Protein AF-A0A428UKT2-F1 (afdb_monomer)

Structure (mmCIF, N/CA/C/O backbone):
data_AF-A0A428UKT2-F1
#
_entry.id   AF-A0A428UKT2-F1
#
loop_
_atom_site.group_PDB
_atom_site.id
_atom_site.type_symbol
_atom_site.label_atom_id
_atom_site.label_alt_id
_atom_site.label_comp_id
_atom_site.label_asym_id
_atom_site.label_entity_id
_atom_site.label_seq_id
_atom_site.pdbx_PDB_ins_code
_atom_site.Cartn_x
_atom_site.Cartn_y
_atom_site.Cartn_z
_atom_site.occupancy
_atom_site.B_iso_or_equiv
_atom_site.auth_seq_id
_atom_site.auth_comp_id
_atom_site.auth_asym_id
_atom_site.auth_atom_id
_atom_site.pdbx_PDB_model_num
ATOM 1 N N . MET A 1 1 ? 29.083 -13.451 36.754 1.00 36.78 1 MET A N 1
ATOM 2 C CA . MET A 1 1 ? 29.457 -13.391 35.326 1.00 36.78 1 MET A CA 1
ATOM 3 C C . MET A 1 1 ? 28.256 -12.821 34.595 1.00 36.78 1 MET A C 1
ATOM 5 O O . MET A 1 1 ? 27.280 -13.531 34.422 1.00 36.78 1 MET A O 1
ATOM 9 N N . SER A 1 2 ? 28.271 -11.511 34.346 1.00 31.97 2 SER A N 1
ATOM 10 C CA . SER A 1 2 ? 27.147 -10.747 33.794 1.00 31.97 2 SER A CA 1
ATOM 11 C C . SER A 1 2 ? 27.562 -10.261 32.411 1.00 31.97 2 SER A C 1
ATOM 13 O O . SER A 1 2 ? 28.499 -9.473 32.307 1.00 31.97 2 SER A O 1
ATOM 15 N N . GLY A 1 3 ? 26.937 -10.798 31.364 1.00 29.61 3 GLY A N 1
ATOM 16 C CA . GLY A 1 3 ? 27.134 -10.356 29.988 1.00 29.61 3 GLY A CA 1
ATOM 17 C C . GLY A 1 3 ? 26.184 -9.204 29.690 1.00 29.61 3 GLY A C 1
ATOM 18 O O . GLY A 1 3 ? 24.979 -9.411 29.619 1.00 29.61 3 GLY A O 1
ATOM 19 N N . ASN A 1 4 ? 26.728 -7.995 29.559 1.00 30.77 4 ASN A N 1
ATOM 20 C CA . ASN A 1 4 ? 26.014 -6.849 29.008 1.00 30.77 4 ASN A CA 1
ATOM 21 C C . ASN A 1 4 ? 25.881 -7.046 27.492 1.00 30.77 4 ASN A C 1
ATOM 23 O O . ASN A 1 4 ? 26.863 -6.878 26.768 1.00 30.77 4 ASN A O 1
ATOM 27 N N . GLU A 1 5 ? 24.686 -7.373 27.005 1.00 33.00 5 GLU A N 1
ATOM 28 C CA . GLU A 1 5 ? 24.356 -7.199 25.591 1.00 33.00 5 GLU A CA 1
ATOM 29 C C . GLU A 1 5 ? 24.117 -5.710 25.329 1.00 33.00 5 GLU A C 1
ATOM 31 O O . GLU A 1 5 ? 23.179 -5.094 25.834 1.00 33.00 5 GLU A O 1
ATOM 36 N N . ALA A 1 6 ? 25.039 -5.107 24.582 1.00 34.47 6 ALA A N 1
ATOM 37 C CA . ALA A 1 6 ? 24.961 -3.720 24.170 1.00 34.47 6 ALA A CA 1
ATOM 38 C C . ALA A 1 6 ? 23.843 -3.543 23.132 1.00 34.47 6 ALA A C 1
ATOM 40 O O . ALA A 1 6 ? 23.914 -4.062 22.020 1.00 34.47 6 ALA A O 1
ATOM 41 N N . THR A 1 7 ? 22.828 -2.762 23.489 1.00 34.34 7 THR A N 1
ATOM 42 C CA . THR A 1 7 ? 21.860 -2.176 22.555 1.00 34.34 7 THR A CA 1
ATOM 43 C C . THR A 1 7 ? 22.602 -1.458 21.416 1.00 34.34 7 THR A C 1
ATOM 45 O O . THR A 1 7 ? 23.445 -0.603 21.711 1.00 34.34 7 THR A O 1
ATOM 48 N N . PRO A 1 8 ? 22.318 -1.738 20.131 1.00 34.19 8 PRO A N 1
ATOM 49 C CA . PRO A 1 8 ? 22.971 -1.037 19.033 1.00 34.19 8 PRO A CA 1
ATOM 50 C C . PRO A 1 8 ? 22.512 0.427 19.006 1.00 34.19 8 PRO A C 1
ATOM 52 O O . PRO A 1 8 ? 21.322 0.721 18.879 1.00 34.19 8 PRO A O 1
ATOM 55 N N . GLN A 1 9 ? 23.465 1.352 19.143 1.00 30.67 9 GLN A N 1
ATOM 56 C CA . GLN A 1 9 ? 23.229 2.775 18.907 1.00 30.67 9 GLN A CA 1
ATOM 57 C C . GLN A 1 9 ? 22.822 2.999 17.441 1.00 30.67 9 GLN A C 1
ATOM 59 O O . GLN A 1 9 ? 23.403 2.378 16.547 1.00 30.67 9 GLN A O 1
ATOM 64 N N . PRO A 1 10 ? 21.859 3.896 17.162 1.00 31.69 10 PRO A N 1
ATOM 65 C CA . PRO A 1 10 ? 21.598 4.326 15.797 1.00 31.69 10 PRO A CA 1
ATOM 66 C C . PRO A 1 10 ? 22.865 5.000 15.243 1.00 31.69 10 PRO A C 1
ATOM 68 O O . PRO A 1 10 ? 23.475 5.802 15.956 1.00 31.69 10 PRO A O 1
ATOM 71 N N . PRO A 1 11 ? 23.290 4.699 14.004 1.00 39.78 11 PRO A N 1
ATOM 72 C CA . PRO A 1 11 ? 24.416 5.399 13.410 1.00 39.78 11 PRO A CA 1
ATOM 73 C C . PRO A 1 11 ? 24.069 6.887 13.313 1.00 39.78 11 PRO A C 1
ATOM 75 O O . PRO A 1 11 ? 22.988 7.250 12.844 1.00 39.78 11 PRO A O 1
ATOM 78 N N . ASN A 1 12 ? 24.987 7.736 13.780 1.00 35.03 12 ASN A N 1
ATOM 79 C CA . ASN A 1 12 ? 24.933 9.177 13.564 1.00 35.03 12 ASN A CA 1
ATOM 80 C C . ASN A 1 12 ? 24.697 9.432 12.072 1.00 35.03 12 ASN A C 1
ATOM 82 O O . ASN A 1 12 ? 25.517 9.045 11.238 1.00 35.03 12 ASN A O 1
ATOM 86 N N . LEU A 1 13 ? 23.563 10.051 11.743 1.00 38.00 13 LEU A N 1
ATOM 87 C CA . LEU A 1 13 ? 23.279 10.506 10.388 1.00 38.00 13 LEU A CA 1
ATOM 88 C C . LEU A 1 13 ? 24.367 11.520 10.001 1.00 38.00 13 LEU A C 1
ATOM 90 O O . LEU A 1 13 ? 24.529 12.515 10.715 1.00 38.00 13 LEU A O 1
ATOM 94 N N . PRO A 1 14 ? 25.134 11.287 8.921 1.00 34.81 14 PRO A N 1
ATOM 95 C CA . PRO A 1 14 ? 26.083 12.280 8.450 1.00 34.81 14 PRO A CA 1
ATOM 96 C C . PRO A 1 14 ? 25.324 13.554 8.029 1.00 34.81 14 PRO A C 1
ATOM 98 O O . PRO A 1 14 ? 24.195 13.458 7.534 1.00 34.81 14 PRO A O 1
ATOM 101 N N . PRO A 1 15 ? 25.908 14.748 8.235 1.00 35.50 15 PRO A N 1
ATOM 102 C CA . PRO A 1 15 ? 25.308 15.988 7.768 1.00 35.50 15 PRO A CA 1
ATOM 103 C C . PRO A 1 15 ? 25.150 15.963 6.242 1.00 35.50 15 PRO A C 1
ATOM 105 O O . PRO A 1 15 ? 25.967 15.365 5.544 1.00 35.50 15 PRO A O 1
ATOM 108 N N . LEU A 1 16 ? 24.085 16.614 5.759 1.00 40.91 16 LEU A N 1
ATOM 109 C CA . LEU A 1 16 ? 23.742 16.798 4.345 1.00 40.91 16 LEU A CA 1
ATOM 110 C C . LEU A 1 16 ? 24.986 17.087 3.494 1.00 40.91 16 LEU A C 1
ATOM 112 O O . LEU A 1 16 ? 25.637 18.114 3.686 1.00 40.91 16 LEU A O 1
ATOM 116 N N . ASP A 1 17 ? 25.276 16.209 2.532 1.00 40.97 17 ASP A N 1
ATOM 117 C CA . ASP A 1 17 ? 26.202 16.537 1.455 1.00 40.97 17 ASP A CA 1
ATOM 118 C C . ASP A 1 17 ? 25.470 17.478 0.472 1.00 40.97 17 ASP A C 1
ATOM 120 O O . ASP A 1 17 ? 24.426 17.089 -0.079 1.00 40.97 17 ASP A O 1
ATOM 124 N N . PRO A 1 18 ? 25.974 18.703 0.216 1.00 39.66 18 PRO A N 1
ATOM 125 C CA . PRO A 1 18 ? 25.497 19.563 -0.874 1.00 39.66 18 PRO A CA 1
ATOM 126 C C . PRO A 1 18 ? 25.511 18.876 -2.258 1.00 39.66 18 PRO A C 1
ATOM 128 O O . PRO A 1 18 ? 24.931 19.391 -3.212 1.00 39.66 18 PRO A O 1
ATOM 131 N N . GLY A 1 19 ? 26.096 17.679 -2.375 1.00 42.09 19 GLY A N 1
ATOM 132 C CA . GLY A 1 19 ? 26.050 16.813 -3.549 1.00 42.09 19 GLY A CA 1
ATOM 133 C C . GLY A 1 19 ? 24.669 16.309 -3.997 1.00 42.09 19 GLY A C 1
ATOM 134 O O . GLY A 1 19 ? 24.561 15.861 -5.131 1.00 42.09 19 GLY A O 1
ATOM 135 N N . SER A 1 20 ? 23.594 16.405 -3.205 1.00 45.41 20 SER A N 1
ATOM 136 C CA . SER A 1 20 ? 22.267 15.877 -3.613 1.00 45.41 20 SER A CA 1
ATOM 137 C C . SER A 1 20 ? 21.696 16.569 -4.865 1.00 45.41 20 SER A C 1
ATOM 139 O O . SER A 1 20 ? 21.107 15.920 -5.730 1.00 45.41 20 SER A O 1
ATOM 141 N N . GLU A 1 21 ? 21.930 17.878 -5.003 1.00 46.12 21 GLU A N 1
ATOM 142 C CA . GLU A 1 21 ? 21.591 18.649 -6.209 1.00 46.12 21 GLU A CA 1
ATOM 143 C C . GLU A 1 21 ? 22.590 18.389 -7.355 1.00 46.12 21 GLU A C 1
ATOM 145 O O . GLU A 1 21 ? 22.223 18.405 -8.531 1.00 46.12 21 GLU A O 1
ATOM 150 N N . MET A 1 22 ? 23.846 18.075 -7.014 1.00 41.50 22 MET A N 1
ATOM 151 C CA . MET A 1 22 ? 24.948 17.849 -7.956 1.00 41.50 22 MET A CA 1
ATOM 152 C C . MET A 1 22 ? 24.936 16.439 -8.584 1.00 41.50 22 MET A C 1
ATOM 154 O O . MET A 1 22 ? 25.378 16.251 -9.717 1.00 41.50 22 MET A O 1
ATOM 158 N N . LEU A 1 23 ? 24.375 15.440 -7.891 1.00 46.75 23 LEU A N 1
ATOM 159 C CA . LEU A 1 23 ? 24.214 14.059 -8.375 1.00 46.75 23 LEU A CA 1
ATOM 160 C C . LEU A 1 23 ? 23.219 13.947 -9.541 1.00 46.75 23 LEU A C 1
ATOM 162 O O . LEU A 1 23 ? 23.259 12.983 -10.307 1.00 46.75 23 LEU A O 1
ATOM 166 N N . LEU A 1 24 ? 22.335 14.937 -9.686 1.00 50.94 24 LEU A N 1
ATOM 167 C CA . LEU A 1 24 ? 21.318 15.010 -10.733 1.00 50.94 24 LEU A CA 1
ATOM 168 C C . LEU A 1 24 ? 21.709 15.964 -11.879 1.00 50.94 24 LEU A C 1
ATOM 170 O O . LEU A 1 24 ? 21.026 15.991 -12.904 1.00 50.94 24 LEU A O 1
ATOM 174 N N . SER A 1 25 ? 22.796 16.732 -11.725 1.00 47.91 25 SER A N 1
ATOM 175 C CA . SER A 1 25 ? 23.259 17.742 -12.688 1.00 47.91 25 SER A CA 1
ATOM 176 C C . SER A 1 25 ? 24.320 17.237 -13.674 1.00 47.9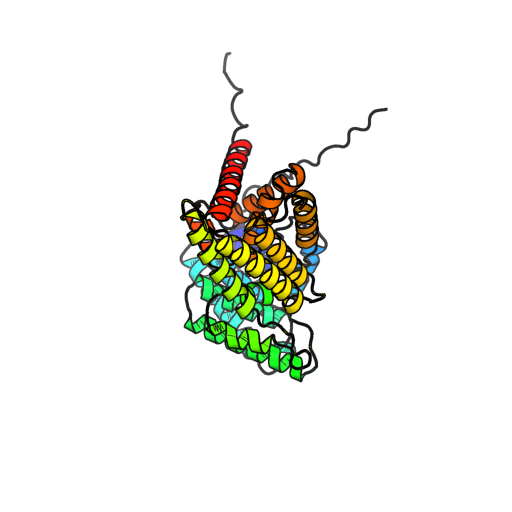1 25 SER A C 1
ATOM 178 O O . SER A 1 25 ? 24.800 18.012 -14.504 1.00 47.91 25 SER A O 1
ATOM 180 N N . THR A 1 26 ? 24.737 15.969 -13.600 1.00 46.25 26 THR A N 1
ATOM 181 C CA . THR A 1 26 ? 25.788 15.431 -14.473 1.00 46.25 26 THR A CA 1
ATOM 182 C C . THR A 1 26 ? 25.262 15.069 -15.865 1.00 46.25 26 THR A C 1
ATOM 184 O O . THR A 1 26 ? 24.183 14.508 -16.048 1.00 46.25 26 THR A O 1
ATOM 187 N N . HIS A 1 27 ? 26.076 15.369 -16.882 1.00 42.53 27 HIS A N 1
ATOM 188 C CA . HIS A 1 27 ? 25.787 15.148 -18.307 1.00 42.53 27 HIS A CA 1
ATOM 189 C C . HIS A 1 27 ? 25.635 13.658 -18.691 1.00 42.53 27 HIS A C 1
ATOM 191 O O . HIS A 1 27 ? 25.182 13.341 -19.791 1.00 42.53 27 HIS A O 1
ATOM 197 N N . ILE A 1 28 ? 26.006 12.752 -17.778 1.00 52.03 28 ILE A N 1
ATOM 198 C CA . ILE A 1 28 ? 25.828 11.302 -17.855 1.00 52.03 28 ILE A CA 1
ATOM 199 C C . ILE A 1 28 ? 24.987 10.904 -16.640 1.00 52.03 28 ILE A C 1
ATOM 201 O O . ILE A 1 28 ? 25.431 11.026 -15.497 1.00 52.03 28 ILE A O 1
ATOM 205 N N . ARG A 1 29 ? 23.750 10.474 -16.901 1.00 71.00 29 ARG A N 1
ATOM 206 C CA . ARG A 1 29 ? 22.792 10.042 -15.879 1.00 71.00 29 ARG A CA 1
ATOM 207 C C . ARG A 1 29 ? 23.174 8.634 -15.422 1.00 71.00 29 ARG A C 1
ATOM 209 O O . ARG A 1 29 ? 22.913 7.670 -16.134 1.00 71.00 29 ARG A O 1
ATOM 216 N N . ASP A 1 30 ? 23.813 8.539 -14.263 1.00 83.38 30 ASP A N 1
ATOM 217 C CA . ASP A 1 30 ? 24.188 7.265 -13.649 1.00 83.38 30 ASP A CA 1
ATOM 218 C C . ASP A 1 30 ? 22.967 6.636 -12.936 1.00 83.38 30 ASP A C 1
ATOM 220 O O . ASP A 1 30 ? 22.369 7.282 -12.059 1.00 83.38 30 ASP A O 1
ATOM 224 N N . PRO A 1 31 ? 22.555 5.401 -13.289 1.00 86.44 31 PRO A N 1
ATOM 225 C CA . PRO A 1 31 ? 21.485 4.704 -12.580 1.00 86.44 31 PRO A CA 1
ATOM 226 C C . PRO A 1 31 ? 21.788 4.517 -11.085 1.00 86.44 31 PRO A C 1
ATOM 228 O O . PRO A 1 31 ? 20.863 4.594 -10.278 1.00 86.44 31 PRO A O 1
ATOM 231 N N . HIS A 1 32 ? 23.053 4.366 -10.683 1.00 88.06 32 HIS A N 1
ATOM 232 C CA . HIS A 1 32 ? 23.428 4.225 -9.273 1.00 88.06 32 HIS A CA 1
ATOM 233 C C . HIS A 1 32 ? 23.170 5.501 -8.465 1.00 88.06 32 HIS A C 1
ATOM 235 O O . HIS A 1 32 ? 22.686 5.420 -7.334 1.00 88.06 32 HIS A O 1
ATOM 241 N N . ASN A 1 33 ? 23.399 6.682 -9.047 1.00 87.50 33 ASN A N 1
ATOM 242 C CA . ASN A 1 33 ? 23.054 7.956 -8.403 1.00 87.50 33 ASN A CA 1
ATOM 243 C C . ASN A 1 33 ? 21.539 8.100 -8.217 1.00 87.50 33 ASN A C 1
ATOM 245 O O . ASN A 1 33 ? 21.080 8.542 -7.166 1.00 87.50 33 ASN A O 1
ATOM 249 N N . SER A 1 34 ? 20.757 7.677 -9.215 1.00 88.38 34 SER A N 1
ATOM 250 C CA . SER A 1 34 ? 19.288 7.703 -9.155 1.00 88.38 34 SER A CA 1
ATOM 251 C C . SER A 1 34 ? 18.760 6.775 -8.057 1.00 88.38 34 SER A C 1
ATOM 253 O O . SER A 1 34 ? 17.934 7.166 -7.238 1.00 88.38 34 SER A O 1
ATOM 255 N N . ILE A 1 35 ? 19.294 5.556 -7.989 1.00 89.06 35 ILE A N 1
ATOM 256 C CA . ILE A 1 35 ? 18.972 4.572 -6.950 1.00 89.06 35 ILE A CA 1
ATOM 257 C C . ILE A 1 35 ? 19.358 5.095 -5.562 1.00 89.06 35 ILE A C 1
ATOM 259 O O . ILE A 1 35 ? 18.570 4.985 -4.625 1.00 89.06 35 ILE A O 1
ATOM 263 N N . SER A 1 36 ? 20.532 5.716 -5.436 1.00 88.62 36 SER A N 1
ATOM 264 C CA . SER A 1 36 ? 21.004 6.290 -4.171 1.00 88.62 36 SER A CA 1
ATOM 265 C C . SER A 1 36 ? 20.100 7.426 -3.696 1.00 88.62 36 SER A C 1
ATOM 267 O O . SER A 1 36 ? 19.738 7.464 -2.523 1.00 88.62 36 SER A O 1
ATOM 269 N N . TYR A 1 37 ? 19.667 8.304 -4.608 1.00 86.44 37 TYR A N 1
ATOM 270 C CA . TYR A 1 37 ? 18.679 9.344 -4.317 1.00 86.44 37 TYR A CA 1
ATOM 271 C C . TYR A 1 37 ? 17.350 8.749 -3.829 1.00 86.44 37 TYR A C 1
ATOM 273 O O . TYR A 1 37 ? 16.840 9.149 -2.783 1.00 86.44 37 TYR A O 1
ATOM 281 N N . LEU A 1 38 ? 16.812 7.749 -4.538 1.00 86.62 38 LEU A N 1
ATOM 282 C CA . LEU A 1 38 ? 15.556 7.094 -4.156 1.00 86.62 38 LEU A CA 1
ATOM 283 C C . LEU A 1 38 ? 15.654 6.436 -2.773 1.00 86.62 38 LEU A C 1
ATOM 285 O O . LEU A 1 38 ? 14.740 6.558 -1.961 1.00 86.62 38 LEU A O 1
ATOM 289 N N . LEU A 1 39 ? 16.770 5.768 -2.481 1.00 87.81 39 LEU A N 1
ATOM 290 C CA . LEU A 1 39 ? 17.019 5.161 -1.175 1.00 87.81 39 LEU A CA 1
ATOM 291 C C . LEU A 1 39 ? 17.270 6.192 -0.080 1.00 87.81 39 LEU A C 1
ATOM 293 O O . LEU A 1 39 ? 17.000 5.898 1.077 1.00 87.81 39 LEU A O 1
ATOM 297 N N . TYR A 1 40 ? 17.797 7.368 -0.398 1.00 85.00 40 TYR A N 1
ATOM 298 C CA . TYR A 1 40 ? 17.988 8.428 0.583 1.00 85.00 40 TYR A CA 1
ATOM 299 C C . TYR A 1 40 ? 16.648 9.053 0.992 1.00 85.00 40 TYR A C 1
ATOM 301 O O . TYR A 1 40 ? 16.338 9.127 2.180 1.00 85.00 40 TYR A O 1
ATOM 309 N N . GLU A 1 41 ? 15.822 9.436 0.017 1.00 82.50 41 GLU A N 1
ATOM 310 C CA . GLU A 1 41 ? 14.558 10.134 0.281 1.00 82.50 41 GLU A CA 1
ATOM 311 C C . GLU A 1 41 ? 13.435 9.187 0.733 1.00 82.50 41 GLU A C 1
ATOM 313 O O . GLU A 1 41 ? 12.622 9.531 1.596 1.00 82.50 41 GLU A O 1
ATOM 318 N N . PHE A 1 42 ? 13.393 7.971 0.180 1.00 84.25 42 PHE A N 1
ATOM 319 C CA . PHE A 1 42 ? 12.212 7.108 0.252 1.00 84.25 42 PHE A CA 1
ATOM 320 C C . PHE A 1 42 ? 12.459 5.747 0.895 1.00 84.25 42 PHE A C 1
ATOM 322 O O . PHE A 1 42 ? 11.599 4.872 0.795 1.00 84.25 42 PHE A O 1
ATOM 329 N N . ARG A 1 43 ? 13.573 5.529 1.611 1.00 87.50 43 ARG A N 1
ATOM 330 C CA . ARG A 1 43 ? 13.825 4.235 2.283 1.00 87.50 43 ARG A CA 1
ATOM 3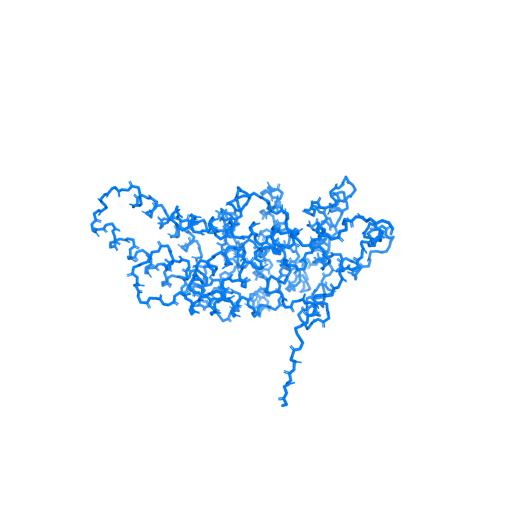31 C C . ARG A 1 43 ? 12.645 3.733 3.121 1.00 87.50 43 ARG A C 1
ATOM 333 O O . ARG A 1 43 ? 12.318 2.554 2.991 1.00 87.50 43 ARG A O 1
ATOM 340 N N . PRO A 1 44 ? 11.982 4.566 3.952 1.00 86.81 44 PRO A N 1
ATOM 341 C CA . PRO A 1 44 ? 10.838 4.110 4.742 1.00 86.81 44 PRO A CA 1
ATOM 342 C C . PRO A 1 44 ? 9.644 3.683 3.888 1.00 86.81 44 PRO A C 1
ATOM 344 O O . PRO A 1 44 ? 8.843 2.865 4.316 1.00 86.81 44 PRO A O 1
ATOM 347 N N . ILE A 1 45 ? 9.529 4.228 2.682 1.00 82.69 45 ILE A N 1
ATOM 348 C CA . ILE A 1 45 ? 8.453 3.952 1.734 1.00 82.69 45 ILE A CA 1
ATOM 349 C C . ILE A 1 45 ? 8.749 2.667 0.950 1.00 82.69 45 ILE A C 1
ATOM 351 O O . ILE A 1 45 ? 7.868 1.829 0.771 1.00 82.69 45 ILE A O 1
ATOM 355 N N . VAL A 1 46 ? 10.005 2.486 0.534 1.00 81.75 46 VAL A N 1
ATOM 356 C CA . VAL A 1 46 ? 10.491 1.290 -0.167 1.00 81.75 46 VAL A CA 1
ATOM 357 C C . VAL A 1 46 ? 10.525 0.072 0.764 1.00 81.75 46 VAL A C 1
ATOM 359 O O . VAL A 1 46 ? 10.123 -1.028 0.385 1.00 81.75 46 VAL A O 1
ATOM 362 N N . PHE A 1 47 ? 10.962 0.266 2.011 1.00 84.56 47 PHE A N 1
ATOM 363 C CA . PHE A 1 47 ? 11.086 -0.783 3.024 1.00 84.56 47 PHE A CA 1
ATOM 364 C C . PHE A 1 47 ? 10.297 -0.437 4.291 1.00 84.56 47 PHE A C 1
ATOM 366 O O . PHE A 1 47 ? 10.882 -0.252 5.362 1.00 84.56 47 PHE A O 1
ATOM 373 N N . PRO A 1 48 ? 8.960 -0.414 4.222 1.00 78.44 48 PRO A N 1
ATOM 374 C CA . PRO A 1 48 ? 8.115 0.044 5.324 1.00 78.44 48 PRO A CA 1
ATOM 375 C C . PRO A 1 48 ? 8.146 -0.883 6.540 1.00 78.44 48 PRO A C 1
ATOM 377 O O . PRO A 1 48 ? 7.904 -0.444 7.656 1.00 78.44 48 PRO A O 1
ATOM 380 N N . ALA A 1 49 ? 8.533 -2.149 6.373 1.00 80.81 49 ALA A N 1
ATOM 381 C CA . ALA A 1 49 ? 8.798 -3.046 7.498 1.00 80.81 49 ALA A CA 1
ATOM 382 C C . ALA A 1 49 ? 10.137 -2.752 8.216 1.00 80.81 49 ALA A C 1
ATOM 384 O O . ALA A 1 49 ? 10.367 -3.237 9.325 1.00 80.81 49 ALA A O 1
ATOM 385 N N . GLY A 1 50 ? 11.009 -1.928 7.626 1.00 80.25 50 GLY A N 1
ATOM 386 C CA . GLY A 1 50 ? 12.285 -1.478 8.194 1.00 80.25 50 GLY A CA 1
ATOM 387 C C . GLY A 1 50 ? 13.467 -2.437 8.015 1.00 80.25 50 GLY A C 1
ATOM 388 O O . GLY A 1 50 ? 14.501 -2.231 8.640 1.00 80.25 50 GLY A O 1
ATOM 389 N N . TYR A 1 51 ? 13.336 -3.470 7.176 1.00 80.75 51 TYR A N 1
ATOM 390 C CA . TYR A 1 51 ? 14.392 -4.471 6.940 1.00 80.75 51 TYR A CA 1
ATOM 391 C C . TYR A 1 51 ? 15.317 -4.164 5.757 1.00 80.75 51 TYR A C 1
ATOM 393 O O . TYR A 1 51 ? 16.232 -4.936 5.498 1.00 80.75 51 TYR A O 1
ATOM 401 N N . GLY A 1 52 ? 15.080 -3.078 5.024 1.00 78.81 52 GLY A N 1
ATOM 402 C CA . GLY A 1 52 ? 15.991 -2.620 3.977 1.00 78.81 52 GLY A CA 1
ATOM 403 C C . GLY A 1 52 ? 16.916 -1.546 4.518 1.00 78.81 52 GLY A C 1
ATOM 404 O O . GLY A 1 52 ? 16.722 -0.372 4.215 1.00 78.81 52 GLY A O 1
ATOM 405 N N . TYR A 1 53 ? 17.864 -1.918 5.375 1.00 84.44 53 TYR A N 1
ATOM 406 C CA . TYR A 1 53 ? 18.951 -1.040 5.827 1.00 84.44 53 TYR A CA 1
ATOM 407 C C . TYR A 1 53 ? 20.157 -1.146 4.873 1.00 84.44 53 TYR A C 1
ATOM 409 O O . TYR A 1 53 ? 20.256 -2.172 4.196 1.00 84.44 53 TYR A O 1
ATOM 417 N N . PRO A 1 54 ? 21.051 -0.130 4.828 1.00 88.81 54 PRO A N 1
ATOM 418 C CA . PRO A 1 54 ? 22.253 -0.116 3.989 1.00 88.81 54 PRO A CA 1
ATOM 419 C C . PRO A 1 54 ? 22.996 -1.457 3.966 1.00 88.81 54 PRO A C 1
ATOM 421 O O . PRO A 1 54 ? 23.489 -1.906 4.999 1.00 88.81 54 PRO A O 1
ATOM 424 N N . GLY A 1 55 ? 23.056 -2.091 2.793 1.00 85.81 55 GLY A N 1
ATOM 425 C CA . GLY A 1 55 ? 23.781 -3.350 2.566 1.00 85.81 55 GLY A CA 1
ATOM 426 C C . GLY A 1 55 ? 23.030 -4.629 2.956 1.00 85.81 55 GLY A C 1
ATOM 427 O O . GLY A 1 55 ? 23.622 -5.704 2.959 1.00 85.81 55 GLY A O 1
ATOM 428 N N . SER A 1 56 ? 21.745 -4.537 3.300 1.00 89.12 56 SER A N 1
ATOM 429 C CA . SER A 1 56 ? 20.895 -5.715 3.522 1.00 89.12 56 SER A CA 1
ATOM 430 C C . SER A 1 56 ? 20.579 -6.461 2.219 1.00 89.12 56 SER A C 1
ATOM 432 O O . SER A 1 56 ? 20.429 -5.840 1.168 1.00 89.12 56 SER A O 1
ATOM 434 N N . ASP A 1 57 ? 20.327 -7.772 2.307 1.00 87.12 57 ASP A N 1
ATOM 435 C CA . ASP A 1 57 ? 19.906 -8.592 1.156 1.00 87.12 57 ASP A CA 1
ATOM 436 C C . ASP A 1 57 ? 18.680 -8.013 0.433 1.00 87.12 57 ASP A C 1
ATOM 438 O O . ASP A 1 57 ? 18.555 -8.101 -0.787 1.00 87.12 57 ASP A O 1
ATOM 442 N N . ARG A 1 58 ? 17.757 -7.392 1.179 1.00 82.94 58 ARG A N 1
ATOM 443 C CA . ARG A 1 58 ? 16.553 -6.771 0.604 1.00 82.94 58 ARG A CA 1
ATOM 444 C C . ARG A 1 58 ? 16.864 -5.535 -0.215 1.00 82.94 58 ARG A C 1
ATOM 446 O O . ARG A 1 58 ? 16.213 -5.308 -1.229 1.00 82.94 58 ARG A O 1
ATOM 453 N N . GLU A 1 59 ? 17.824 -4.737 0.236 1.00 87.62 59 GLU A N 1
ATOM 454 C CA . GLU A 1 59 ? 18.301 -3.608 -0.547 1.00 87.62 59 GLU A CA 1
ATOM 455 C C . GLU A 1 59 ? 18.979 -4.093 -1.817 1.00 87.62 59 GLU A C 1
ATOM 457 O O . GLU A 1 59 ? 18.628 -3.603 -2.883 1.00 87.62 59 GLU A O 1
ATOM 462 N N . THR A 1 60 ? 19.850 -5.100 -1.733 1.00 88.81 60 THR A N 1
ATOM 463 C CA . THR A 1 60 ? 20.500 -5.684 -2.913 1.00 88.81 60 THR A CA 1
ATOM 464 C C . THR A 1 60 ? 19.476 -6.171 -3.934 1.00 88.81 60 THR A C 1
ATOM 466 O O . THR A 1 60 ? 19.522 -5.751 -5.085 1.00 88.81 60 THR A O 1
ATOM 469 N N . VAL A 1 61 ? 18.481 -6.959 -3.510 1.00 84.81 61 VAL A N 1
ATOM 470 C CA . VAL A 1 61 ? 17.421 -7.444 -4.411 1.00 84.81 61 VAL A CA 1
ATOM 471 C C . VAL A 1 61 ? 16.636 -6.286 -5.038 1.00 84.81 61 VAL A C 1
ATOM 473 O O . VAL A 1 61 ? 16.304 -6.337 -6.220 1.00 84.81 61 VAL A O 1
ATOM 476 N N . TRP A 1 62 ? 16.334 -5.237 -4.272 1.00 85.31 62 TRP A N 1
ATOM 477 C CA . TRP A 1 62 ? 15.627 -4.062 -4.786 1.00 85.31 62 TRP A CA 1
ATOM 478 C C . TRP A 1 62 ? 16.462 -3.272 -5.805 1.00 85.31 62 TRP A C 1
ATOM 480 O O . TRP A 1 62 ? 15.956 -2.881 -6.857 1.00 85.31 62 TRP A O 1
ATOM 490 N N . VAL A 1 63 ? 17.750 -3.073 -5.513 1.00 88.44 63 VAL A N 1
ATOM 491 C CA . VAL A 1 63 ? 18.711 -2.403 -6.397 1.00 88.44 63 VAL A CA 1
ATOM 492 C C . VAL A 1 63 ? 18.870 -3.183 -7.700 1.00 88.44 63 VAL A C 1
ATOM 494 O O . VAL A 1 63 ? 18.754 -2.590 -8.771 1.00 88.44 63 VAL A O 1
ATOM 497 N N . ASP A 1 64 ? 19.050 -4.502 -7.624 1.00 87.50 64 ASP A N 1
ATOM 498 C CA . ASP A 1 64 ? 19.191 -5.372 -8.794 1.00 87.50 64 ASP A CA 1
ATOM 499 C C . ASP A 1 64 ? 17.953 -5.309 -9.698 1.00 87.50 64 ASP A C 1
ATOM 501 O O . ASP A 1 64 ? 18.074 -5.255 -10.923 1.00 87.50 64 ASP A O 1
ATOM 505 N N . GLN A 1 65 ? 16.752 -5.247 -9.113 1.00 82.19 65 GLN A N 1
ATOM 506 C CA . GLN A 1 65 ? 15.507 -5.108 -9.874 1.00 82.19 65 GLN A CA 1
ATOM 507 C C . GLN A 1 65 ? 15.397 -3.769 -10.608 1.00 82.19 65 GLN A C 1
ATOM 509 O O . GLN A 1 65 ? 14.936 -3.736 -11.749 1.00 82.19 65 GLN A O 1
ATOM 514 N N . LEU A 1 66 ? 15.824 -2.670 -9.982 1.00 85.31 66 LEU A N 1
ATOM 515 C CA . LEU A 1 66 ? 15.855 -1.363 -10.638 1.00 85.31 66 LEU A CA 1
ATOM 516 C C . LEU A 1 66 ? 16.902 -1.314 -11.747 1.00 85.31 66 LEU A C 1
ATOM 518 O O . LEU A 1 66 ? 16.598 -0.864 -12.848 1.00 85.31 66 LEU A O 1
ATOM 522 N N . LEU A 1 67 ? 18.110 -1.820 -11.490 1.00 89.31 67 LEU A N 1
ATOM 523 C CA . LEU A 1 67 ? 19.178 -1.882 -12.490 1.00 89.31 67 LEU A CA 1
ATOM 524 C C . LEU A 1 67 ? 18.796 -2.751 -13.694 1.00 89.31 67 LEU A C 1
ATOM 526 O O . LEU A 1 67 ? 19.182 -2.439 -14.820 1.00 89.31 67 LEU A O 1
ATOM 530 N N . ALA A 1 68 ? 18.005 -3.804 -13.475 1.00 88.12 68 ALA A N 1
ATOM 531 C CA . ALA A 1 68 ? 17.502 -4.660 -14.542 1.00 88.12 68 ALA A CA 1
ATOM 532 C C . ALA A 1 68 ? 16.505 -3.954 -15.482 1.00 88.12 68 ALA A C 1
ATOM 534 O O . ALA A 1 68 ? 16.346 -4.394 -16.622 1.00 88.12 68 ALA A O 1
ATOM 535 N N . GLU A 1 69 ? 15.844 -2.871 -15.050 1.00 89.88 69 GLU A N 1
ATOM 536 C CA . GLU A 1 69 ? 14.898 -2.128 -15.887 1.00 89.88 69 GLU A CA 1
ATOM 537 C C . GLU A 1 69 ? 15.093 -0.600 -15.818 1.00 89.88 69 GLU A C 1
ATOM 539 O O . GLU A 1 69 ? 14.501 0.083 -14.976 1.00 89.88 69 GLU A O 1
ATOM 544 N N . PRO A 1 70 ? 15.821 -0.013 -16.786 1.00 90.31 70 PRO A N 1
ATOM 545 C CA . PRO A 1 70 ? 16.028 1.432 -16.859 1.00 90.31 70 PRO A CA 1
ATOM 546 C C . PRO A 1 70 ? 14.732 2.251 -16.913 1.00 90.31 70 PRO A C 1
ATOM 548 O O . PRO A 1 70 ? 14.668 3.330 -16.329 1.00 90.31 70 PRO A O 1
ATOM 551 N N . ALA A 1 71 ? 13.673 1.746 -17.562 1.00 91.12 71 ALA A N 1
ATOM 552 C CA . ALA A 1 71 ? 12.399 2.467 -17.621 1.00 91.12 71 ALA A CA 1
ATOM 553 C C . ALA A 1 71 ? 11.772 2.641 -16.227 1.00 91.12 71 ALA A C 1
ATOM 555 O O . ALA A 1 71 ? 11.126 3.656 -15.963 1.00 91.12 71 ALA A O 1
ATOM 556 N N . LEU A 1 72 ? 11.987 1.672 -15.332 1.00 88.69 72 LEU A N 1
ATOM 557 C CA . LEU A 1 72 ? 11.495 1.705 -13.960 1.00 88.69 72 LEU A CA 1
ATOM 558 C C . LEU A 1 72 ? 12.266 2.726 -13.119 1.00 88.69 72 LEU A C 1
ATOM 560 O O . LEU A 1 72 ? 11.644 3.442 -12.333 1.00 88.69 72 LEU A O 1
ATOM 564 N N . ILE A 1 73 ? 13.585 2.847 -13.318 1.00 90.31 73 ILE A N 1
ATOM 565 C CA . ILE A 1 73 ? 14.393 3.900 -12.682 1.00 90.31 73 ILE A CA 1
ATOM 566 C C . ILE A 1 73 ? 13.864 5.275 -13.089 1.00 90.31 73 ILE A C 1
ATOM 568 O O . ILE A 1 73 ? 13.571 6.099 -12.225 1.00 90.31 73 ILE A O 1
ATOM 572 N N . GLU A 1 74 ? 13.692 5.517 -14.391 1.00 92.19 74 GLU A N 1
ATOM 573 C CA . GLU A 1 74 ? 13.239 6.820 -14.890 1.00 92.19 74 GLU A CA 1
ATOM 574 C C . GLU A 1 74 ? 11.819 7.159 -14.406 1.00 92.19 74 GLU A C 1
ATOM 576 O O . GLU A 1 74 ? 11.567 8.284 -13.969 1.00 92.19 74 GLU A O 1
ATOM 581 N N . ALA A 1 75 ? 10.902 6.185 -14.393 1.00 90.75 75 ALA A N 1
ATOM 582 C CA . ALA A 1 75 ? 9.557 6.372 -13.849 1.00 90.75 75 ALA A CA 1
ATOM 583 C C . ALA A 1 75 ? 9.584 6.678 -12.340 1.00 90.75 75 ALA A C 1
ATOM 585 O O . ALA A 1 75 ? 8.893 7.587 -11.879 1.00 90.75 75 ALA A O 1
ATOM 586 N N . SER A 1 76 ? 10.413 5.964 -11.574 1.00 88.38 76 SER A N 1
ATOM 587 C CA . SER A 1 76 ? 10.546 6.164 -10.124 1.00 88.38 76 SER A CA 1
ATOM 588 C C . SER A 1 76 ? 11.155 7.527 -9.796 1.00 88.38 76 SER A C 1
ATOM 590 O O . SER A 1 76 ? 10.655 8.231 -8.920 1.00 88.38 76 SER A O 1
ATOM 592 N N . MET A 1 77 ? 12.185 7.945 -10.540 1.00 88.81 77 MET A N 1
ATOM 593 C CA . MET A 1 77 ? 12.798 9.269 -10.413 1.00 88.81 77 MET A CA 1
ATOM 594 C C . MET A 1 77 ? 11.828 10.392 -10.768 1.00 88.81 77 MET A C 1
ATOM 596 O O . MET A 1 77 ? 11.820 11.413 -10.086 1.00 88.81 77 MET A O 1
ATOM 600 N N . ALA A 1 78 ? 10.987 10.213 -11.792 1.00 89.88 78 ALA A N 1
ATOM 601 C CA . ALA A 1 78 ? 9.976 11.204 -12.150 1.00 89.88 78 ALA A CA 1
ATOM 602 C C . ALA A 1 78 ? 9.046 11.507 -10.967 1.00 89.88 78 ALA A C 1
ATOM 604 O O . ALA A 1 78 ? 8.833 12.667 -10.621 1.00 89.88 78 ALA A O 1
ATOM 605 N N . ILE A 1 79 ? 8.550 10.467 -10.294 1.00 85.75 79 ILE A N 1
ATOM 606 C CA . ILE A 1 79 ? 7.710 10.626 -9.100 1.00 85.75 79 ILE A CA 1
ATOM 607 C C . ILE A 1 79 ? 8.516 11.218 -7.954 1.00 85.75 79 ILE A C 1
ATOM 609 O O . ILE A 1 79 ? 8.072 12.183 -7.333 1.00 85.75 79 ILE A O 1
ATOM 613 N N . GLY A 1 80 ? 9.698 10.658 -7.695 1.00 83.62 80 GLY A N 1
ATOM 614 C CA . GLY A 1 80 ? 10.556 11.091 -6.605 1.00 83.62 80 GLY A CA 1
ATOM 615 C C . GLY A 1 80 ? 10.830 12.590 -6.671 1.00 83.62 80 GLY A C 1
ATOM 616 O O . GLY A 1 80 ? 10.546 13.318 -5.728 1.00 83.62 80 GLY A O 1
ATOM 617 N N . LEU A 1 81 ? 11.258 13.089 -7.826 1.00 86.44 81 LEU A N 1
ATOM 618 C CA . LEU A 1 81 ? 11.555 14.507 -8.018 1.00 86.44 81 LEU A CA 1
ATOM 619 C C . LEU A 1 81 ? 10.308 15.398 -7.980 1.00 86.44 81 LEU A C 1
ATOM 621 O O . LEU A 1 81 ? 10.365 16.505 -7.450 1.00 86.44 81 LEU A O 1
ATOM 625 N N . LYS A 1 82 ? 9.173 14.933 -8.521 1.00 84.50 82 LYS A N 1
ATOM 626 C CA . LYS A 1 82 ? 7.933 15.726 -8.564 1.00 84.50 82 LYS A CA 1
ATOM 627 C C . LYS A 1 82 ? 7.300 15.887 -7.183 1.00 84.50 82 LYS A C 1
ATOM 629 O O . LYS A 1 82 ? 6.765 16.952 -6.860 1.00 84.50 82 LYS A O 1
ATOM 634 N N . TYR A 1 83 ? 7.333 14.822 -6.386 1.00 76.56 83 TYR A N 1
ATOM 635 C CA . TYR A 1 83 ? 6.560 14.720 -5.154 1.00 76.56 83 TYR A CA 1
ATOM 636 C C . TYR A 1 83 ? 7.405 14.758 -3.877 1.00 76.56 83 TYR A C 1
ATOM 638 O O . TYR A 1 83 ? 6.802 14.830 -2.812 1.00 76.56 83 TYR A O 1
ATOM 646 N N . THR A 1 84 ? 8.744 14.825 -3.946 1.00 76.12 84 THR A N 1
ATOM 647 C CA . THR A 1 84 ? 9.583 15.125 -2.767 1.00 76.12 84 THR A CA 1
ATOM 648 C C . THR A 1 84 ? 9.388 16.578 -2.344 1.00 76.12 84 THR A C 1
ATOM 650 O O . THR A 1 84 ? 9.828 17.484 -3.059 1.00 76.12 84 THR A O 1
ATOM 653 N N . PRO A 1 85 ? 8.789 16.862 -1.176 1.00 63.94 85 PRO A N 1
ATOM 654 C CA . PRO A 1 85 ? 8.527 18.246 -0.806 1.00 63.94 85 PRO A CA 1
ATOM 655 C C . PRO A 1 85 ? 9.793 18.984 -0.338 1.00 63.94 85 PRO A C 1
ATOM 657 O O . PRO A 1 85 ? 9.832 20.207 -0.429 1.00 63.94 85 PRO A O 1
ATOM 660 N N . ARG A 1 86 ? 10.849 18.264 0.090 1.00 66.25 86 ARG A N 1
ATOM 661 C CA . ARG A 1 86 ? 12.135 18.854 0.532 1.00 66.25 86 ARG A CA 1
ATOM 662 C C . ARG A 1 86 ? 12.870 19.622 -0.569 1.00 66.25 86 ARG A C 1
ATOM 664 O O . ARG A 1 86 ? 13.580 20.567 -0.258 1.00 66.25 86 ARG A O 1
ATOM 671 N N . HIS A 1 87 ? 12.661 19.245 -1.832 1.00 67.44 87 HIS A N 1
ATOM 672 C CA . HIS A 1 87 ? 13.438 19.742 -2.974 1.00 67.44 87 HIS A CA 1
ATOM 673 C C . HIS A 1 87 ? 12.553 20.314 -4.086 1.00 67.44 87 HIS A C 1
ATOM 675 O O . HIS A 1 87 ? 12.928 20.295 -5.260 1.00 67.44 87 HIS A O 1
ATOM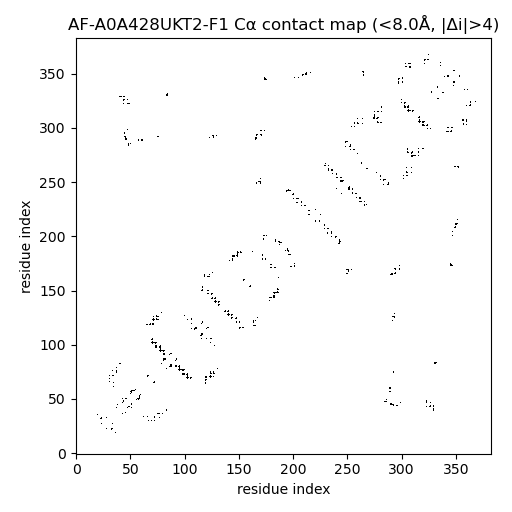 681 N N . ARG A 1 88 ? 11.344 20.799 -3.764 1.00 70.69 88 ARG A N 1
ATOM 682 C CA . ARG A 1 88 ? 10.463 21.389 -4.784 1.00 70.69 88 ARG A CA 1
ATOM 683 C C . ARG A 1 88 ? 11.055 22.689 -5.315 1.00 70.69 88 ARG A C 1
ATOM 685 O O . ARG A 1 88 ? 11.037 23.719 -4.651 1.00 70.69 88 ARG A O 1
ATOM 692 N N . SER A 1 89 ? 11.498 22.646 -6.563 1.00 80.94 89 SER A N 1
ATOM 693 C CA . SER A 1 89 ? 11.929 23.800 -7.333 1.00 80.94 89 SER A CA 1
ATOM 694 C C . SER A 1 89 ? 11.387 23.691 -8.764 1.00 80.94 89 SER A C 1
ATOM 696 O O . SER A 1 89 ? 11.026 22.600 -9.223 1.00 80.94 89 SER A O 1
ATOM 698 N N . PRO A 1 90 ? 11.325 24.802 -9.519 1.00 82.44 90 PRO A N 1
ATOM 699 C CA . PRO A 1 90 ? 10.985 24.746 -10.940 1.00 82.44 90 PRO A CA 1
ATOM 700 C C . PRO A 1 90 ? 11.901 23.795 -11.725 1.00 82.44 90 PRO A C 1
ATOM 702 O O . PRO A 1 90 ? 11.466 23.156 -12.683 1.00 82.44 90 PRO A O 1
ATOM 705 N N . TRP A 1 91 ? 13.161 23.669 -11.295 1.00 83.44 91 TRP A N 1
ATOM 706 C CA . TRP A 1 91 ? 14.131 22.768 -11.899 1.00 83.44 91 TRP A CA 1
ATOM 707 C C . TRP A 1 91 ? 13.807 21.295 -11.622 1.00 83.44 91 TRP A C 1
ATOM 709 O O . TRP A 1 91 ? 13.725 20.526 -12.578 1.00 83.44 91 TRP A O 1
ATOM 719 N N . THR A 1 92 ? 13.532 20.902 -10.370 1.00 83.38 92 THR A N 1
ATOM 720 C CA . THR A 1 92 ? 13.176 19.504 -10.052 1.00 83.38 92 THR A CA 1
ATOM 721 C C . THR A 1 92 ? 11.869 19.085 -10.711 1.00 83.38 92 THR A C 1
ATOM 723 O O . THR A 1 92 ? 11.768 17.962 -11.200 1.00 83.38 92 THR A O 1
ATOM 726 N N . SER A 1 93 ? 10.897 19.997 -10.833 1.00 84.00 93 SER A N 1
ATOM 727 C CA . SER A 1 93 ? 9.673 19.730 -11.599 1.00 84.00 93 SER A CA 1
ATOM 728 C C . SER A 1 93 ? 9.959 19.501 -13.085 1.00 84.00 93 SER A C 1
ATOM 730 O O . SER A 1 93 ? 9.409 18.571 -13.668 1.00 84.00 93 SER A O 1
ATOM 732 N N . ARG A 1 94 ? 10.807 20.327 -13.710 1.00 86.75 94 ARG A N 1
ATOM 733 C CA . ARG A 1 94 ? 11.183 20.145 -15.120 1.00 86.75 94 ARG A CA 1
ATOM 734 C C . ARG A 1 94 ? 11.935 18.834 -15.327 1.00 86.75 94 ARG A C 1
ATOM 736 O O . ARG A 1 94 ? 11.676 18.126 -16.295 1.00 86.75 94 ARG A O 1
ATOM 743 N N . GLU A 1 95 ? 12.862 18.519 -14.431 1.00 87.88 95 GLU A N 1
ATOM 744 C CA . GLU A 1 95 ? 13.624 17.278 -14.490 1.00 87.88 95 GLU A CA 1
ATOM 745 C C . GLU A 1 95 ? 12.705 16.063 -14.317 1.00 87.88 95 GLU A C 1
ATOM 747 O O . GLU A 1 95 ? 12.806 15.120 -15.095 1.00 87.88 95 GLU A O 1
ATOM 752 N N . ALA A 1 96 ? 11.732 16.112 -13.403 1.00 89.50 96 ALA A N 1
ATOM 753 C CA . ALA A 1 96 ? 10.710 15.075 -13.270 1.00 89.50 96 ALA A CA 1
ATOM 754 C C . ALA A 1 96 ? 9.944 14.822 -14.581 1.00 89.50 96 ALA A C 1
ATOM 756 O O . ALA A 1 96 ? 9.754 13.670 -14.978 1.00 89.50 96 ALA A O 1
ATOM 757 N N . ASP A 1 97 ? 9.551 15.885 -15.288 1.00 89.62 97 ASP A N 1
ATOM 758 C CA . ASP A 1 97 ? 8.838 15.768 -16.564 1.00 89.62 97 ASP A CA 1
ATOM 759 C C . ASP A 1 97 ? 9.744 15.154 -17.658 1.00 89.62 97 ASP A C 1
ATOM 761 O O . ASP A 1 97 ? 9.294 14.320 -18.450 1.00 89.62 97 ASP A O 1
ATOM 765 N N . ILE A 1 98 ? 11.045 15.482 -17.668 1.00 90.75 98 ILE A N 1
ATOM 766 C CA . ILE A 1 98 ? 12.038 14.848 -18.558 1.00 90.75 98 ILE A CA 1
ATOM 767 C C . ILE A 1 98 ? 12.157 13.347 -18.257 1.00 90.75 98 ILE A C 1
ATOM 769 O O . ILE A 1 98 ? 12.100 12.531 -19.180 1.00 90.75 98 ILE A O 1
ATOM 773 N N . ARG A 1 99 ? 12.280 12.973 -16.977 1.00 91.31 99 ARG A N 1
ATOM 774 C CA . ARG A 1 99 ? 12.370 11.574 -16.518 1.00 91.31 99 ARG A CA 1
ATOM 775 C C . ARG A 1 99 ? 11.137 10.767 -16.932 1.00 91.31 99 ARG A C 1
ATOM 777 O O . ARG A 1 99 ? 11.265 9.679 -17.495 1.00 91.31 99 ARG A O 1
ATOM 784 N N . LYS A 1 100 ? 9.941 11.345 -16.779 1.00 93.00 100 LYS A N 1
ATOM 785 C CA . LYS A 1 100 ? 8.677 10.758 -17.253 1.00 93.00 100 LYS A CA 1
ATOM 786 C C . LYS A 1 100 ? 8.700 10.503 -18.765 1.00 93.00 100 LYS A C 1
ATOM 788 O O . LYS A 1 100 ? 8.401 9.393 -19.206 1.00 93.00 100 LYS A O 1
ATOM 793 N N . CYS A 1 101 ? 9.106 11.489 -19.568 1.00 92.88 101 CYS A N 1
ATOM 794 C CA . CYS A 1 101 ? 9.224 11.337 -21.024 1.00 92.88 101 CYS A CA 1
ATOM 795 C C . CYS A 1 101 ? 10.225 10.242 -21.429 1.00 92.88 101 CYS A C 1
ATOM 797 O O . CYS A 1 101 ? 9.976 9.492 -22.377 1.00 92.88 101 CYS A O 1
ATOM 799 N N . MET A 1 102 ? 11.344 10.122 -20.710 1.00 93.44 102 MET A N 1
ATOM 800 C CA . MET A 1 102 ? 12.330 9.065 -20.942 1.00 93.44 102 MET A CA 1
ATOM 801 C C . MET A 1 102 ? 11.746 7.681 -20.669 1.00 93.44 102 MET A C 1
ATOM 803 O O . MET A 1 102 ? 11.854 6.810 -21.535 1.00 93.44 102 MET A O 1
ATOM 807 N N . ALA A 1 103 ? 11.073 7.495 -19.530 1.00 93.50 103 ALA A N 1
ATOM 808 C CA . ALA A 1 103 ? 10.400 6.240 -19.201 1.00 93.50 103 ALA A CA 1
ATOM 809 C C . ALA A 1 103 ? 9.405 5.835 -20.302 1.00 93.50 103 ALA A C 1
ATOM 811 O O . ALA A 1 103 ? 9.485 4.726 -20.831 1.00 93.50 103 ALA A O 1
ATOM 812 N N . ILE A 1 104 ? 8.538 6.762 -20.732 1.00 93.38 104 ILE A N 1
ATOM 813 C CA . ILE A 1 104 ? 7.561 6.531 -21.812 1.00 93.38 104 ILE A CA 1
ATOM 814 C C . ILE A 1 104 ? 8.258 6.145 -23.124 1.00 93.38 104 ILE A C 1
ATOM 816 O O . ILE A 1 104 ? 7.850 5.194 -23.788 1.00 93.38 104 ILE A O 1
ATOM 820 N N . SER A 1 105 ? 9.337 6.839 -23.496 1.00 93.50 105 SER A N 1
ATOM 821 C CA . SER A 1 105 ? 10.115 6.519 -24.701 1.00 93.50 105 SER A CA 1
ATOM 822 C C . SER A 1 105 ? 10.718 5.111 -24.639 1.00 93.50 105 SER A C 1
ATOM 824 O O . SER A 1 105 ? 10.653 4.358 -25.613 1.00 93.50 105 SER A O 1
ATOM 826 N N . MET A 1 106 ? 11.270 4.725 -23.486 1.00 93.00 106 MET A N 1
ATOM 827 C CA . MET A 1 106 ? 11.843 3.395 -23.267 1.00 93.00 106 MET A CA 1
ATOM 828 C C . MET A 1 106 ? 10.790 2.282 -23.306 1.00 93.00 106 MET A C 1
ATOM 830 O O . MET A 1 106 ? 11.074 1.219 -23.864 1.00 93.00 106 MET A O 1
ATOM 834 N N . ILE A 1 107 ? 9.599 2.534 -22.752 1.00 91.25 107 ILE A N 1
ATOM 835 C CA . ILE A 1 107 ? 8.440 1.633 -22.815 1.00 91.25 107 ILE A CA 1
ATOM 836 C C . ILE A 1 107 ? 8.006 1.463 -24.273 1.00 91.25 107 ILE A C 1
ATOM 838 O O . ILE A 1 107 ? 7.985 0.344 -24.786 1.00 91.25 107 ILE A O 1
ATOM 842 N N . ASN A 1 108 ? 7.751 2.568 -24.981 1.00 90.44 108 ASN A N 1
ATOM 843 C CA . ASN A 1 108 ? 7.241 2.553 -26.355 1.00 90.44 108 ASN A CA 1
ATOM 844 C C . ASN A 1 108 ? 8.159 1.803 -27.326 1.00 90.44 108 ASN A C 1
ATOM 846 O O . ASN A 1 108 ? 7.675 1.085 -28.199 1.00 90.44 108 ASN A O 1
ATOM 850 N N . LYS A 1 109 ? 9.482 1.902 -27.146 1.00 90.81 109 LYS A N 1
ATOM 851 C CA . LYS A 1 109 ? 10.462 1.151 -27.949 1.00 90.81 109 LYS A CA 1
ATOM 852 C C . LYS A 1 109 ? 10.350 -0.370 -27.794 1.00 90.81 109 LYS A C 1
ATOM 854 O O . LYS A 1 109 ? 10.829 -1.094 -28.662 1.00 90.81 109 LYS A O 1
ATOM 859 N N . ARG A 1 110 ? 9.762 -0.859 -26.698 1.00 88.38 110 ARG A N 1
ATOM 860 C CA . ARG A 1 110 ? 9.727 -2.282 -26.330 1.00 88.38 110 ARG A CA 1
ATOM 861 C C . ARG A 1 110 ? 8.326 -2.900 -26.332 1.00 88.38 110 ARG A C 1
ATOM 863 O O . ARG A 1 110 ? 8.249 -4.124 -26.257 1.00 88.38 110 ARG A O 1
ATOM 870 N N . LEU A 1 111 ? 7.255 -2.116 -26.505 1.00 79.12 111 LEU A N 1
ATOM 871 C CA . LEU A 1 111 ? 5.851 -2.567 -26.425 1.00 79.12 111 LEU A CA 1
ATOM 872 C C . LEU A 1 111 ? 5.503 -3.794 -27.292 1.00 79.12 111 LEU A C 1
ATOM 874 O O . LEU A 1 111 ? 4.663 -4.591 -26.894 1.00 79.12 111 LEU A O 1
ATOM 878 N N . ASN A 1 112 ? 6.165 -3.977 -28.439 1.00 77.19 112 ASN A N 1
ATOM 879 C CA . ASN A 1 112 ? 5.907 -5.090 -29.369 1.00 77.19 112 ASN A CA 1
ATOM 880 C C . ASN A 1 112 ? 6.963 -6.207 -29.305 1.00 77.19 112 ASN A C 1
ATOM 882 O O . ASN A 1 112 ? 7.111 -6.984 -30.245 1.00 77.19 112 ASN A O 1
ATOM 886 N N . THR A 1 113 ? 7.742 -6.270 -28.228 1.00 82.31 113 THR A N 1
ATOM 887 C CA . THR A 1 113 ? 8.834 -7.238 -28.066 1.00 82.31 113 THR A CA 1
ATOM 888 C C . THR A 1 113 ? 8.604 -8.102 -26.831 1.00 82.31 113 THR A C 1
ATOM 890 O O . THR A 1 113 ? 7.965 -7.661 -25.879 1.00 82.31 113 THR A O 1
ATOM 893 N N . ALA A 1 114 ? 9.194 -9.300 -26.791 1.00 76.44 114 ALA A N 1
ATOM 894 C CA . ALA A 1 114 ? 9.179 -10.137 -25.586 1.00 76.44 114 ALA A CA 1
ATOM 895 C C . ALA A 1 114 ? 9.793 -9.415 -24.366 1.00 76.44 114 ALA A C 1
ATOM 897 O O . ALA A 1 114 ? 9.311 -9.562 -23.247 1.00 76.44 114 ALA A O 1
ATOM 898 N N . ALA A 1 115 ? 10.801 -8.563 -24.589 1.00 75.94 115 ALA A N 1
ATOM 899 C CA . ALA A 1 115 ? 11.405 -7.724 -23.553 1.00 75.94 115 ALA A CA 1
ATOM 900 C C . ALA A 1 115 ? 10.439 -6.664 -22.985 1.00 75.94 115 ALA A C 1
ATOM 902 O O . ALA A 1 115 ? 10.622 -6.210 -21.860 1.00 75.94 115 ALA A O 1
ATOM 903 N N . GLY A 1 116 ? 9.396 -6.286 -23.732 1.00 78.75 116 GLY A N 1
ATOM 904 C CA . GLY A 1 116 ? 8.328 -5.397 -23.266 1.00 78.75 116 GLY A CA 1
ATOM 905 C C . GLY A 1 116 ? 7.356 -6.047 -22.285 1.00 78.75 116 GLY A C 1
ATOM 906 O O . GLY A 1 116 ? 6.475 -5.369 -21.772 1.00 78.75 116 GLY A O 1
ATOM 907 N N . LEU A 1 117 ? 7.500 -7.346 -22.017 1.00 83.25 117 LEU A N 1
ATOM 908 C CA . LEU A 1 117 ? 6.608 -8.116 -21.154 1.00 83.25 117 LEU A CA 1
ATOM 909 C C . LEU A 1 117 ? 7.252 -8.496 -19.805 1.00 83.25 117 LEU A C 1
ATOM 911 O O . LEU A 1 117 ? 6.677 -9.283 -19.056 1.00 83.25 117 LEU A O 1
ATOM 915 N N . SER A 1 118 ? 8.428 -7.946 -19.478 1.00 84.38 118 SER A N 1
ATOM 916 C CA . SER A 1 118 ? 9.127 -8.198 -18.209 1.00 84.38 118 SER A CA 1
ATOM 917 C C . SER A 1 118 ? 8.393 -7.598 -16.998 1.00 84.38 118 SER A C 1
ATOM 919 O O . SER A 1 118 ? 7.630 -6.639 -17.129 1.00 84.38 118 SER A O 1
ATOM 921 N N . ASP A 1 119 ? 8.639 -8.130 -15.795 1.00 79.56 119 ASP A N 1
ATOM 922 C CA . ASP A 1 119 ? 8.091 -7.565 -14.547 1.00 79.56 119 ASP A CA 1
ATOM 923 C C . ASP A 1 119 ? 8.526 -6.116 -14.327 1.00 79.56 119 ASP A C 1
ATOM 925 O O . ASP A 1 119 ? 7.697 -5.279 -13.978 1.00 79.56 119 ASP A O 1
ATOM 929 N N . GLY A 1 120 ? 9.793 -5.800 -14.610 1.00 82.06 120 GLY A N 1
ATOM 930 C CA . GLY A 1 120 ? 10.299 -4.433 -14.523 1.00 82.06 120 GLY A CA 1
ATOM 931 C C . GLY A 1 120 ? 9.536 -3.476 -15.440 1.00 82.06 120 GLY A C 1
ATOM 932 O O . GLY A 1 120 ? 9.177 -2.378 -15.016 1.00 82.06 120 GLY A O 1
ATOM 933 N N . MET A 1 121 ? 9.239 -3.887 -16.680 1.00 87.75 121 MET A N 1
ATOM 934 C CA . MET A 1 121 ? 8.522 -3.046 -17.642 1.00 87.75 121 MET A CA 1
ATOM 935 C C . MET A 1 121 ? 7.087 -2.766 -17.185 1.00 87.75 121 MET A C 1
ATOM 937 O O . MET A 1 121 ? 6.623 -1.626 -17.240 1.00 87.75 121 MET A O 1
ATOM 941 N N . LEU A 1 122 ? 6.388 -3.790 -16.686 1.00 84.75 122 LEU A N 1
ATOM 942 C CA . LEU A 1 122 ? 5.057 -3.612 -16.103 1.00 84.75 122 LEU A CA 1
ATOM 943 C C . LEU A 1 122 ? 5.118 -2.731 -14.848 1.00 84.75 122 LEU A C 1
ATOM 945 O O . LEU A 1 122 ? 4.266 -1.860 -14.680 1.00 84.75 122 LEU A O 1
ATOM 949 N N . GLY A 1 123 ? 6.150 -2.894 -14.016 1.00 82.00 123 GLY A N 1
ATOM 950 C CA . GLY A 1 123 ? 6.429 -2.025 -12.875 1.00 82.00 123 GLY A CA 1
ATOM 951 C C . GLY A 1 123 ? 6.621 -0.561 -13.280 1.00 82.00 123 GLY A C 1
ATOM 952 O O . GLY A 1 123 ? 6.104 0.332 -12.608 1.00 82.00 123 GLY A O 1
ATOM 953 N N . ALA A 1 124 ? 7.302 -0.291 -14.398 1.00 87.44 124 ALA A N 1
ATOM 954 C CA . ALA A 1 124 ? 7.516 1.065 -14.904 1.00 87.44 124 ALA A CA 1
ATOM 955 C C . ALA A 1 124 ? 6.202 1.718 -15.358 1.00 87.44 124 ALA A C 1
ATOM 957 O O . ALA A 1 124 ? 5.893 2.837 -14.948 1.00 87.44 124 ALA A O 1
ATOM 958 N N . VAL A 1 125 ? 5.394 1.003 -16.150 1.00 88.00 125 VAL A N 1
ATOM 959 C CA . VAL A 1 125 ? 4.069 1.476 -16.598 1.00 88.00 125 VAL A CA 1
ATOM 960 C C . VAL A 1 125 ? 3.143 1.714 -15.406 1.00 88.00 125 VAL A C 1
ATOM 962 O O . VAL A 1 125 ? 2.435 2.716 -15.359 1.00 88.00 125 VAL A O 1
ATOM 965 N N . PHE A 1 126 ? 3.178 0.823 -14.419 1.00 83.12 126 PHE A N 1
ATOM 966 C CA . PHE A 1 126 ? 2.402 0.959 -13.194 1.00 83.12 126 PHE A CA 1
ATOM 967 C C . PHE A 1 126 ? 2.837 2.163 -12.351 1.00 83.12 126 PHE A C 1
ATOM 969 O O . PHE A 1 126 ? 1.996 2.915 -11.862 1.00 83.12 126 PHE A O 1
ATOM 976 N N . THR A 1 127 ? 4.145 2.389 -12.233 1.00 84.19 127 THR A N 1
ATOM 977 C CA . THR A 1 127 ? 4.702 3.570 -11.565 1.00 84.19 127 THR A CA 1
ATOM 978 C C . THR A 1 127 ? 4.204 4.844 -12.253 1.00 84.19 127 THR A C 1
ATOM 980 O O . THR A 1 127 ? 3.685 5.730 -11.582 1.00 84.19 127 THR A O 1
ATOM 983 N N . LEU A 1 128 ? 4.227 4.910 -13.590 1.00 87.94 128 LEU A N 1
ATOM 984 C CA . LEU A 1 128 ? 3.654 6.041 -14.332 1.00 87.94 128 LEU A CA 1
ATOM 985 C C . LEU A 1 128 ? 2.149 6.207 -14.091 1.00 87.94 128 LEU A C 1
ATOM 987 O O . LEU A 1 128 ? 1.709 7.315 -13.810 1.00 87.94 128 LEU A O 1
ATOM 991 N N . ALA A 1 129 ? 1.365 5.124 -14.103 1.00 84.94 129 ALA A N 1
ATOM 992 C CA . ALA A 1 129 ? -0.060 5.187 -13.769 1.00 84.94 129 ALA A CA 1
ATOM 993 C C . ALA A 1 129 ? -0.288 5.794 -12.371 1.00 84.94 129 ALA A C 1
ATOM 995 O O . ALA A 1 129 ? -1.123 6.678 -12.191 1.00 84.94 129 ALA A O 1
ATOM 996 N N . PHE A 1 130 ? 0.496 5.373 -11.376 1.00 80.50 130 PHE A N 1
ATOM 997 C CA . PHE A 1 130 ? 0.442 5.955 -10.037 1.00 80.50 130 PHE A CA 1
ATOM 998 C C . PHE A 1 130 ? 0.826 7.445 -10.033 1.00 80.50 130 PHE A C 1
ATOM 1000 O O . PHE A 1 130 ? 0.168 8.226 -9.345 1.00 80.50 130 PHE A O 1
ATOM 1007 N N . ALA A 1 131 ? 1.809 7.862 -10.838 1.00 83.38 131 ALA A N 1
ATOM 1008 C CA . ALA A 1 131 ? 2.161 9.272 -11.015 1.00 83.38 131 ALA A CA 1
ATOM 1009 C C . ALA A 1 131 ? 0.982 10.099 -11.560 1.00 83.38 131 ALA A C 1
ATOM 1011 O O . ALA A 1 131 ? 0.667 11.150 -11.004 1.00 83.38 131 ALA A O 1
ATOM 1012 N N . GLU A 1 132 ? 0.289 9.609 -12.593 1.00 86.38 132 GLU A N 1
ATOM 1013 C CA . GLU A 1 132 ? -0.877 10.300 -13.164 1.00 86.38 132 GLU A CA 1
ATOM 1014 C C . GLU A 1 132 ? -2.018 10.417 -12.157 1.00 86.38 132 GLU A C 1
ATOM 1016 O O . GLU A 1 132 ? -2.660 11.462 -12.054 1.00 86.38 132 GLU A O 1
ATOM 1021 N N . ARG A 1 133 ? -2.220 9.378 -11.339 1.00 80.88 133 ARG A N 1
ATOM 1022 C CA . ARG A 1 133 ? -3.199 9.411 -10.249 1.00 80.88 133 ARG A CA 1
ATOM 1023 C C . ARG A 1 133 ? -2.849 10.474 -9.207 1.00 80.88 133 ARG A C 1
ATOM 1025 O O . ARG A 1 133 ? -3.724 11.227 -8.789 1.00 80.88 133 ARG A O 1
ATOM 1032 N N . LEU A 1 134 ? -1.579 10.581 -8.806 1.00 78.69 134 LEU A N 1
ATOM 1033 C CA . LEU A 1 134 ? -1.129 11.646 -7.900 1.00 78.69 134 LEU A CA 1
ATOM 1034 C C . LEU A 1 134 ? -1.297 13.044 -8.516 1.00 78.69 134 LEU A C 1
ATOM 1036 O O . LEU A 1 134 ? -1.543 14.006 -7.790 1.00 78.69 134 LEU A O 1
ATOM 1040 N N . ALA A 1 135 ? -1.179 13.165 -9.839 1.00 82.56 135 ALA A N 1
ATOM 1041 C CA . ALA A 1 135 ? -1.426 14.399 -10.581 1.00 82.56 135 ALA A CA 1
ATOM 1042 C C . ALA A 1 135 ? -2.919 14.684 -10.835 1.00 82.56 135 ALA A C 1
ATOM 1044 O O . ALA A 1 135 ? -3.244 15.768 -11.314 1.00 82.56 135 ALA A O 1
ATOM 1045 N N . SER A 1 136 ? -3.818 13.744 -10.510 1.00 81.94 136 SER A N 1
ATOM 1046 C CA . SER A 1 136 ? -5.240 13.786 -10.889 1.00 81.94 136 SER A CA 1
ATOM 1047 C C . SER A 1 136 ? -5.462 13.907 -12.410 1.00 81.94 136 SER A C 1
ATOM 1049 O O . SER A 1 136 ? -6.438 14.510 -12.855 1.00 81.94 136 SER A O 1
ATOM 1051 N N . ASP A 1 137 ? -4.560 13.339 -13.222 1.00 85.94 137 ASP A N 1
ATOM 1052 C CA . ASP A 1 137 ? -4.709 13.249 -14.680 1.00 85.94 137 ASP A CA 1
ATOM 1053 C C . ASP A 1 137 ? -5.390 11.927 -15.064 1.00 85.94 137 ASP A C 1
ATOM 1055 O O . ASP A 1 137 ? -4.753 10.942 -15.439 1.00 85.94 137 ASP A O 1
ATOM 1059 N N . GLU A 1 138 ? -6.719 11.908 -14.965 1.00 83.19 138 GLU A N 1
ATOM 1060 C CA . GLU A 1 138 ? -7.534 10.717 -15.244 1.00 83.19 138 GLU A CA 1
ATOM 1061 C C . GLU A 1 138 ? -7.377 10.200 -16.685 1.00 83.19 138 GLU A C 1
ATOM 1063 O O . GLU A 1 138 ? -7.500 9.000 -16.931 1.00 83.19 138 GLU A O 1
ATOM 1068 N N . ARG A 1 139 ? -7.072 11.079 -17.652 1.00 87.69 139 ARG A N 1
ATOM 1069 C CA . ARG A 1 139 ? -6.890 10.669 -19.055 1.00 87.69 139 ARG A CA 1
ATOM 1070 C C . ARG A 1 139 ? -5.575 9.926 -19.240 1.00 87.69 139 ARG A C 1
ATOM 1072 O O . ARG A 1 139 ? -5.560 8.868 -19.863 1.00 87.69 139 ARG A O 1
ATOM 1079 N N . ALA A 1 140 ? -4.479 10.470 -18.714 1.00 86.69 140 ALA A N 1
ATOM 1080 C CA . ALA A 1 140 ? -3.181 9.808 -18.785 1.00 86.69 140 ALA A CA 1
ATOM 1081 C C . ALA A 1 140 ? -3.170 8.513 -17.954 1.00 86.69 140 ALA A C 1
ATOM 1083 O O . ALA A 1 140 ? -2.637 7.494 -18.403 1.00 86.69 140 ALA A O 1
ATOM 1084 N N . LEU A 1 141 ? -3.832 8.523 -16.792 1.00 84.38 141 LEU A N 1
ATOM 1085 C CA . LEU A 1 141 ? -4.054 7.335 -15.973 1.00 84.38 141 LEU A CA 1
ATOM 1086 C C . LEU A 1 141 ? -4.749 6.224 -16.774 1.00 84.38 141 LEU A C 1
ATOM 1088 O O . LEU A 1 141 ? -4.228 5.112 -16.837 1.00 84.38 141 LEU A O 1
ATOM 1092 N N . ASP A 1 142 ? -5.879 6.520 -17.424 1.00 82.56 142 ASP A N 1
ATOM 1093 C CA . ASP A 1 142 ? -6.626 5.542 -18.226 1.00 82.56 142 ASP A CA 1
ATOM 1094 C C . ASP A 1 142 ? -5.763 4.929 -19.344 1.00 82.56 142 ASP A C 1
ATOM 1096 O O . ASP A 1 142 ? -5.758 3.711 -19.528 1.00 82.56 142 ASP A O 1
ATOM 1100 N N . VAL A 1 143 ? -4.943 5.736 -20.027 1.00 87.56 143 VAL A N 1
ATOM 1101 C CA . VAL A 1 143 ? -4.003 5.239 -21.048 1.00 87.56 143 VAL A CA 1
ATOM 1102 C C . VAL A 1 143 ? -3.011 4.229 -20.461 1.00 87.56 143 VAL A C 1
ATOM 1104 O O . VAL A 1 143 ? -2.827 3.148 -21.029 1.00 87.56 143 VAL A O 1
ATOM 1107 N N . HIS A 1 144 ? -2.386 4.535 -19.320 1.00 87.38 144 HIS A N 1
ATOM 1108 C CA . HIS A 1 144 ? -1.431 3.619 -18.689 1.00 87.38 144 HIS A CA 1
ATOM 1109 C C . HIS A 1 144 ? -2.097 2.342 -18.165 1.00 87.38 144 HIS A C 1
ATOM 1111 O O . HIS A 1 144 ? -1.546 1.254 -18.344 1.00 87.38 144 HIS A O 1
ATOM 1117 N N . ILE A 1 145 ? -3.292 2.445 -17.578 1.00 82.50 145 ILE A N 1
ATOM 1118 C CA . ILE A 1 145 ? -4.064 1.296 -17.084 1.00 82.50 145 ILE A CA 1
ATOM 1119 C C . ILE A 1 145 ? -4.481 0.373 -18.237 1.00 82.50 145 ILE A C 1
ATOM 1121 O O . ILE A 1 145 ? -4.343 -0.848 -18.131 1.00 82.50 145 ILE A O 1
ATOM 1125 N N . GLN A 1 146 ? -4.917 0.932 -19.370 1.00 82.88 146 GLN A N 1
ATOM 1126 C CA . GLN A 1 146 ? -5.233 0.154 -20.571 1.00 82.88 146 GLN A CA 1
ATOM 1127 C C . GLN A 1 146 ? -3.997 -0.524 -21.168 1.00 82.88 146 GLN A C 1
ATOM 1129 O O . GLN A 1 146 ? -4.058 -1.702 -21.527 1.00 82.88 146 GLN A O 1
ATOM 1134 N N . GLY A 1 147 ? -2.868 0.187 -21.229 1.00 84.62 147 GLY A N 1
ATOM 1135 C CA . GLY A 1 147 ? -1.591 -0.384 -21.657 1.00 84.62 147 GLY A CA 1
ATOM 1136 C C . GLY A 1 147 ? -1.163 -1.554 -20.769 1.00 84.62 147 GLY A C 1
ATOM 1137 O O . GLY A 1 147 ? -0.855 -2.633 -21.275 1.00 84.62 147 GLY A O 1
ATOM 1138 N N . LEU A 1 148 ? -1.234 -1.382 -19.446 1.00 84.25 148 LEU A N 1
ATOM 1139 C CA . LEU A 1 148 ? -0.902 -2.422 -18.472 1.00 84.25 148 LEU A CA 1
ATOM 1140 C C . LEU A 1 148 ? -1.802 -3.657 -18.625 1.00 84.25 148 LEU A C 1
ATOM 1142 O O . LEU A 1 148 ? -1.306 -4.783 -18.673 1.00 84.25 148 LEU A O 1
ATOM 1146 N N . ALA A 1 149 ? -3.114 -3.450 -18.770 1.00 80.81 149 ALA A N 1
ATOM 1147 C CA . ALA A 1 149 ? -4.074 -4.522 -19.014 1.00 80.81 149 ALA A CA 1
ATOM 1148 C C . ALA A 1 149 ? -3.720 -5.324 -20.280 1.00 80.81 149 ALA A C 1
ATOM 1150 O O . ALA A 1 149 ? -3.718 -6.557 -20.266 1.00 80.81 149 ALA A O 1
ATOM 1151 N N . GLN A 1 150 ? -3.361 -4.636 -21.366 1.00 83.94 150 GLN A N 1
ATOM 1152 C CA . GLN A 1 150 ? -2.953 -5.286 -22.609 1.00 83.94 150 GLN A CA 1
ATOM 1153 C C . GLN A 1 150 ? -1.645 -6.074 -22.453 1.00 83.94 150 GLN A C 1
ATOM 1155 O O . GLN A 1 150 ? -1.557 -7.210 -22.920 1.00 83.94 150 GLN A O 1
ATOM 1160 N N . MET A 1 151 ? -0.646 -5.520 -21.764 1.00 85.44 151 MET A N 1
ATOM 1161 C CA . MET A 1 151 ? 0.628 -6.205 -21.510 1.00 85.44 151 MET A CA 1
ATOM 1162 C C . MET A 1 151 ? 0.435 -7.491 -20.697 1.00 85.44 151 MET A C 1
ATOM 1164 O O . MET A 1 151 ? 1.031 -8.518 -21.020 1.00 85.44 151 MET A O 1
ATOM 1168 N N . ILE A 1 152 ? -0.437 -7.475 -19.683 1.00 80.62 152 ILE A N 1
ATOM 1169 C CA . ILE A 1 152 ? -0.768 -8.668 -18.887 1.00 80.62 152 ILE A CA 1
ATOM 1170 C C . ILE A 1 152 ? -1.442 -9.739 -19.758 1.00 80.62 152 ILE A C 1
ATOM 1172 O O . ILE A 1 152 ? -1.088 -10.917 -19.672 1.00 80.62 152 ILE A O 1
ATOM 1176 N N . ARG A 1 153 ? -2.376 -9.350 -20.636 1.00 81.12 153 ARG A N 1
ATOM 1177 C CA . ARG A 1 153 ? -3.022 -10.285 -21.577 1.00 81.12 153 ARG A CA 1
ATOM 1178 C C . ARG A 1 153 ? -2.006 -10.928 -22.521 1.00 81.12 153 ARG A C 1
ATOM 1180 O O . ARG A 1 153 ? -2.024 -12.144 -22.696 1.00 81.12 153 ARG A O 1
ATOM 1187 N N . LEU A 1 154 ? -1.084 -10.137 -23.072 1.00 84.69 154 LEU A N 1
ATOM 1188 C CA . LEU A 1 154 ? -0.020 -10.635 -23.949 1.00 84.69 154 LEU A CA 1
ATOM 1189 C C . LEU A 1 154 ? 0.936 -11.591 -23.224 1.00 84.69 154 LEU A C 1
ATOM 1191 O O . LEU A 1 154 ? 1.278 -12.634 -23.776 1.00 84.69 154 LEU A O 1
ATOM 1195 N N . ARG A 1 155 ? 1.315 -11.294 -21.972 1.00 84.81 155 ARG A N 1
ATOM 1196 C CA . ARG A 1 155 ? 2.114 -12.207 -21.132 1.00 84.81 155 ARG A CA 1
ATOM 1197 C C . ARG A 1 155 ? 1.463 -13.572 -20.996 1.00 84.81 155 ARG A C 1
ATOM 1199 O O . ARG A 1 155 ? 2.120 -14.591 -21.189 1.00 84.81 155 ARG A O 1
ATOM 1206 N N . ARG A 1 156 ? 0.165 -13.588 -20.711 1.00 79.62 156 ARG A N 1
ATOM 1207 C CA . ARG A 1 156 ? -0.596 -14.829 -20.541 1.00 79.62 156 ARG A CA 1
ATOM 1208 C C . ARG A 1 156 ? -0.717 -15.613 -21.832 1.00 79.62 156 ARG A C 1
ATOM 1210 O O . ARG A 1 156 ? -0.505 -16.820 -21.811 1.00 79.62 156 ARG A O 1
ATOM 1217 N N . ALA A 1 157 ? -0.988 -14.933 -22.945 1.00 82.56 157 ALA A N 1
ATOM 1218 C CA . ALA A 1 157 ? -0.993 -15.557 -24.265 1.00 82.56 157 ALA A CA 1
ATOM 1219 C C . ALA A 1 157 ? 0.372 -16.183 -24.611 1.00 82.56 157 ALA A C 1
ATOM 1221 O O . ALA A 1 157 ? 0.425 -17.218 -25.266 1.00 82.56 157 ALA A O 1
ATOM 1222 N N . ALA A 1 158 ? 1.469 -15.602 -24.116 1.00 82.38 158 ALA A N 1
ATOM 1223 C CA . ALA A 1 158 ? 2.822 -16.144 -24.235 1.00 82.38 158 ALA A CA 1
ATOM 1224 C C . ALA A 1 158 ? 3.172 -17.228 -23.186 1.00 82.38 158 ALA A C 1
ATOM 1226 O O . ALA A 1 158 ? 4.323 -17.650 -23.108 1.00 82.38 158 ALA A O 1
ATOM 1227 N N . GLY A 1 159 ? 2.214 -17.675 -22.364 1.00 79.62 159 GLY A N 1
ATOM 1228 C CA . GLY A 1 159 ? 2.416 -18.703 -21.334 1.00 79.62 159 GLY A CA 1
ATOM 1229 C C . GLY A 1 159 ? 2.992 -18.193 -20.006 1.00 79.62 159 GLY A C 1
ATOM 1230 O O . GLY A 1 159 ? 3.200 -18.982 -19.086 1.00 79.62 159 GLY A O 1
ATOM 1231 N N . ILE A 1 160 ? 3.217 -16.883 -19.860 1.00 79.19 160 ILE A N 1
ATOM 1232 C CA . ILE A 1 160 ? 3.683 -16.260 -18.616 1.00 79.19 160 ILE A CA 1
ATOM 1233 C C . ILE A 1 160 ? 2.457 -15.934 -17.756 1.00 79.19 160 ILE A C 1
ATOM 1235 O O . ILE A 1 160 ? 1.864 -14.860 -17.859 1.00 79.19 160 ILE A O 1
ATOM 1239 N N . THR A 1 161 ? 2.053 -16.888 -16.920 1.00 69.62 161 THR A N 1
ATOM 1240 C CA . THR A 1 161 ? 0.832 -16.801 -16.097 1.00 69.62 161 THR A CA 1
ATOM 1241 C C . THR A 1 161 ? 1.053 -16.212 -14.708 1.00 69.62 161 THR A C 1
ATOM 1243 O O . THR A 1 161 ? 0.076 -15.887 -14.031 1.00 69.62 161 THR A O 1
ATOM 1246 N N . GLN A 1 162 ? 2.311 -16.045 -14.287 1.00 66.81 162 GLN A N 1
ATOM 1247 C CA . GLN A 1 162 ? 2.632 -15.370 -13.033 1.00 66.81 162 GLN A CA 1
ATOM 1248 C C . GLN A 1 162 ? 2.073 -13.948 -13.060 1.00 66.81 162 GLN A C 1
ATOM 1250 O O . GLN A 1 162 ? 2.302 -13.187 -14.006 1.00 66.81 162 GLN A O 1
ATOM 1255 N N . VAL A 1 163 ? 1.327 -13.607 -12.010 1.00 61.69 163 VAL A N 1
ATOM 1256 C CA . VAL A 1 163 ? 0.947 -12.224 -11.744 1.00 61.69 163 VAL A CA 1
ATOM 1257 C C . VAL A 1 163 ? 2.242 -11.421 -11.614 1.00 61.69 163 VAL A C 1
ATOM 1259 O O . VAL A 1 163 ? 3.153 -11.887 -10.927 1.00 61.69 163 VAL A O 1
ATOM 1262 N N . PRO A 1 164 ? 2.352 -10.246 -12.257 1.00 62.47 164 PRO A N 1
ATOM 1263 C CA . PRO A 1 164 ? 3.524 -9.398 -12.098 1.00 62.47 164 PRO A CA 1
ATOM 1264 C C . PRO A 1 164 ? 3.783 -9.178 -10.607 1.00 62.47 164 PRO A C 1
ATOM 1266 O O . PRO A 1 164 ? 2.882 -8.745 -9.894 1.00 62.47 164 PRO A O 1
ATOM 1269 N N . SER A 1 165 ? 5.002 -9.469 -10.145 1.00 55.00 165 SER A N 1
ATOM 1270 C CA . SER A 1 165 ? 5.428 -9.408 -8.731 1.00 55.00 165 SER A CA 1
ATOM 1271 C C . SER A 1 165 ? 5.282 -8.019 -8.078 1.00 55.00 165 SER A C 1
ATOM 1273 O O . SER A 1 165 ? 5.658 -7.825 -6.921 1.00 55.00 165 SER A O 1
ATOM 1275 N N . CYS A 1 166 ? 4.787 -7.032 -8.815 1.00 51.62 166 CYS A N 1
ATOM 1276 C CA . CYS A 1 166 ? 4.584 -5.675 -8.359 1.00 51.62 166 CYS A CA 1
ATOM 1277 C C . CYS A 1 166 ? 3.194 -5.536 -7.733 1.00 51.62 166 CYS A C 1
ATOM 1279 O O . CYS A 1 166 ? 2.222 -6.097 -8.238 1.00 51.62 166 CYS A O 1
ATOM 1281 N N . ASP A 1 167 ? 3.103 -4.685 -6.712 1.00 56.62 167 ASP A N 1
ATOM 1282 C CA . ASP A 1 167 ? 1.939 -4.275 -5.903 1.00 56.62 167 ASP A CA 1
ATOM 1283 C C . ASP A 1 167 ? 0.673 -3.792 -6.671 1.00 56.62 167 ASP A C 1
ATOM 1285 O O . ASP A 1 167 ? -0.263 -3.240 -6.092 1.00 56.62 167 ASP A O 1
ATOM 1289 N N . SER A 1 168 ? 0.635 -4.009 -7.984 1.00 54.03 168 SER A N 1
ATOM 1290 C CA . SER A 1 168 ? -0.433 -3.769 -8.955 1.00 54.03 168 SER A CA 1
ATOM 1291 C C . SER A 1 168 ? -1.801 -4.287 -8.540 1.00 54.03 168 SER A C 1
ATOM 1293 O O . SER A 1 168 ? -2.786 -3.573 -8.716 1.00 54.03 168 SER A O 1
ATOM 1295 N N . ILE A 1 169 ? -1.873 -5.470 -7.926 1.00 54.53 169 ILE A N 1
ATOM 1296 C CA . ILE A 1 169 ? -3.131 -5.989 -7.386 1.00 54.53 169 ILE A CA 1
ATOM 1297 C C . ILE A 1 169 ? -3.573 -5.153 -6.188 1.00 54.53 169 ILE A C 1
ATOM 1299 O O . ILE A 1 169 ? -4.713 -4.720 -6.161 1.00 54.53 169 ILE A O 1
ATOM 1303 N N . GLY A 1 170 ? -2.684 -4.842 -5.241 1.00 56.81 170 GLY A N 1
ATOM 1304 C CA . GLY A 1 170 ? -3.032 -4.016 -4.082 1.00 56.81 170 GLY A CA 1
ATOM 1305 C C . GLY A 1 170 ? -3.640 -2.671 -4.486 1.00 56.81 170 GLY A C 1
ATOM 1306 O O . GLY A 1 170 ? -4.700 -2.315 -3.986 1.00 56.81 170 GLY A O 1
ATOM 1307 N N . GLN A 1 171 ? -3.035 -1.977 -5.456 1.00 59.72 171 GLN A N 1
ATOM 1308 C CA . GLN A 1 171 ? -3.564 -0.701 -5.950 1.00 59.72 171 GLN A CA 1
ATOM 1309 C C . GLN A 1 171 ? -4.845 -0.854 -6.783 1.00 59.72 171 GLN A C 1
ATOM 1311 O O . GLN A 1 171 ? -5.750 -0.032 -6.648 1.00 59.72 171 GLN A O 1
ATOM 1316 N N . ALA A 1 172 ? -4.941 -1.880 -7.637 1.00 58.62 172 ALA A N 1
ATOM 1317 C CA . ALA A 1 172 ? -6.157 -2.147 -8.409 1.00 58.62 172 ALA A CA 1
ATOM 1318 C C . ALA A 1 172 ? -7.344 -2.499 -7.495 1.00 58.62 172 ALA A C 1
ATOM 1320 O O . ALA A 1 172 ? -8.478 -2.148 -7.799 1.00 58.62 172 ALA A O 1
ATOM 1321 N N . ILE A 1 173 ? -7.068 -3.133 -6.352 1.00 56.34 173 ILE A N 1
ATOM 1322 C CA . ILE A 1 17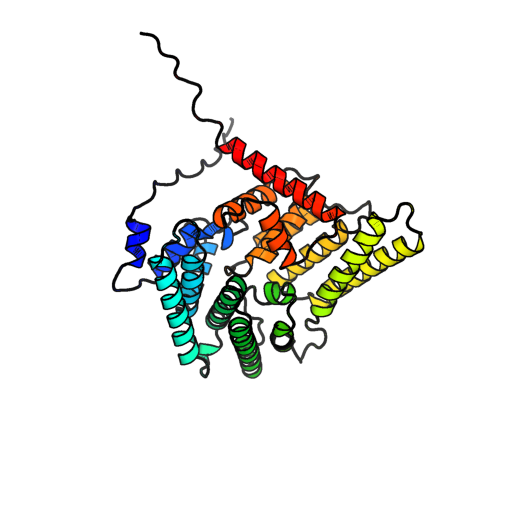3 ? -8.040 -3.452 -5.304 1.00 56.34 173 ILE A CA 1
ATOM 1323 C C . ILE A 1 173 ? -8.455 -2.212 -4.509 1.00 56.34 173 ILE A C 1
ATOM 1325 O O . ILE A 1 173 ? -9.607 -2.106 -4.105 1.00 56.34 173 ILE A O 1
ATOM 1329 N N . THR A 1 174 ? -7.543 -1.275 -4.263 1.00 56.09 174 THR A N 1
ATOM 1330 C CA . THR A 1 174 ? -7.860 -0.063 -3.498 1.00 56.09 174 THR A CA 1
ATOM 1331 C C . THR A 1 174 ? -8.415 1.078 -4.348 1.00 56.09 174 THR A C 1
ATOM 1333 O O . THR A 1 174 ? -8.945 2.036 -3.799 1.00 56.09 174 THR A O 1
ATOM 1336 N N . SER A 1 175 ? -8.303 1.023 -5.679 1.00 56.41 175 SER A N 1
ATOM 1337 C CA . SER A 1 175 ? -8.788 2.100 -6.543 1.00 56.41 175 SER A CA 1
ATOM 1338 C C . SER A 1 175 ? -10.278 1.961 -6.857 1.00 56.41 175 SER A C 1
ATOM 1340 O O . SER A 1 175 ? -10.731 0.970 -7.419 1.00 56.41 175 SER A O 1
ATOM 1342 N N . THR A 1 176 ? -11.039 3.002 -6.527 1.00 48.56 176 THR A N 1
ATOM 1343 C CA . THR A 1 176 ? -12.504 3.073 -6.633 1.00 48.56 176 THR A CA 1
ATOM 1344 C C . THR A 1 176 ? -13.027 3.530 -8.005 1.00 48.56 176 THR A C 1
ATOM 1346 O O . THR A 1 176 ? -14.239 3.624 -8.192 1.00 48.56 176 THR A O 1
ATOM 1349 N N . ASN A 1 177 ? -12.152 3.791 -8.988 1.00 52.34 177 ASN A N 1
ATOM 1350 C CA . ASN A 1 177 ? -12.548 4.337 -10.295 1.00 52.34 177 ASN A CA 1
ATOM 1351 C C . ASN A 1 177 ? -12.760 3.238 -11.354 1.00 52.34 177 ASN A C 1
ATOM 1353 O O . ASN A 1 177 ? -11.907 2.369 -11.543 1.00 52.34 177 ASN A O 1
ATOM 1357 N N . GLY A 1 178 ? -13.852 3.345 -12.125 1.00 50.66 178 GLY A N 1
ATOM 1358 C CA . GLY A 1 178 ? -14.252 2.386 -13.172 1.00 50.66 178 GLY A CA 1
ATOM 1359 C C . GLY A 1 178 ? -13.233 2.151 -14.302 1.00 50.66 178 GLY A C 1
ATOM 1360 O O . GLY A 1 178 ? -13.305 1.131 -14.981 1.00 50.66 178 GLY A O 1
ATOM 1361 N N . SER A 1 179 ? -12.227 3.019 -14.468 1.00 53.03 179 SER A N 1
ATOM 1362 C CA . SER A 1 179 ? -11.097 2.810 -15.394 1.00 53.03 179 SER A CA 1
ATOM 1363 C C . SER A 1 179 ? -10.293 1.534 -15.092 1.00 53.03 179 SER A C 1
ATOM 1365 O O . SER A 1 179 ? -9.681 0.954 -15.991 1.00 53.03 179 SER A O 1
ATOM 1367 N N . HIS A 1 180 ? -10.350 1.030 -13.856 1.00 64.06 180 HIS A N 1
ATOM 1368 C CA . HIS A 1 180 ? -9.642 -0.178 -13.436 1.00 64.06 180 HIS A CA 1
ATOM 1369 C C . HIS A 1 180 ? -10.357 -1.481 -13.809 1.00 64.06 180 HIS A C 1
ATOM 1371 O O . HIS A 1 180 ? -9.741 -2.537 -13.702 1.00 64.06 180 HIS A O 1
ATOM 1377 N N . GLU A 1 181 ? -11.594 -1.450 -14.319 1.00 64.69 181 GLU A N 1
ATOM 1378 C CA . GLU A 1 181 ? -12.323 -2.665 -14.720 1.00 64.69 181 GLU A CA 1
ATOM 1379 C C . GLU A 1 181 ? -11.555 -3.470 -15.781 1.00 64.69 181 GLU A C 1
ATOM 1381 O O . GLU A 1 181 ? -11.431 -4.691 -15.682 1.00 64.69 181 GLU A O 1
ATOM 1386 N N . LYS A 1 182 ? -10.937 -2.786 -16.754 1.00 66.94 182 LYS A N 1
ATOM 1387 C CA . LYS A 1 182 ? -10.115 -3.424 -17.797 1.00 66.94 182 LYS A CA 1
ATOM 1388 C C . LYS A 1 182 ? -8.862 -4.091 -17.228 1.00 66.94 182 LYS A C 1
ATOM 1390 O O . LYS A 1 182 ? -8.497 -5.178 -17.681 1.00 66.94 182 LYS A O 1
ATOM 1395 N N . LEU A 1 183 ? -8.208 -3.453 -16.254 1.00 69.81 183 LEU A N 1
ATOM 1396 C CA . LEU A 1 183 ? -7.042 -4.013 -15.568 1.00 69.81 183 LEU A CA 1
ATOM 1397 C C . LEU A 1 183 ? -7.445 -5.192 -14.689 1.00 69.81 183 LEU A C 1
ATOM 1399 O O . LEU A 1 183 ? -6.798 -6.230 -14.751 1.00 69.81 183 LEU A O 1
ATOM 1403 N N . MET A 1 184 ? -8.546 -5.070 -13.949 1.00 66.50 184 MET A N 1
ATOM 1404 C CA . MET A 1 184 ? -9.111 -6.157 -13.158 1.00 66.50 184 MET A CA 1
ATOM 1405 C C . MET A 1 184 ? -9.441 -7.355 -14.043 1.00 66.50 184 MET A C 1
ATOM 1407 O O . MET A 1 184 ? -8.985 -8.455 -13.755 1.00 66.50 184 MET A O 1
ATOM 1411 N N . GLN A 1 185 ? -10.120 -7.146 -15.174 1.00 68.00 185 GLN A N 1
ATOM 1412 C CA . GLN A 1 185 ? -10.391 -8.193 -16.159 1.00 68.00 185 GLN A CA 1
ATOM 1413 C C . GLN A 1 185 ? -9.099 -8.807 -16.714 1.00 68.00 185 GLN A C 1
ATOM 1415 O O . GLN A 1 185 ? -9.007 -10.022 -16.843 1.00 68.00 185 GLN A O 1
ATOM 1420 N N . ALA A 1 186 ? -8.081 -7.998 -17.020 1.00 65.88 186 ALA A N 1
ATOM 1421 C CA . ALA A 1 186 ? -6.788 -8.507 -17.476 1.00 65.88 186 ALA A CA 1
ATOM 1422 C C . ALA A 1 186 ? -6.033 -9.285 -16.391 1.00 65.88 186 ALA A C 1
ATOM 1424 O O . ALA A 1 186 ? -5.304 -10.215 -16.716 1.00 65.88 186 ALA A O 1
ATOM 1425 N N . LEU A 1 187 ? -6.226 -8.945 -15.117 1.00 68.19 187 LEU A N 1
ATOM 1426 C CA . LEU A 1 187 ? -5.747 -9.714 -13.974 1.00 68.19 187 LEU A CA 1
ATOM 1427 C C . LEU A 1 187 ? -6.597 -10.971 -13.734 1.00 68.19 187 LEU A C 1
ATOM 1429 O O . LEU A 1 187 ? -6.112 -11.888 -13.070 1.00 68.19 187 LEU A O 1
ATOM 1433 N N . ARG A 1 188 ? -7.799 -11.105 -14.321 1.00 65.12 188 ARG A N 1
ATOM 1434 C CA . ARG A 1 188 ? -8.618 -12.312 -14.151 1.00 65.12 188 ARG A CA 1
ATOM 1435 C C . ARG A 1 188 ? -8.079 -13.494 -14.946 1.00 65.12 188 ARG A C 1
ATOM 1437 O O . ARG A 1 188 ? -8.017 -13.406 -16.164 1.00 65.12 188 ARG A O 1
ATOM 1444 N N . ASN A 1 189 ? -7.646 -14.576 -14.305 1.00 60.03 189 ASN A N 1
ATOM 1445 C CA . ASN A 1 189 ? -7.183 -15.773 -15.013 1.00 60.03 189 ASN A CA 1
ATOM 1446 C C . ASN A 1 189 ? -8.387 -16.564 -15.555 1.00 60.03 189 ASN A C 1
ATOM 1448 O O . ASN A 1 189 ? -9.144 -17.125 -14.772 1.00 60.03 189 ASN A O 1
ATOM 1452 N N . GLU A 1 190 ? -8.555 -16.637 -16.879 1.00 54.69 190 GLU A N 1
ATOM 1453 C CA . GLU A 1 190 ? -9.685 -17.331 -17.529 1.00 54.69 190 GLU A CA 1
ATOM 1454 C C . GLU A 1 190 ? -9.727 -18.841 -17.229 1.00 54.69 190 GLU A C 1
ATOM 1456 O O . GLU A 1 190 ? -10.800 -19.438 -17.225 1.00 54.69 190 GLU A O 1
ATOM 1461 N N . ASN A 1 191 ? -8.586 -19.447 -16.880 1.00 50.31 191 ASN A N 1
ATOM 1462 C CA . ASN A 1 191 ? -8.501 -20.854 -16.474 1.00 50.31 191 ASN A CA 1
ATOM 1463 C C . ASN A 1 191 ? -8.886 -21.092 -15.001 1.00 50.31 191 ASN A C 1
ATOM 1465 O O . ASN A 1 191 ? -8.928 -22.237 -14.558 1.00 50.31 191 ASN A O 1
ATOM 1469 N N . ASN A 1 192 ? -9.142 -20.029 -14.231 1.00 50.25 192 ASN A N 1
ATOM 1470 C CA . ASN A 1 192 ? -9.611 -20.104 -12.851 1.00 50.25 192 ASN A CA 1
ATOM 1471 C C . ASN A 1 192 ? -10.759 -19.092 -12.633 1.00 50.25 192 ASN A C 1
ATOM 1473 O O . ASN A 1 192 ? -10.507 -17.958 -12.230 1.00 50.25 192 ASN A O 1
ATOM 1477 N N . PRO A 1 193 ? -12.023 -19.456 -12.911 1.00 45.53 193 PRO A N 1
ATOM 1478 C CA . PRO A 1 193 ? -13.153 -18.520 -12.946 1.00 45.53 193 PRO A CA 1
ATOM 1479 C C . PRO A 1 193 ? -13.522 -17.877 -11.594 1.00 45.53 193 PRO A C 1
ATOM 1481 O O . PRO A 1 193 ? -14.295 -16.924 -11.581 1.00 45.53 193 PRO A O 1
ATOM 1484 N N . THR A 1 194 ? -12.954 -18.323 -10.466 1.00 48.00 194 THR A N 1
ATOM 1485 C CA . THR A 1 194 ? -13.049 -17.631 -9.158 1.00 48.00 194 THR A CA 1
ATOM 1486 C C . THR A 1 194 ? -12.154 -16.390 -9.063 1.00 48.00 194 THR A C 1
ATOM 1488 O O . THR A 1 194 ? -12.167 -15.663 -8.071 1.00 48.00 194 THR A O 1
ATOM 1491 N N . SER A 1 195 ? -11.365 -16.132 -10.102 1.00 49.81 195 SER A N 1
ATOM 1492 C CA . SER A 1 195 ? -10.352 -15.096 -10.156 1.00 49.81 195 SER A CA 1
ATOM 1493 C C . SER A 1 195 ? -10.915 -13.669 -10.014 1.00 49.81 195 SER A C 1
ATOM 1495 O O . SER A 1 195 ? -11.420 -13.094 -10.976 1.00 49.81 195 SER A O 1
ATOM 1497 N N . MET A 1 196 ? -10.664 -13.054 -8.852 1.00 58.94 196 MET A N 1
ATOM 1498 C CA . MET A 1 196 ? -10.576 -11.602 -8.613 1.00 58.94 196 MET A CA 1
ATOM 1499 C C . MET A 1 196 ? -11.755 -10.752 -9.117 1.00 58.94 196 MET A C 1
ATOM 1501 O O . MET A 1 196 ? -11.583 -9.827 -9.917 1.00 58.94 196 MET A O 1
ATOM 1505 N N . ASP A 1 197 ? -12.960 -10.992 -8.596 1.00 64.56 197 ASP A N 1
ATOM 1506 C CA . ASP A 1 197 ? -14.014 -9.968 -8.610 1.00 64.56 197 ASP A CA 1
ATOM 1507 C C . ASP A 1 197 ? -13.911 -9.049 -7.386 1.00 64.56 197 ASP A C 1
ATOM 1509 O O . ASP A 1 197 ? -14.771 -9.013 -6.508 1.00 64.56 197 ASP A O 1
ATOM 1513 N N . VAL A 1 198 ? -12.809 -8.303 -7.308 1.00 70.12 198 VAL A N 1
ATOM 1514 C CA . VAL A 1 198 ? -12.518 -7.459 -6.141 1.00 70.12 198 VAL A CA 1
ATOM 1515 C C . VAL A 1 198 ? -13.505 -6.291 -6.013 1.00 70.12 198 VAL A C 1
ATOM 1517 O O . VAL A 1 198 ? -13.726 -5.792 -4.911 1.00 70.12 198 VAL A O 1
ATOM 1520 N N . SER A 1 199 ? -14.221 -5.935 -7.085 1.00 71.69 199 SER A N 1
ATOM 1521 C CA . SER A 1 199 ? -15.365 -5.019 -7.014 1.00 71.69 199 SER A CA 1
ATOM 1522 C C . SER A 1 199 ? -16.409 -5.460 -5.988 1.00 71.69 199 SER A C 1
ATOM 1524 O O . SER A 1 199 ? -17.005 -4.605 -5.336 1.00 71.69 199 SER A O 1
ATOM 1526 N N . ARG A 1 200 ? -16.617 -6.770 -5.789 1.00 79.94 200 ARG A N 1
ATOM 1527 C CA . ARG A 1 200 ? -17.554 -7.281 -4.774 1.00 79.94 200 ARG A CA 1
ATOM 1528 C C . ARG A 1 200 ? -17.079 -6.973 -3.356 1.00 79.94 200 ARG A C 1
ATOM 1530 O O . ARG A 1 200 ? -17.887 -6.533 -2.543 1.00 79.94 200 ARG A O 1
ATOM 1537 N N . ILE A 1 201 ? -15.778 -7.111 -3.089 1.00 84.44 201 ILE A N 1
ATOM 1538 C CA . ILE A 1 201 ? -15.170 -6.739 -1.801 1.00 84.44 201 ILE A CA 1
ATOM 1539 C C . ILE A 1 201 ? -15.286 -5.226 -1.581 1.00 84.44 201 ILE A C 1
ATOM 1541 O O . ILE A 1 201 ? -15.775 -4.804 -0.538 1.00 84.44 201 ILE A O 1
ATOM 1545 N N . ILE A 1 202 ? -14.892 -4.405 -2.564 1.00 80.75 202 ILE A N 1
ATOM 1546 C CA . ILE A 1 202 ? -14.914 -2.934 -2.454 1.00 80.75 202 ILE A CA 1
ATOM 1547 C C . ILE A 1 202 ? -16.339 -2.429 -2.198 1.00 80.75 202 ILE A C 1
ATOM 1549 O O . ILE A 1 202 ? -16.584 -1.684 -1.247 1.00 80.75 202 ILE A O 1
ATOM 1553 N N . ASN A 1 203 ? -17.297 -2.866 -3.021 1.00 84.88 203 ASN A N 1
ATOM 1554 C CA . ASN A 1 203 ? -18.698 -2.474 -2.886 1.00 84.88 203 ASN A CA 1
ATOM 1555 C C . ASN A 1 203 ? -19.287 -2.970 -1.565 1.00 84.88 203 ASN A C 1
ATOM 1557 O O . ASN A 1 203 ? -20.000 -2.226 -0.896 1.00 84.88 203 ASN A O 1
ATOM 1561 N N . GLY A 1 204 ? -18.961 -4.201 -1.170 1.00 90.19 204 GLY A N 1
ATOM 1562 C CA . GLY A 1 204 ? -19.406 -4.780 0.087 1.00 90.19 204 GLY A CA 1
ATOM 1563 C C . GLY A 1 204 ? -18.885 -4.027 1.310 1.00 90.19 204 GLY A C 1
ATOM 1564 O O . GLY A 1 204 ? -19.675 -3.709 2.194 1.00 90.19 204 GLY A O 1
ATOM 1565 N N . ILE A 1 205 ? -17.600 -3.654 1.332 1.00 91.50 205 ILE A N 1
ATOM 1566 C CA . ILE A 1 205 ? -17.010 -2.820 2.393 1.00 91.50 205 ILE A CA 1
ATOM 1567 C C . ILE A 1 205 ? -17.665 -1.435 2.421 1.00 91.50 205 ILE A C 1
ATOM 1569 O O . ILE A 1 205 ? -18.002 -0.940 3.494 1.00 91.50 205 ILE A O 1
ATOM 1573 N N . SER A 1 206 ? -17.907 -0.818 1.259 1.00 90.19 206 SER A N 1
ATOM 1574 C CA . SER A 1 206 ? -18.600 0.476 1.179 1.00 90.19 206 SER A CA 1
ATOM 1575 C C . SER A 1 206 ? -20.029 0.405 1.732 1.00 90.19 206 SER A C 1
ATOM 1577 O O . SER A 1 206 ? -20.461 1.297 2.461 1.00 90.19 206 SER A O 1
ATOM 1579 N N . GLN A 1 207 ? -20.762 -0.667 1.417 1.00 92.62 207 GLN A N 1
ATOM 1580 C CA . GLN A 1 207 ? -22.103 -0.911 1.950 1.00 92.62 207 GLN A CA 1
ATOM 1581 C C . GLN A 1 207 ? -22.072 -1.172 3.459 1.00 92.62 207 GLN A C 1
ATOM 1583 O O . GLN A 1 207 ? -22.885 -0.602 4.181 1.00 92.62 207 GLN A O 1
ATOM 1588 N N . LEU A 1 208 ? -21.124 -1.986 3.934 1.00 94.81 208 LEU A N 1
ATOM 1589 C CA . LEU A 1 208 ? -20.955 -2.287 5.355 1.00 94.81 208 LEU A CA 1
ATOM 1590 C C . LEU A 1 208 ? -20.654 -1.014 6.148 1.00 94.81 208 LEU A C 1
ATOM 1592 O O . LEU A 1 208 ? -21.282 -0.772 7.172 1.00 94.81 208 LEU A O 1
ATOM 1596 N N . ARG A 1 209 ? -19.751 -0.165 5.646 1.00 94.50 209 ARG A N 1
ATOM 1597 C CA . ARG A 1 209 ? -19.443 1.134 6.252 1.00 94.50 209 ARG A CA 1
ATOM 1598 C C . ARG A 1 209 ? -20.705 1.976 6.442 1.00 94.50 209 ARG A C 1
ATOM 1600 O O . ARG A 1 209 ? -20.938 2.469 7.538 1.00 94.50 209 ARG A O 1
ATOM 1607 N N . LYS A 1 210 ? -21.530 2.116 5.397 1.00 93.25 210 LYS A N 1
ATOM 1608 C CA . LYS A 1 210 ? -22.790 2.876 5.482 1.00 93.25 210 LYS A CA 1
ATOM 1609 C C . LYS A 1 210 ? -23.729 2.289 6.536 1.00 93.25 210 LYS A C 1
ATOM 1611 O O . LYS A 1 210 ? -24.250 3.036 7.355 1.00 93.25 210 LYS A O 1
ATOM 1616 N N . ALA A 1 211 ? -23.887 0.964 6.553 1.00 93.44 211 ALA A N 1
ATOM 1617 C CA . ALA A 1 211 ? -24.720 0.280 7.538 1.00 93.44 211 ALA A CA 1
ATOM 1618 C C . ALA A 1 211 ? -24.216 0.493 8.978 1.00 93.44 211 ALA A C 1
ATOM 1620 O O . ALA A 1 211 ? -25.016 0.736 9.877 1.00 93.44 211 ALA A O 1
ATOM 1621 N N . LEU A 1 212 ? -22.898 0.456 9.199 1.00 93.50 212 LEU A N 1
ATOM 1622 C CA . LEU A 1 212 ? -22.280 0.722 10.502 1.00 93.50 212 LEU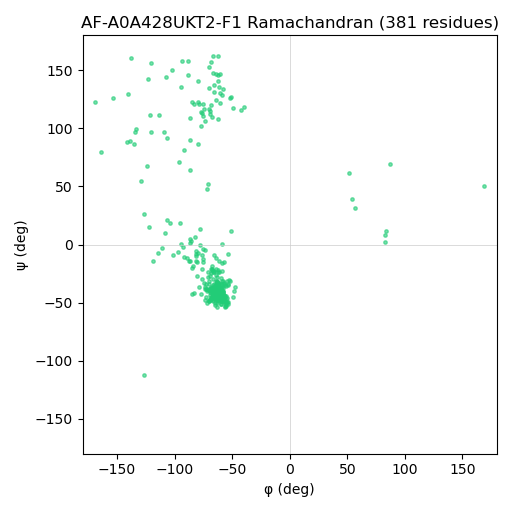 A CA 1
ATOM 1623 C C . LEU A 1 212 ? -22.453 2.182 10.939 1.00 93.50 212 LEU A C 1
ATOM 1625 O O . LEU A 1 212 ? -22.788 2.438 12.094 1.00 93.50 212 LEU A O 1
ATOM 1629 N N . ASP A 1 213 ? -22.269 3.142 10.033 1.00 92.56 213 ASP A N 1
ATOM 1630 C CA . ASP A 1 213 ? -22.457 4.568 10.323 1.00 92.56 213 ASP A CA 1
ATOM 1631 C C . ASP A 1 213 ? -23.927 4.876 10.694 1.00 92.56 213 ASP A C 1
ATOM 1633 O O . ASP A 1 213 ? -24.205 5.594 11.662 1.00 92.56 213 ASP A O 1
ATOM 1637 N N . GLU A 1 214 ? -24.889 4.279 9.985 1.00 90.62 214 GLU A N 1
ATOM 1638 C CA . GLU A 1 214 ? -26.324 4.366 10.299 1.00 90.62 214 GLU A CA 1
ATOM 1639 C C . GLU A 1 214 ? -26.668 3.682 11.634 1.00 90.62 214 GLU A C 1
ATOM 1641 O O . GLU A 1 214 ? -27.404 4.229 12.463 1.00 90.62 214 GLU A O 1
ATOM 1646 N N . PHE A 1 215 ? -26.089 2.508 11.892 1.00 89.81 215 PHE A N 1
ATOM 1647 C CA . PHE A 1 215 ? -26.269 1.780 13.146 1.00 89.81 215 PHE A CA 1
ATOM 1648 C C . PHE A 1 215 ? -25.761 2.587 14.348 1.00 89.81 215 PHE A C 1
ATOM 1650 O O . PHE A 1 215 ? -26.472 2.730 15.341 1.00 89.81 215 PHE A O 1
ATOM 1657 N N . ASN A 1 216 ? -24.572 3.186 14.233 1.00 85.81 216 ASN A N 1
ATOM 1658 C CA . ASN A 1 216 ? -23.932 3.964 15.297 1.00 85.81 216 ASN A CA 1
ATOM 1659 C C . ASN A 1 216 ? -24.654 5.285 15.614 1.00 85.81 216 ASN A C 1
ATOM 1661 O O . ASN A 1 216 ? -24.532 5.808 16.721 1.00 85.81 216 ASN A O 1
ATOM 1665 N N . THR A 1 217 ? -25.413 5.838 14.665 1.00 87.25 217 THR A N 1
ATOM 1666 C CA . THR A 1 217 ? -26.214 7.058 14.882 1.00 87.25 217 THR A CA 1
ATOM 1667 C C . THR A 1 217 ? -27.610 6.768 15.441 1.00 87.25 217 THR A C 1
ATOM 1669 O O . THR A 1 217 ? -28.280 7.670 15.958 1.00 87.25 217 THR A O 1
ATOM 1672 N N . THR A 1 218 ? -28.049 5.509 15.403 1.00 86.19 218 THR A N 1
ATOM 1673 C CA . THR A 1 218 ? -29.362 5.082 15.890 1.00 86.19 218 THR A CA 1
ATOM 1674 C C . THR A 1 218 ? -29.333 4.855 17.404 1.00 86.19 218 THR A C 1
ATOM 1676 O O . THR A 1 218 ? -28.598 4.014 17.905 1.00 86.19 218 THR A O 1
ATOM 1679 N N . LYS A 1 219 ? -30.174 5.573 18.168 1.00 80.75 219 LYS A N 1
ATOM 1680 C CA . LYS A 1 219 ? -30.182 5.502 19.650 1.00 80.75 219 LYS A CA 1
ATOM 1681 C C . LYS A 1 219 ? -30.462 4.105 20.215 1.00 80.75 219 LYS A C 1
ATOM 1683 O O . LYS A 1 219 ? -29.931 3.759 21.264 1.00 80.75 219 LYS A O 1
ATOM 1688 N N . ILE A 1 220 ? -31.350 3.349 19.570 1.00 84.69 220 ILE A N 1
ATOM 1689 C CA . ILE A 1 220 ? -31.700 1.973 19.944 1.00 84.69 220 ILE A CA 1
ATOM 1690 C C . ILE A 1 220 ? -31.872 1.189 18.641 1.00 84.69 220 ILE A C 1
ATOM 1692 O O . ILE A 1 220 ? -32.975 1.165 18.086 1.00 84.69 220 ILE A O 1
ATOM 1696 N N . PRO A 1 221 ? -30.792 0.609 18.099 1.00 82.12 221 PRO A N 1
ATOM 1697 C CA . PRO A 1 221 ? -30.879 -0.133 16.857 1.00 82.12 221 PRO A CA 1
ATOM 1698 C C . PRO A 1 221 ? -31.653 -1.445 17.080 1.00 82.12 221 PRO A C 1
ATOM 1700 O O . PRO A 1 221 ? -31.426 -2.147 18.073 1.00 82.12 221 PRO A O 1
ATOM 1703 N N . PRO A 1 222 ? -32.603 -1.799 16.198 1.00 85.94 222 PRO A N 1
ATOM 1704 C CA . PRO A 1 222 ? -33.348 -3.041 16.323 1.00 85.94 222 PRO A CA 1
ATOM 1705 C C . PRO A 1 222 ? -32.440 -4.258 16.107 1.00 85.94 222 PRO A C 1
ATOM 1707 O O . PRO A 1 222 ? -31.529 -4.252 15.284 1.00 85.94 222 PRO A O 1
ATOM 1710 N N . ARG A 1 223 ? -32.741 -5.365 16.801 1.00 86.62 223 ARG A N 1
ATOM 1711 C CA . ARG A 1 223 ? -31.958 -6.619 16.745 1.00 86.62 223 ARG A CA 1
ATOM 1712 C C . ARG A 1 223 ? -31.734 -7.151 15.323 1.00 86.62 223 ARG A C 1
ATOM 1714 O O . ARG A 1 223 ? -30.723 -7.792 15.063 1.00 86.62 223 ARG A O 1
ATOM 1721 N N . ARG A 1 224 ? -32.671 -6.898 14.406 1.00 88.88 224 ARG A N 1
ATOM 1722 C CA . ARG A 1 224 ? -32.549 -7.298 12.997 1.00 88.88 224 ARG A CA 1
ATOM 1723 C C . ARG A 1 224 ? -31.361 -6.618 12.301 1.00 88.88 224 ARG A C 1
ATOM 1725 O O . ARG A 1 224 ? -30.725 -7.252 11.472 1.00 88.88 224 ARG A O 1
ATOM 1732 N N . ASP A 1 225 ? -31.054 -5.372 12.664 1.00 87.38 225 ASP A N 1
ATOM 1733 C CA . ASP A 1 225 ? -29.981 -4.593 12.045 1.00 87.38 225 ASP A CA 1
ATOM 1734 C C . ASP A 1 225 ? -28.627 -5.134 12.525 1.00 87.38 225 ASP A C 1
ATOM 1736 O O . ASP A 1 225 ? -27.724 -5.330 11.720 1.00 87.38 225 ASP A O 1
ATOM 1740 N N . PHE A 1 226 ? -28.532 -5.515 13.807 1.00 89.94 226 PHE A N 1
ATOM 1741 C CA . PHE A 1 226 ? -27.372 -6.233 14.350 1.00 89.94 226 PHE A CA 1
ATOM 1742 C C . PHE A 1 226 ? -27.094 -7.535 13.581 1.00 89.94 226 PHE A C 1
ATOM 1744 O O . PHE A 1 226 ? -25.985 -7.740 13.096 1.00 89.94 226 PHE A O 1
ATOM 1751 N N . LEU A 1 227 ? -28.111 -8.395 13.426 1.00 90.50 227 LEU A N 1
ATOM 1752 C CA . LEU A 1 227 ? -27.976 -9.667 12.700 1.00 90.50 227 LEU A CA 1
ATOM 1753 C C . LEU A 1 227 ? -27.650 -9.453 11.216 1.00 90.50 227 LEU A C 1
ATOM 1755 O O . LEU A 1 227 ? -26.923 -10.245 10.622 1.00 90.50 227 LEU A O 1
ATOM 1759 N N . SER A 1 228 ? -28.177 -8.385 10.614 1.00 92.38 228 SER A N 1
ATOM 1760 C CA . SER A 1 228 ? -27.886 -8.028 9.226 1.00 92.38 228 SER A CA 1
ATOM 1761 C C . SER A 1 228 ? -26.424 -7.627 9.040 1.00 92.38 228 SER A C 1
ATOM 1763 O O . SER A 1 228 ? -25.793 -8.079 8.087 1.00 92.38 228 SER A O 1
ATOM 1765 N N . ILE A 1 229 ? -25.879 -6.800 9.938 1.00 93.81 229 ILE A N 1
ATOM 1766 C CA . ILE A 1 229 ? -24.472 -6.382 9.893 1.00 93.81 229 ILE A CA 1
ATOM 1767 C C . ILE A 1 229 ? -23.557 -7.582 10.141 1.00 93.81 229 ILE A C 1
ATOM 1769 O O . ILE A 1 229 ? -22.607 -7.785 9.391 1.00 93.81 229 ILE A O 1
ATOM 1773 N N . GLU A 1 230 ? -23.871 -8.414 11.137 1.00 93.81 230 GLU A N 1
ATOM 1774 C CA . GLU A 1 230 ? -23.120 -9.640 11.425 1.00 93.81 230 GLU A CA 1
ATOM 1775 C C . GLU A 1 230 ? -23.069 -10.569 10.204 1.00 93.81 230 GLU A C 1
ATOM 1777 O O . GLU A 1 230 ? -21.989 -10.962 9.764 1.00 93.81 230 GLU A O 1
ATOM 1782 N N . HIS A 1 231 ? -24.221 -10.820 9.576 1.00 93.12 231 HIS A N 1
ATOM 1783 C CA . HIS A 1 231 ? -24.292 -11.618 8.356 1.00 93.12 231 HIS A CA 1
ATOM 1784 C C . HIS A 1 231 ? -23.492 -11.003 7.199 1.00 93.12 231 HIS A C 1
ATOM 1786 O O . HIS A 1 231 ? -22.817 -11.723 6.460 1.00 93.12 231 HIS A O 1
ATOM 1792 N N . GLN A 1 232 ? -23.541 -9.678 7.035 1.00 94.56 232 GLN A N 1
ATOM 1793 C CA . GLN A 1 232 ? -22.783 -8.976 6.001 1.00 94.56 232 GLN A CA 1
ATOM 1794 C C . GLN A 1 232 ? -21.270 -9.098 6.221 1.00 94.56 232 GLN A C 1
ATOM 1796 O O . GLN A 1 232 ? -20.531 -9.321 5.261 1.00 94.56 232 GLN A O 1
ATOM 1801 N N . VAL A 1 233 ? -20.810 -8.990 7.470 1.00 94.69 233 VAL A N 1
ATOM 1802 C CA . VAL A 1 233 ? -19.402 -9.177 7.844 1.00 94.69 233 VAL A CA 1
ATOM 1803 C C . VAL A 1 233 ? -18.952 -10.602 7.540 1.00 94.69 233 VAL A C 1
ATOM 1805 O O . VAL A 1 233 ? -17.932 -10.770 6.874 1.00 94.69 233 VAL A O 1
ATOM 1808 N N . ASP A 1 234 ? -19.717 -11.620 7.943 1.00 93.31 234 ASP A N 1
ATOM 1809 C CA . ASP A 1 234 ? -19.378 -13.023 7.669 1.00 93.31 234 ASP A CA 1
ATOM 1810 C C . ASP A 1 234 ? -19.338 -13.318 6.156 1.00 93.31 234 ASP A C 1
ATOM 1812 O O . ASP A 1 234 ? -18.408 -13.967 5.668 1.00 93.31 234 ASP A O 1
ATOM 1816 N N . CYS A 1 235 ? -20.292 -12.784 5.381 1.00 92.94 235 CYS A N 1
ATOM 1817 C CA . CYS A 1 235 ? -20.277 -12.901 3.919 1.00 92.94 235 CYS A CA 1
ATOM 1818 C C . CYS A 1 235 ? -19.031 -12.251 3.308 1.00 92.94 235 CYS A C 1
ATOM 1820 O O . CYS A 1 235 ? -18.412 -12.826 2.412 1.00 92.94 235 CYS A O 1
ATOM 1822 N N . LEU A 1 236 ? -18.639 -11.069 3.794 1.00 93.19 236 LEU A N 1
ATOM 1823 C CA .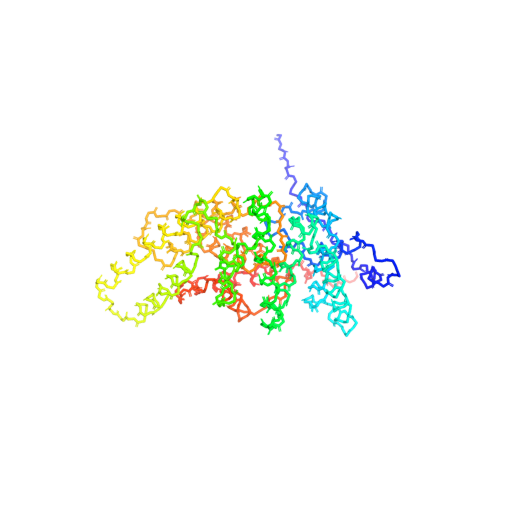 LEU A 1 236 ? -17.442 -10.381 3.312 1.00 93.19 236 LEU A CA 1
ATOM 1824 C C . LEU A 1 236 ? -16.156 -11.103 3.702 1.00 93.19 236 LEU A C 1
ATOM 1826 O O . LEU A 1 236 ? -15.232 -11.142 2.894 1.00 93.19 236 LEU A O 1
ATOM 1830 N N . GLN A 1 237 ? -16.089 -11.710 4.889 1.00 93.06 237 GLN A N 1
ATOM 1831 C CA . GLN A 1 237 ? -14.946 -12.538 5.278 1.00 93.06 237 GLN A CA 1
ATOM 1832 C C . GLN A 1 237 ? -14.757 -13.718 4.323 1.00 93.06 237 GLN A C 1
ATOM 1834 O O . GLN A 1 237 ? -13.632 -13.973 3.885 1.00 93.06 237 GLN A O 1
ATOM 1839 N N . LEU A 1 238 ? -15.848 -14.401 3.964 1.00 90.19 238 LEU A N 1
ATOM 1840 C CA . LEU A 1 238 ? -15.812 -15.501 3.003 1.00 90.19 238 LEU A CA 1
ATOM 1841 C C . LEU A 1 238 ? -15.415 -15.017 1.603 1.00 90.19 238 LEU A C 1
ATOM 1843 O O . LEU A 1 238 ? -14.573 -15.635 0.957 1.00 90.19 238 LEU A O 1
ATOM 1847 N N . GLU A 1 239 ? -15.982 -13.900 1.143 1.00 88.19 239 GLU A N 1
ATOM 1848 C CA . GLU A 1 239 ? -15.656 -13.325 -0.165 1.00 88.19 239 GLU A CA 1
ATOM 1849 C C . GLU A 1 239 ? -14.171 -12.935 -0.238 1.00 88.19 239 GLU A C 1
ATOM 1851 O O . GLU A 1 239 ? -13.494 -13.271 -1.206 1.00 88.19 239 GLU A O 1
ATOM 1856 N N . VAL A 1 240 ? -13.631 -12.297 0.806 1.00 88.81 240 VAL A N 1
ATOM 1857 C CA . VAL A 1 240 ? -12.200 -11.970 0.918 1.00 88.81 240 VAL A CA 1
ATOM 1858 C C . VAL A 1 240 ? -11.337 -13.233 0.855 1.00 88.81 240 VAL A C 1
ATOM 1860 O O . VAL A 1 240 ? -10.335 -13.242 0.141 1.00 88.81 240 VAL A O 1
ATOM 1863 N N . GLU A 1 241 ? -11.725 -14.304 1.550 1.00 87.19 241 GLU A N 1
ATOM 1864 C CA . GLU A 1 241 ? -10.988 -15.573 1.539 1.00 87.19 241 GLU A CA 1
ATOM 1865 C C . GLU A 1 241 ? -10.970 -16.223 0.149 1.00 87.19 241 GLU A C 1
ATOM 1867 O O . GLU A 1 241 ? -9.913 -16.638 -0.323 1.00 87.19 241 GLU A O 1
ATOM 1872 N N . VAL A 1 242 ? -12.122 -16.268 -0.525 1.00 82.50 242 VAL A N 1
ATOM 1873 C CA . VAL A 1 242 ? -12.275 -16.896 -1.845 1.00 82.50 242 VAL A CA 1
ATOM 1874 C C . VAL A 1 242 ? -11.575 -16.084 -2.934 1.00 82.50 242 VAL A C 1
ATOM 1876 O O . VAL A 1 242 ? -10.822 -16.633 -3.736 1.00 82.50 242 VAL A O 1
ATOM 1879 N N . VAL A 1 243 ? -11.806 -14.771 -2.968 1.00 74.62 243 VAL A N 1
ATOM 1880 C CA . VAL A 1 243 ? -11.325 -13.885 -4.040 1.00 74.62 243 VAL A CA 1
ATOM 1881 C C . VAL A 1 243 ? -9.822 -13.630 -3.926 1.00 74.62 243 VAL A C 1
ATOM 1883 O O . VAL A 1 243 ? -9.146 -13.490 -4.947 1.00 74.62 243 VAL A O 1
ATOM 1886 N N . LEU A 1 244 ? -9.287 -13.587 -2.700 1.00 76.94 244 LEU A N 1
ATOM 1887 C CA . LEU A 1 244 ? -7.862 -13.372 -2.425 1.00 76.94 244 LEU A CA 1
ATOM 1888 C C . LEU A 1 244 ? -7.147 -14.655 -1.970 1.00 76.94 244 LEU A C 1
ATOM 1890 O O . LEU A 1 244 ? -6.073 -14.580 -1.372 1.00 76.94 244 LEU A O 1
ATOM 1894 N N . GLY A 1 245 ? -7.706 -15.831 -2.272 1.00 71.69 245 GLY A N 1
ATOM 1895 C CA . GLY A 1 245 ? -7.140 -17.156 -1.985 1.00 71.69 245 GLY A CA 1
ATOM 1896 C C . GLY A 1 245 ? -5.928 -17.508 -2.856 1.00 71.69 245 GLY A C 1
ATOM 1897 O O . GLY A 1 245 ? -5.913 -18.536 -3.526 1.00 71.69 245 GLY A O 1
ATOM 1898 N N . SER A 1 246 ? -4.929 -16.626 -2.897 1.00 72.25 246 SER A N 1
ATOM 1899 C CA . SER A 1 246 ? -3.690 -16.791 -3.657 1.00 72.25 246 SER A CA 1
ATOM 1900 C C . SER A 1 246 ? -2.533 -17.195 -2.756 1.00 72.25 246 SER A C 1
ATOM 1902 O O . SER A 1 246 ? -2.445 -16.780 -1.599 1.00 72.25 246 SER A O 1
ATOM 1904 N N . ASP A 1 247 ? -1.584 -17.935 -3.329 1.00 69.88 247 ASP A N 1
ATOM 1905 C CA . ASP A 1 247 ? -0.326 -18.245 -2.668 1.00 69.88 247 ASP A CA 1
ATOM 1906 C C . ASP A 1 247 ? 0.670 -17.071 -2.647 1.00 69.88 247 ASP A C 1
ATOM 1908 O O . ASP A 1 247 ? 1.676 -17.136 -1.933 1.00 69.88 247 ASP A O 1
ATOM 1912 N N . ASP A 1 248 ? 0.387 -15.989 -3.371 1.00 74.44 248 ASP A N 1
ATOM 1913 C CA . ASP A 1 248 ? 1.222 -14.790 -3.403 1.00 74.44 248 ASP A CA 1
ATOM 1914 C C . ASP A 1 248 ? 1.261 -14.062 -2.045 1.00 74.44 248 ASP A C 1
ATOM 1916 O O . ASP A 1 248 ? 0.232 -13.785 -1.428 1.00 74.44 248 ASP A O 1
ATOM 1920 N N . GLN A 1 249 ? 2.463 -13.715 -1.578 1.00 77.19 249 GLN A N 1
ATOM 1921 C CA . GLN A 1 249 ? 2.669 -13.131 -0.248 1.00 77.19 249 GLN A CA 1
ATOM 1922 C C . GLN A 1 249 ? 1.987 -11.761 -0.078 1.00 77.19 249 GLN A C 1
ATOM 1924 O O . GLN A 1 249 ? 1.525 -11.449 1.026 1.00 77.19 249 GLN A O 1
ATOM 1929 N N . TYR A 1 250 ? 1.906 -10.939 -1.129 1.00 75.31 250 TYR A N 1
ATOM 1930 C CA . TYR A 1 250 ? 1.229 -9.642 -1.065 1.00 75.31 250 TYR A CA 1
ATOM 1931 C C . TYR A 1 250 ? -0.275 -9.819 -0.945 1.00 75.31 250 TYR A C 1
ATOM 1933 O O . TYR A 1 250 ? -0.889 -9.232 -0.052 1.00 75.31 250 TYR A O 1
ATOM 1941 N N . ILE A 1 251 ? -0.851 -10.677 -1.789 1.00 76.94 251 ILE A N 1
ATOM 1942 C CA . ILE A 1 251 ? -2.286 -10.973 -1.761 1.00 76.94 251 ILE A CA 1
ATOM 1943 C C . ILE A 1 251 ? -2.673 -11.586 -0.414 1.00 76.94 251 ILE A C 1
ATOM 1945 O O . ILE A 1 251 ? -3.636 -11.128 0.198 1.00 76.94 251 ILE A O 1
ATOM 1949 N N . ARG A 1 252 ? -1.883 -12.532 0.114 1.00 80.94 252 ARG A N 1
ATOM 1950 C CA . ARG A 1 252 ? -2.100 -13.091 1.460 1.00 80.94 252 ARG A CA 1
ATOM 1951 C C . ARG A 1 252 ? -2.080 -12.016 2.545 1.00 80.94 252 ARG A C 1
ATOM 1953 O O . ARG A 1 252 ? -2.939 -12.022 3.421 1.00 80.94 252 ARG A O 1
ATOM 1960 N N . THR A 1 253 ? -1.119 -11.091 2.493 1.00 86.38 253 THR A N 1
ATOM 1961 C CA . THR A 1 253 ? -1.001 -10.010 3.487 1.00 86.38 253 THR A CA 1
ATOM 1962 C C . THR A 1 253 ? -2.192 -9.053 3.414 1.00 86.38 253 THR A C 1
ATOM 1964 O O . THR A 1 253 ? -2.727 -8.653 4.446 1.00 86.38 253 THR A O 1
ATOM 1967 N N . LEU A 1 254 ? -2.641 -8.709 2.204 1.00 85.31 254 LEU A N 1
ATOM 1968 C CA . LEU A 1 254 ? -3.828 -7.882 1.995 1.00 85.31 254 LEU A CA 1
ATOM 1969 C C . LEU A 1 254 ? -5.102 -8.579 2.474 1.00 85.31 254 LEU A C 1
ATOM 1971 O O . LEU A 1 254 ? -5.886 -7.969 3.194 1.00 85.31 254 LEU A O 1
ATOM 1975 N N . ARG A 1 255 ? -5.275 -9.858 2.127 1.00 87.44 255 ARG A N 1
ATOM 1976 C CA . ARG A 1 255 ? -6.378 -10.700 2.598 1.00 87.44 255 ARG A CA 1
ATOM 1977 C C . ARG A 1 255 ? -6.456 -10.703 4.119 1.00 87.44 255 ARG A C 1
ATOM 1979 O O . ARG A 1 255 ? -7.513 -10.434 4.677 1.00 87.44 255 ARG A O 1
ATOM 1986 N N . PHE A 1 256 ? -5.325 -10.944 4.775 1.00 90.69 256 PHE A N 1
ATOM 1987 C CA . PHE A 1 256 ? -5.266 -11.004 6.227 1.00 90.69 256 PHE A CA 1
ATOM 1988 C C . PHE A 1 256 ? -5.597 -9.656 6.881 1.00 90.69 256 PHE A C 1
ATOM 1990 O O . PHE A 1 256 ? -6.386 -9.590 7.820 1.00 90.69 256 PHE A O 1
ATOM 1997 N N . ALA A 1 257 ? -5.075 -8.556 6.332 1.00 93.62 257 ALA A N 1
ATOM 1998 C CA . ALA A 1 257 ? -5.421 -7.219 6.804 1.00 93.62 257 ALA A CA 1
ATOM 1999 C C . ALA A 1 257 ? -6.908 -6.879 6.603 1.00 93.62 257 ALA A C 1
ATOM 2001 O O . ALA A 1 257 ? -7.506 -6.262 7.477 1.00 93.62 257 ALA A O 1
ATOM 2002 N N . LEU A 1 258 ? -7.522 -7.300 5.492 1.00 92.88 258 LEU A N 1
ATOM 2003 C CA . LEU A 1 258 ? -8.959 -7.133 5.241 1.00 92.88 258 LEU A CA 1
ATOM 2004 C C . LEU A 1 258 ? -9.811 -7.938 6.222 1.00 92.88 258 LEU A C 1
ATOM 2006 O O . LEU A 1 258 ? -10.781 -7.410 6.758 1.00 92.88 258 LEU A O 1
ATOM 2010 N N . GLN A 1 259 ? -9.434 -9.184 6.506 1.00 93.38 259 GLN A N 1
ATOM 2011 C CA . GLN A 1 259 ? -10.109 -10.002 7.516 1.00 93.38 259 GLN A CA 1
ATOM 2012 C C . GLN A 1 259 ? -10.049 -9.337 8.895 1.00 93.38 259 GLN A C 1
ATOM 2014 O O . GLN A 1 259 ? -11.078 -9.207 9.560 1.00 93.38 259 GLN A O 1
ATOM 2019 N N . LEU A 1 260 ? -8.870 -8.851 9.292 1.00 95.44 260 LEU A N 1
ATOM 2020 C CA . LEU A 1 260 ? -8.678 -8.143 10.555 1.00 95.44 260 LEU A CA 1
ATOM 2021 C C . LEU A 1 260 ? -9.460 -6.822 10.605 1.00 95.44 260 LEU A C 1
ATOM 2023 O O . LEU A 1 260 ? -10.100 -6.528 11.609 1.00 95.44 260 LEU A O 1
ATOM 2027 N N . PHE A 1 261 ? -9.469 -6.056 9.514 1.00 95.56 261 PHE A N 1
ATOM 2028 C CA . PHE A 1 261 ? -10.267 -4.837 9.383 1.00 95.56 261 PHE A CA 1
ATOM 2029 C C . PHE A 1 261 ? -11.763 -5.108 9.582 1.00 95.56 261 PHE A C 1
ATOM 2031 O O . PHE A 1 261 ? -12.401 -4.424 10.377 1.00 95.56 261 PHE A O 1
ATOM 2038 N N . LEU A 1 262 ? -12.310 -6.144 8.936 1.00 94.88 262 LEU A N 1
ATOM 2039 C CA . LEU A 1 262 ? -13.717 -6.529 9.086 1.00 94.88 262 LEU A CA 1
ATOM 2040 C C . LEU A 1 262 ? -14.056 -6.934 10.530 1.00 94.88 262 LEU A C 1
ATOM 2042 O O . LEU A 1 262 ? -15.100 -6.539 11.046 1.00 94.88 262 LEU A O 1
ATOM 2046 N N . LEU A 1 263 ? -13.162 -7.671 11.204 1.00 93.75 263 LEU A N 1
ATOM 2047 C CA . LEU A 1 263 ? -13.324 -8.019 12.622 1.00 93.75 263 LEU A CA 1
ATOM 2048 C C . LEU A 1 263 ? -13.301 -6.780 13.527 1.00 93.75 263 LEU A C 1
ATOM 2050 O O . LEU A 1 263 ? -14.070 -6.702 14.481 1.00 93.75 263 LEU A O 1
ATOM 2054 N N . LEU A 1 264 ? -12.431 -5.808 13.237 1.00 94.25 264 LEU A N 1
ATOM 2055 C CA . LEU A 1 264 ? -12.334 -4.564 14.004 1.00 94.25 264 LEU A CA 1
ATOM 2056 C C . LEU A 1 264 ? -13.540 -3.640 13.800 1.00 94.25 264 LEU A C 1
ATOM 2058 O O . LEU A 1 264 ? -13.929 -2.956 14.749 1.00 94.25 264 LEU A O 1
ATOM 2062 N N . SER A 1 265 ? -14.120 -3.623 12.597 1.00 93.12 265 SER A N 1
ATOM 2063 C CA . SER A 1 265 ? -15.344 -2.873 12.289 1.00 93.12 265 SER A CA 1
ATOM 2064 C C . SER A 1 265 ? -16.583 -3.456 12.973 1.00 93.12 265 SER A C 1
ATOM 2066 O O . SER A 1 265 ? -17.517 -2.718 13.276 1.00 93.12 265 SER A O 1
ATOM 2068 N N . TRP A 1 266 ? -16.602 -4.762 13.262 1.00 92.25 266 TRP A N 1
ATOM 2069 C CA . TRP A 1 266 ? -17.729 -5.412 13.930 1.00 92.25 266 TRP A CA 1
ATOM 2070 C C . TRP A 1 266 ? -17.278 -6.434 14.979 1.00 92.25 266 TRP A C 1
ATOM 2072 O O . TRP A 1 266 ? -17.157 -7.631 14.708 1.00 92.25 266 TRP A O 1
ATOM 2082 N N . LEU A 1 267 ? -17.082 -5.950 16.212 1.00 82.19 267 LEU A N 1
ATOM 2083 C CA . LEU A 1 267 ? -16.605 -6.697 17.389 1.00 82.19 267 LEU A CA 1
ATOM 2084 C C . LEU A 1 267 ? -17.644 -7.688 17.960 1.00 82.19 267 LEU A C 1
ATOM 2086 O O . LEU A 1 267 ? -17.905 -7.724 19.160 1.00 82.19 267 LEU A O 1
ATOM 2090 N N . SER A 1 268 ? -18.254 -8.494 17.098 1.00 72.69 268 SER A N 1
ATOM 2091 C CA . SER A 1 268 ? -19.253 -9.513 17.450 1.00 72.69 268 SER A CA 1
ATOM 2092 C C . SER A 1 268 ? -18.660 -10.720 18.183 1.00 72.69 268 SER A C 1
ATOM 2094 O O . SER A 1 268 ? -19.371 -11.399 18.919 1.00 72.69 268 SER A O 1
ATOM 2096 N N . LYS A 1 269 ? -17.358 -10.984 18.007 1.00 76.19 269 LYS A N 1
ATOM 2097 C CA . LYS A 1 269 ? -16.659 -12.173 18.521 1.00 76.19 269 LYS A CA 1
ATOM 2098 C C . LYS A 1 269 ? -15.754 -11.792 19.708 1.00 76.19 269 LYS A C 1
ATOM 2100 O O . LYS A 1 269 ? -14.598 -11.424 19.476 1.00 76.19 269 LYS A O 1
ATOM 2105 N N . PRO A 1 270 ? -16.240 -11.866 20.966 1.00 70.50 270 PRO A N 1
ATOM 2106 C CA . PRO A 1 270 ? -15.522 -11.371 22.148 1.00 70.50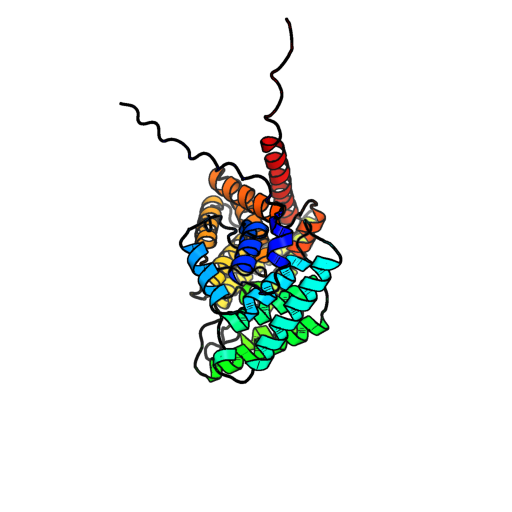 270 PRO A CA 1
ATOM 2107 C C . PRO A 1 270 ? -14.229 -12.139 22.461 1.00 70.50 270 PRO A C 1
ATOM 2109 O O . PRO A 1 270 ? -13.322 -11.567 23.062 1.00 70.50 270 PRO A O 1
ATOM 2112 N N . ASP A 1 271 ? -14.119 -13.389 22.007 1.00 81.69 271 ASP A N 1
ATOM 2113 C CA . ASP A 1 271 ? -12.955 -14.257 22.240 1.00 81.69 271 ASP A CA 1
ATOM 2114 C C . ASP A 1 271 ? -11.828 -14.060 21.211 1.00 81.69 271 ASP A C 1
ATOM 2116 O O . ASP A 1 271 ? -10.826 -14.773 21.229 1.00 81.69 271 ASP A O 1
ATOM 2120 N N . THR A 1 272 ? -11.980 -13.107 20.286 1.00 87.38 272 THR A N 1
ATOM 2121 C CA . THR A 1 272 ? -10.960 -12.837 19.268 1.00 87.38 272 THR A CA 1
ATOM 2122 C C . THR A 1 272 ? -9.721 -12.222 19.917 1.00 87.38 272 THR A C 1
ATOM 2124 O O . THR A 1 272 ? -9.758 -11.089 20.406 1.00 87.38 272 THR A O 1
ATOM 2127 N N . ASP A 1 273 ? -8.595 -12.938 19.876 1.00 89.94 273 ASP A N 1
ATOM 2128 C CA . ASP A 1 273 ? -7.303 -12.393 20.293 1.00 89.94 273 ASP A CA 1
ATOM 2129 C C . ASP A 1 273 ? -6.700 -11.520 19.182 1.00 89.94 273 ASP A C 1
ATOM 2131 O O . ASP A 1 273 ? -5.912 -11.955 18.339 1.00 89.94 273 ASP A O 1
ATOM 2135 N N . PHE A 1 274 ? -7.091 -10.247 19.188 1.00 92.69 274 PHE A N 1
ATOM 2136 C CA . PHE A 1 274 ? -6.571 -9.247 18.258 1.00 92.69 274 PHE A CA 1
ATOM 2137 C C . PHE A 1 274 ? -5.058 -9.019 18.388 1.00 92.69 274 PHE A C 1
ATOM 2139 O O . PHE A 1 274 ? -4.435 -8.603 17.412 1.00 92.69 274 PHE A O 1
ATOM 2146 N N . GLY A 1 275 ? -4.451 -9.315 19.544 1.00 91.38 275 GLY A N 1
ATOM 2147 C CA . GLY A 1 275 ? -3.010 -9.178 19.742 1.00 91.38 275 GLY A CA 1
ATOM 2148 C C . GLY A 1 275 ? -2.229 -10.192 18.910 1.00 91.38 275 GLY A C 1
ATOM 2149 O O . GLY A 1 275 ? -1.290 -9.814 18.208 1.00 91.38 275 GLY A O 1
ATOM 2150 N N . ILE A 1 276 ? -2.666 -11.455 18.922 1.00 92.50 276 ILE A N 1
ATOM 2151 C CA . ILE A 1 276 ? -2.083 -12.516 18.085 1.00 92.50 276 ILE A CA 1
ATOM 2152 C C . ILE A 1 276 ? -2.267 -12.185 16.602 1.00 92.50 276 ILE A C 1
ATOM 2154 O O . ILE A 1 276 ? -1.298 -12.213 15.845 1.00 92.50 276 ILE A O 1
ATOM 2158 N N . LEU A 1 277 ? -3.480 -11.794 16.191 1.00 94.56 277 LEU A N 1
ATOM 2159 C CA . LEU A 1 277 ? -3.750 -11.434 14.795 1.00 94.56 277 LEU A CA 1
ATOM 2160 C C . LEU A 1 277 ? -2.913 -10.230 14.335 1.00 94.56 277 LEU A C 1
ATOM 2162 O O . LEU A 1 277 ? -2.440 -10.195 13.201 1.00 94.56 277 LEU A O 1
ATOM 2166 N N . ALA A 1 278 ? -2.681 -9.244 15.202 1.00 95.88 278 ALA A N 1
ATOM 2167 C CA . ALA A 1 278 ? -1.802 -8.128 14.878 1.00 95.88 278 ALA A CA 1
ATOM 2168 C C . ALA A 1 278 ? -0.343 -8.577 14.691 1.00 95.88 278 ALA A C 1
ATOM 2170 O O . ALA A 1 278 ? 0.331 -8.113 13.772 1.00 95.88 278 ALA A O 1
ATOM 2171 N N . GLU A 1 279 ? 0.152 -9.501 15.518 1.00 94.44 279 GLU A N 1
ATOM 2172 C CA . GLU A 1 279 ? 1.517 -10.020 15.391 1.00 94.44 279 GLU A CA 1
ATOM 2173 C C . GLU A 1 279 ? 1.692 -10.870 14.122 1.00 94.44 279 GLU A C 1
ATOM 2175 O O . GLU A 1 279 ? 2.690 -10.739 13.407 1.00 94.44 279 GLU A O 1
ATOM 2180 N N . GLU A 1 280 ? 0.690 -11.672 13.759 1.00 93.00 280 GLU A N 1
ATOM 2181 C CA . GLU A 1 280 ? 0.672 -12.394 12.484 1.00 93.00 280 GLU A CA 1
ATOM 2182 C C . GLU A 1 280 ? 0.702 -11.433 11.286 1.00 93.00 280 GLU A C 1
ATOM 2184 O O . GLU A 1 280 ? 1.425 -11.664 10.307 1.00 93.00 280 GLU A O 1
ATOM 2189 N N . LEU A 1 281 ? -0.016 -10.305 11.374 1.00 93.56 281 LEU A N 1
ATOM 2190 C CA . LEU A 1 281 ? -0.045 -9.300 10.313 1.00 93.56 281 LEU A CA 1
ATOM 2191 C C . LEU A 1 281 ? 1.320 -8.621 10.218 1.00 93.56 281 LEU A C 1
ATOM 2193 O O . LEU A 1 281 ? 1.834 -8.447 9.111 1.00 93.56 281 LEU A O 1
ATOM 2197 N N . ARG A 1 282 ? 1.947 -8.297 11.355 1.00 93.25 282 ARG A N 1
ATOM 2198 C CA . ARG A 1 282 ? 3.318 -7.772 11.429 1.00 93.25 282 ARG A CA 1
ATOM 2199 C C . ARG A 1 282 ? 4.295 -8.731 10.762 1.00 93.25 282 ARG A C 1
ATOM 2201 O O . ARG A 1 282 ? 5.094 -8.301 9.927 1.00 93.25 282 ARG A O 1
ATOM 2208 N N . TYR A 1 283 ? 4.220 -10.024 11.068 1.00 90.38 283 TYR A N 1
ATOM 2209 C CA . TYR A 1 283 ? 5.075 -11.037 10.454 1.00 90.38 283 TYR A CA 1
ATOM 2210 C C . TYR A 1 283 ? 4.854 -11.128 8.936 1.00 90.38 283 TYR A C 1
ATOM 2212 O O . TYR A 1 283 ? 5.820 -11.148 8.168 1.00 90.38 283 TYR A O 1
ATOM 2220 N N . SER A 1 284 ? 3.602 -11.088 8.473 1.00 88.31 284 SER A N 1
ATOM 2221 C CA . SER A 1 284 ? 3.274 -11.105 7.041 1.00 88.31 284 SER A CA 1
ATOM 2222 C C . SER A 1 284 ? 3.773 -9.855 6.307 1.00 88.31 284 SER A C 1
ATOM 2224 O O . SER A 1 284 ? 4.411 -9.966 5.257 1.00 88.31 284 SER A O 1
ATOM 2226 N N . LEU A 1 285 ? 3.570 -8.669 6.892 1.00 87.12 285 LEU A N 1
ATOM 2227 C CA . LEU A 1 285 ? 4.076 -7.378 6.403 1.00 87.12 285 LEU A CA 1
ATOM 2228 C C . LEU A 1 285 ? 5.600 -7.294 6.418 1.00 87.12 285 LEU A C 1
ATOM 2230 O O . LEU A 1 285 ? 6.175 -6.482 5.695 1.00 87.12 285 LEU A O 1
ATOM 2234 N N . SER A 1 286 ? 6.250 -8.137 7.217 1.00 84.06 286 SER A N 1
ATOM 2235 C CA . SER A 1 286 ? 7.700 -8.234 7.309 1.00 84.06 286 SER A CA 1
ATOM 2236 C C . SER A 1 286 ? 8.306 -9.123 6.234 1.00 84.06 286 SER A C 1
ATOM 2238 O O . SER A 1 286 ? 9.485 -8.970 5.959 1.00 84.06 286 SER A O 1
ATOM 2240 N N . LYS A 1 287 ? 7.557 -10.003 5.567 1.00 77.62 287 LYS A N 1
ATOM 2241 C CA . LYS A 1 287 ? 8.053 -10.869 4.476 1.00 77.62 287 LYS A CA 1
ATOM 2242 C C . LYS A 1 287 ? 8.185 -10.291 3.050 1.00 77.62 287 LYS A C 1
ATOM 2244 O O . LYS A 1 287 ? 8.824 -10.971 2.244 1.00 77.62 287 LYS A O 1
ATOM 2249 N N . PRO A 1 288 ? 7.621 -9.128 2.664 1.00 65.88 288 PRO A N 1
ATOM 2250 C CA . PRO A 1 288 ? 7.638 -8.702 1.272 1.00 65.88 288 PRO A CA 1
ATOM 2251 C C . PRO A 1 288 ? 9.057 -8.410 0.790 1.00 65.88 288 PRO A C 1
ATOM 2253 O O . PRO A 1 288 ? 9.866 -7.817 1.513 1.00 65.88 288 PRO A O 1
ATOM 2256 N N . ARG A 1 289 ? 9.345 -8.871 -0.433 1.00 61.66 289 ARG A N 1
ATOM 2257 C CA . ARG A 1 289 ? 10.695 -8.884 -1.005 1.00 61.66 289 ARG A CA 1
ATOM 2258 C C . ARG A 1 289 ? 11.071 -7.555 -1.660 1.00 61.66 289 ARG A C 1
ATOM 2260 O O . ARG A 1 289 ? 12.176 -7.098 -1.411 1.00 61.66 289 ARG A O 1
ATOM 2267 N N . VAL A 1 290 ? 10.168 -6.916 -2.411 1.00 61.56 290 VAL A N 1
ATOM 2268 C CA . VAL A 1 290 ? 10.387 -5.602 -3.051 1.00 61.56 290 VAL A CA 1
ATOM 2269 C C . VAL A 1 290 ? 9.054 -4.887 -3.251 1.00 61.56 290 VAL A C 1
ATOM 2271 O O . VAL A 1 290 ? 8.154 -5.461 -3.861 1.00 61.56 290 VAL A O 1
ATOM 2274 N N . ARG A 1 291 ? 8.940 -3.648 -2.754 1.00 64.94 291 ARG A N 1
ATOM 2275 C CA . ARG A 1 291 ? 7.780 -2.770 -2.959 1.00 64.94 291 ARG A CA 1
ATOM 2276 C C . ARG A 1 291 ? 8.106 -1.634 -3.921 1.00 64.94 291 ARG A C 1
ATOM 2278 O O . ARG A 1 291 ? 9.210 -1.086 -3.890 1.00 64.94 291 ARG A O 1
ATOM 2285 N N . LEU A 1 292 ? 7.125 -1.263 -4.738 1.00 63.25 292 LEU A N 1
ATOM 2286 C CA . LEU A 1 292 ? 7.157 -0.028 -5.524 1.00 63.25 292 LEU A CA 1
ATOM 2287 C C . LEU A 1 292 ? 6.454 1.108 -4.766 1.00 63.25 292 LEU A C 1
ATOM 2289 O O . LEU A 1 292 ? 5.599 0.863 -3.908 1.00 63.25 292 LEU A O 1
ATOM 2293 N N . CYS A 1 293 ? 6.783 2.360 -5.112 1.00 61.16 293 CYS A N 1
ATOM 2294 C CA . CYS A 1 293 ? 6.254 3.582 -4.479 1.00 61.16 293 CYS A CA 1
ATOM 2295 C C . CYS A 1 293 ? 4.716 3.699 -4.502 1.00 61.16 293 CYS A C 1
ATOM 2297 O O . CYS A 1 293 ? 4.139 4.506 -3.782 1.00 61.16 293 CYS A O 1
ATOM 2299 N N . SER A 1 294 ? 4.041 2.901 -5.321 1.00 60.81 294 SER A N 1
ATOM 2300 C CA . SER A 1 294 ? 2.587 2.837 -5.464 1.00 60.81 294 SER A CA 1
ATOM 2301 C C . SER A 1 294 ? 1.860 2.017 -4.387 1.00 60.81 294 SER A C 1
ATOM 2303 O O . SER A 1 294 ? 0.648 2.139 -4.229 1.00 60.81 294 SER A O 1
ATOM 2305 N N . SER A 1 295 ? 2.580 1.203 -3.612 1.00 66.88 295 SER A N 1
ATOM 2306 C CA . SER A 1 295 ? 2.025 0.293 -2.587 1.00 66.88 295 SER A CA 1
ATOM 2307 C C . SER A 1 295 ? 1.820 0.926 -1.209 1.00 66.88 295 SER A C 1
ATOM 2309 O O . SER A 1 295 ? 1.472 0.263 -0.224 1.00 66.88 295 SER A O 1
ATOM 2311 N N . VAL A 1 296 ? 2.070 2.224 -1.124 1.00 77.38 296 VAL A N 1
ATOM 2312 C CA . VAL A 1 296 ? 2.278 2.933 0.135 1.00 77.38 296 VAL A CA 1
ATOM 2313 C C . VAL A 1 296 ? 0.963 3.184 0.847 1.00 77.38 296 VAL A C 1
ATOM 2315 O O . VAL A 1 296 ? 0.870 2.939 2.044 1.00 77.38 296 VAL A O 1
ATOM 2318 N N . GLU A 1 297 ? -0.079 3.587 0.117 1.00 81.38 297 GLU A N 1
ATOM 2319 C CA . GLU A 1 297 ? -1.393 3.851 0.713 1.00 81.38 297 GLU A CA 1
ATOM 2320 C C . GLU A 1 297 ? -2.003 2.573 1.324 1.00 81.38 297 GLU A C 1
ATOM 2322 O O . GLU A 1 297 ? -2.337 2.607 2.512 1.00 81.38 297 GLU A O 1
ATOM 2327 N N . PRO A 1 298 ? -2.070 1.416 0.616 1.00 81.81 298 PRO A N 1
ATOM 2328 C CA . PRO A 1 298 ? -2.549 0.172 1.223 1.00 81.81 298 PRO A CA 1
ATOM 2329 C C . PRO A 1 298 ? -1.720 -0.252 2.439 1.00 81.81 298 PRO A C 1
ATOM 2331 O O . PRO A 1 298 ? -2.261 -0.769 3.411 1.00 81.81 298 PRO A O 1
ATOM 2334 N N . THR A 1 299 ? -0.410 -0.002 2.418 1.00 86.25 299 THR A N 1
ATOM 2335 C CA . THR A 1 299 ? 0.482 -0.318 3.541 1.00 86.25 299 THR A CA 1
ATOM 2336 C C . THR A 1 299 ? 0.195 0.535 4.770 1.00 86.25 299 THR A C 1
ATOM 2338 O O . THR A 1 299 ? 0.139 0.010 5.879 1.00 86.25 299 THR A O 1
ATOM 2341 N N . ILE A 1 300 ? 0.020 1.846 4.588 1.00 90.62 300 ILE A N 1
ATOM 2342 C CA . ILE A 1 300 ? -0.340 2.762 5.675 1.00 90.62 300 ILE A CA 1
ATOM 2343 C C . ILE A 1 300 ? -1.653 2.303 6.305 1.00 90.62 300 ILE A C 1
ATOM 2345 O O . ILE A 1 300 ? -1.747 2.199 7.527 1.00 90.62 300 ILE A O 1
ATOM 2349 N N . TRP A 1 301 ? -2.638 1.953 5.475 1.00 93.62 301 TRP A N 1
ATOM 2350 C CA . TRP A 1 301 ? -3.898 1.390 5.945 1.00 93.62 301 TRP A CA 1
ATOM 2351 C C . TRP A 1 301 ? -3.690 0.084 6.740 1.00 93.62 301 TRP A C 1
ATOM 2353 O O . TRP A 1 301 ? -4.182 -0.029 7.862 1.00 93.62 301 TRP A O 1
ATOM 2363 N N . GLN A 1 302 ? -2.882 -0.859 6.237 1.00 93.56 302 GLN A N 1
ATOM 2364 C CA . GLN A 1 302 ? -2.535 -2.100 6.951 1.00 93.56 302 GLN A CA 1
ATOM 2365 C C . GLN A 1 302 ? -1.868 -1.829 8.306 1.00 93.56 302 GLN A C 1
ATOM 2367 O O . GLN A 1 302 ? -2.119 -2.550 9.273 1.00 93.56 302 GLN A O 1
ATOM 2372 N N . PHE A 1 303 ? -1.029 -0.795 8.397 1.00 95.44 303 PHE A N 1
ATOM 2373 C CA . PHE A 1 303 ? -0.400 -0.411 9.654 1.00 95.44 303 PHE A CA 1
ATOM 2374 C C . PHE A 1 303 ? -1.387 0.182 10.657 1.00 95.44 303 PHE A C 1
ATOM 2376 O O . PHE A 1 303 ? -1.278 -0.137 11.836 1.00 95.44 303 PHE A O 1
ATOM 2383 N N . PHE A 1 304 ? -2.368 0.978 10.223 1.00 97.31 304 PHE A N 1
ATOM 2384 C CA . PHE A 1 304 ? -3.437 1.428 11.120 1.00 97.31 304 PHE A CA 1
ATOM 2385 C C . PHE A 1 304 ? -4.275 0.260 11.640 1.00 97.31 304 PHE A C 1
ATOM 2387 O O . PHE A 1 304 ? -4.508 0.170 12.845 1.00 97.31 304 PHE A O 1
ATOM 2394 N N . VAL A 1 305 ? -4.677 -0.657 10.753 1.00 97.19 305 VAL A N 1
ATOM 2395 C CA . VAL A 1 305 ? -5.422 -1.871 11.123 1.00 97.19 305 VAL A CA 1
ATOM 2396 C C . VAL A 1 305 ? -4.654 -2.672 12.176 1.00 97.19 305 VAL A C 1
ATOM 2398 O O . VAL A 1 305 ? -5.194 -2.984 13.237 1.00 97.19 305 VAL A O 1
ATOM 2401 N N . GLY A 1 306 ? -3.374 -2.949 11.918 1.00 97.31 306 GLY A N 1
ATOM 2402 C CA . GLY A 1 306 ? -2.516 -3.680 12.847 1.00 97.31 306 GLY A CA 1
ATOM 2403 C C . GLY A 1 306 ? -2.275 -2.942 14.165 1.00 97.31 306 GLY A C 1
ATOM 2404 O O . GLY A 1 306 ? -2.358 -3.555 15.226 1.00 97.31 306 GLY A O 1
ATOM 2405 N N . ALA A 1 307 ? -2.048 -1.625 14.127 1.00 97.44 307 ALA A N 1
ATOM 2406 C CA . ALA A 1 307 ? -1.863 -0.813 15.327 1.00 97.44 307 ALA A CA 1
ATOM 2407 C C . ALA A 1 307 ? -3.091 -0.872 16.241 1.00 97.44 307 ALA A C 1
ATOM 2409 O O . ALA A 1 307 ? -2.939 -1.085 17.443 1.00 97.44 307 ALA A O 1
ATOM 2410 N N . VAL A 1 308 ? -4.297 -0.716 15.680 1.00 97.06 308 VAL A N 1
ATOM 2411 C CA . VAL A 1 308 ? -5.551 -0.810 16.440 1.00 97.06 308 VAL A CA 1
ATOM 2412 C C . VAL A 1 308 ? -5.751 -2.210 17.012 1.00 97.06 308 VAL A C 1
ATOM 2414 O O . VAL A 1 308 ? -6.061 -2.329 18.193 1.00 97.06 308 VAL A O 1
ATOM 2417 N N . ALA A 1 309 ? -5.529 -3.266 16.227 1.00 96.62 309 ALA A N 1
ATOM 2418 C CA . ALA A 1 309 ? -5.632 -4.640 16.724 1.00 96.62 309 ALA A CA 1
ATOM 2419 C C . ALA A 1 309 ? -4.629 -4.938 17.858 1.00 96.62 309 ALA A C 1
ATOM 2421 O O . ALA A 1 309 ? -4.947 -5.649 18.809 1.00 96.62 309 ALA A O 1
ATOM 2422 N N . ALA A 1 310 ? -3.443 -4.331 17.804 1.00 96.31 310 ALA A N 1
ATOM 2423 C CA . ALA A 1 310 ? -2.395 -4.482 18.804 1.00 96.31 310 ALA A CA 1
ATOM 2424 C C . ALA A 1 310 ? -2.611 -3.661 20.090 1.00 96.31 310 ALA A C 1
ATOM 2426 O O . ALA A 1 310 ? -1.676 -3.544 20.872 1.00 96.31 310 ALA A O 1
ATOM 2427 N N . GLU A 1 311 ? -3.794 -3.090 20.354 1.00 89.50 311 GLU A N 1
ATOM 2428 C CA . GLU A 1 311 ? -4.058 -2.243 21.537 1.00 89.50 311 GLU A CA 1
ATOM 2429 C C . GLU A 1 311 ? -3.560 -2.858 22.861 1.00 89.50 311 GLU A C 1
ATOM 2431 O O . GLU A 1 311 ? -3.022 -2.154 23.713 1.00 89.50 311 GLU A O 1
ATOM 2436 N N . LYS A 1 312 ? -3.672 -4.184 23.009 1.00 87.56 312 LYS A N 1
ATOM 2437 C CA . LYS A 1 312 ? -3.226 -4.924 24.202 1.00 87.56 312 LYS A CA 1
ATOM 2438 C C . LYS A 1 312 ? -1.766 -5.401 24.147 1.00 87.56 312 LYS A C 1
ATOM 2440 O O . LYS A 1 312 ? -1.241 -5.833 25.170 1.00 87.56 312 LYS A O 1
ATOM 2445 N N . SER A 1 313 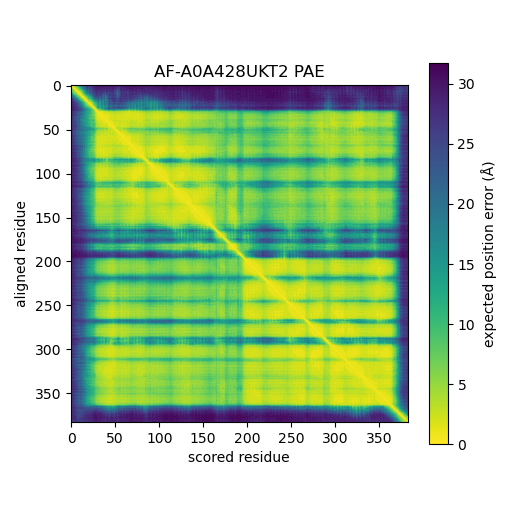? -1.106 -5.334 22.989 1.00 92.12 313 SER A N 1
ATOM 2446 C CA . SER A 1 313 ? 0.289 -5.748 22.789 1.00 92.12 313 SER A CA 1
ATOM 2447 C C . SER A 1 313 ? 1.185 -4.530 22.573 1.00 92.12 313 SER A C 1
ATOM 2449 O O . SER A 1 313 ? 1.312 -4.013 21.461 1.00 92.12 313 SER A O 1
ATOM 2451 N N . ILE A 1 314 ? 1.839 -4.076 23.646 1.00 90.31 314 ILE A N 1
ATOM 2452 C CA . ILE A 1 314 ? 2.676 -2.865 23.631 1.00 90.31 314 ILE A CA 1
ATOM 2453 C C . ILE A 1 314 ? 3.789 -2.965 22.579 1.00 90.31 314 ILE A C 1
ATOM 2455 O O . ILE A 1 314 ? 4.017 -2.008 21.839 1.00 90.31 314 ILE A O 1
ATOM 2459 N N . GLU A 1 315 ? 4.473 -4.109 22.485 1.00 94.31 315 GLU A N 1
ATOM 2460 C CA . GLU A 1 315 ? 5.574 -4.294 21.531 1.00 94.31 315 GLU A CA 1
ATOM 2461 C C . GLU A 1 315 ? 5.073 -4.232 20.082 1.00 94.31 315 GLU A C 1
ATOM 2463 O O . GLU A 1 315 ? 5.575 -3.436 19.282 1.00 94.31 315 GLU A O 1
ATOM 2468 N N . THR A 1 316 ? 4.043 -5.018 19.757 1.00 95.19 316 THR A N 1
ATOM 2469 C CA . THR A 1 316 ? 3.453 -5.071 18.414 1.00 95.19 316 THR A CA 1
ATOM 2470 C C . THR A 1 316 ? 2.905 -3.703 18.006 1.00 95.19 316 THR A C 1
ATOM 2472 O O . THR A 1 316 ? 3.168 -3.233 16.899 1.00 95.19 316 THR A O 1
ATOM 2475 N N . ARG A 1 317 ? 2.202 -3.008 18.912 1.00 95.94 317 ARG A N 1
ATOM 2476 C CA . ARG A 1 317 ? 1.670 -1.661 18.662 1.00 95.94 317 ARG A CA 1
ATOM 2477 C C . ARG A 1 317 ? 2.788 -0.657 18.405 1.00 95.94 317 ARG A C 1
ATOM 2479 O O . ARG A 1 317 ? 2.718 0.099 17.438 1.00 95.94 317 ARG A O 1
ATOM 2486 N N . THR A 1 318 ? 3.838 -0.683 19.227 1.00 95.44 318 THR A N 1
ATOM 2487 C CA . THR A 1 318 ? 5.006 0.199 19.073 1.00 95.44 318 THR A CA 1
ATOM 2488 C C . THR A 1 318 ? 5.678 -0.008 17.718 1.00 95.44 318 THR A C 1
ATOM 2490 O O . THR A 1 318 ? 6.069 0.966 17.074 1.00 95.44 318 THR A O 1
ATOM 2493 N N . TRP A 1 319 ? 5.766 -1.257 17.245 1.00 95.12 319 TRP A N 1
ATOM 2494 C CA . TRP A 1 319 ? 6.296 -1.559 15.916 1.00 95.12 319 TRP A CA 1
ATOM 2495 C C . TRP A 1 319 ? 5.491 -0.860 14.813 1.00 95.12 319 TRP A C 1
ATOM 2497 O O . TRP A 1 319 ? 6.079 -0.175 13.978 1.00 95.12 319 TRP A O 1
ATOM 2507 N N . TYR A 1 320 ? 4.158 -0.961 14.836 1.00 96.31 320 TYR A N 1
ATOM 2508 C CA . TYR A 1 320 ? 3.303 -0.289 13.851 1.00 96.31 320 TYR A CA 1
ATOM 2509 C C . TYR A 1 320 ? 3.414 1.239 13.909 1.00 96.31 320 TYR A C 1
ATOM 2511 O O . TYR A 1 320 ? 3.527 1.881 12.863 1.00 96.31 320 TYR A O 1
ATOM 2519 N N . ILE A 1 321 ? 3.427 1.818 15.114 1.00 95.69 321 ILE A N 1
ATOM 2520 C CA . ILE A 1 321 ? 3.530 3.271 15.317 1.00 95.69 321 ILE A CA 1
ATOM 2521 C C . ILE A 1 321 ? 4.863 3.812 14.786 1.00 95.69 321 ILE A C 1
ATOM 2523 O O . ILE A 1 321 ? 4.857 4.789 14.039 1.00 95.69 321 ILE A O 1
ATOM 2527 N N . ASP A 1 322 ? 5.998 3.166 15.089 1.00 93.81 322 ASP A N 1
ATOM 2528 C CA . ASP A 1 322 ? 7.313 3.597 14.580 1.00 93.81 322 ASP A CA 1
ATOM 2529 C C . ASP A 1 322 ? 7.377 3.518 13.044 1.00 93.81 322 ASP A C 1
ATOM 2531 O O . ASP A 1 322 ? 8.000 4.370 12.410 1.00 93.81 322 ASP A O 1
ATOM 2535 N N . ARG A 1 323 ? 6.707 2.542 12.412 1.00 92.88 323 ARG A N 1
ATOM 2536 C CA . ARG A 1 323 ? 6.646 2.463 10.941 1.00 92.88 323 ARG A CA 1
ATOM 2537 C C . ARG A 1 323 ? 5.761 3.532 10.325 1.00 92.88 323 ARG A C 1
ATOM 2539 O O . ARG A 1 323 ? 6.200 4.173 9.371 1.00 92.88 323 ARG A O 1
ATOM 2546 N N . LEU A 1 324 ? 4.570 3.765 10.876 1.00 94.12 324 LEU A N 1
ATOM 2547 C CA . LEU A 1 324 ? 3.708 4.865 10.441 1.00 94.12 324 LEU A CA 1
ATOM 2548 C C . LEU A 1 324 ? 4.437 6.204 10.555 1.00 94.12 324 LEU A C 1
ATOM 2550 O O . LEU A 1 324 ? 4.442 6.962 9.590 1.00 94.12 324 LEU A O 1
ATOM 2554 N N . GLN A 1 325 ? 5.124 6.452 11.674 1.00 93.25 325 GLN A N 1
ATOM 2555 C CA . GLN A 1 325 ? 5.913 7.666 11.873 1.00 93.25 325 GLN A CA 1
ATOM 2556 C C . GLN A 1 325 ? 6.952 7.855 10.763 1.00 93.25 325 GLN A C 1
ATOM 2558 O O . GLN A 1 325 ? 6.950 8.880 10.091 1.00 93.25 325 GLN A O 1
ATOM 2563 N N . ARG A 1 326 ? 7.797 6.849 10.501 1.00 90.19 326 ARG A N 1
ATOM 2564 C CA . ARG A 1 326 ? 8.845 6.957 9.469 1.00 90.19 326 ARG A CA 1
ATOM 2565 C C . ARG A 1 326 ? 8.280 7.168 8.065 1.00 90.19 326 ARG A C 1
ATOM 2567 O O . ARG A 1 326 ? 8.883 7.886 7.268 1.00 90.19 326 ARG A O 1
ATOM 2574 N N . VAL A 1 327 ? 7.158 6.521 7.743 1.00 88.94 327 VAL A N 1
ATOM 2575 C CA . VAL A 1 327 ? 6.487 6.698 6.447 1.00 88.94 327 VAL A CA 1
ATOM 2576 C C . VAL A 1 327 ? 5.916 8.113 6.339 1.00 88.94 327 VAL A C 1
ATOM 2578 O O . VAL A 1 327 ? 6.153 8.778 5.333 1.00 88.94 327 VAL A O 1
ATOM 2581 N N . PHE A 1 328 ? 5.240 8.612 7.375 1.00 90.38 328 PHE A N 1
ATOM 2582 C CA . PHE A 1 328 ? 4.698 9.971 7.390 1.00 90.38 328 PHE A CA 1
ATOM 2583 C C . PHE A 1 328 ? 5.779 11.049 7.373 1.00 90.38 328 PHE A C 1
ATOM 2585 O O . PHE A 1 328 ? 5.613 12.026 6.650 1.00 90.38 328 PHE A O 1
ATOM 2592 N N . ASP A 1 329 ? 6.907 10.848 8.053 1.00 86.81 329 ASP A N 1
ATOM 2593 C CA . ASP A 1 329 ? 8.054 11.761 8.004 1.00 86.81 329 ASP A CA 1
ATOM 2594 C C . ASP A 1 329 ? 8.647 11.847 6.585 1.00 86.81 329 ASP A C 1
ATOM 2596 O O . ASP A 1 329 ? 8.977 12.935 6.107 1.00 86.81 329 ASP A O 1
ATOM 2600 N N . SER A 1 330 ? 8.753 10.710 5.885 1.00 83.31 330 SER A N 1
ATOM 2601 C CA . SER A 1 330 ? 9.238 10.649 4.495 1.00 83.31 330 SER A CA 1
ATOM 2602 C C . SER A 1 330 ? 8.245 11.289 3.516 1.00 83.31 330 SER A C 1
ATOM 2604 O O . SER A 1 330 ? 8.645 12.025 2.616 1.00 83.31 330 SER A O 1
ATOM 2606 N N . MET A 1 331 ? 6.941 11.085 3.730 1.00 83.81 331 MET A N 1
ATOM 2607 C CA . MET A 1 331 ? 5.873 11.685 2.919 1.00 83.81 331 MET A CA 1
ATOM 2608 C C . MET A 1 331 ? 5.529 13.132 3.308 1.00 83.81 331 MET A C 1
ATOM 2610 O O . MET A 1 331 ? 4.776 13.787 2.591 1.00 83.81 331 MET A O 1
ATOM 2614 N N . GLN A 1 332 ? 6.061 13.627 4.428 1.00 84.06 332 GLN A N 1
ATOM 2615 C CA . GLN A 1 332 ? 5.697 14.896 5.069 1.00 84.06 332 GLN A CA 1
ATOM 2616 C C . GLN A 1 332 ? 4.198 15.044 5.355 1.00 84.06 332 GLN A C 1
ATOM 2618 O O . GLN A 1 332 ? 3.622 16.124 5.211 1.00 84.06 332 GLN A O 1
ATOM 2623 N N . VAL A 1 333 ? 3.564 13.954 5.779 1.00 87.81 333 VAL A N 1
ATOM 2624 C CA . VAL A 1 333 ? 2.175 13.980 6.240 1.00 87.81 333 VAL A CA 1
ATOM 2625 C C . VAL A 1 333 ? 2.160 14.570 7.644 1.00 87.81 333 VAL A C 1
ATOM 2627 O O . VAL A 1 333 ? 2.703 13.984 8.576 1.00 87.81 333 VAL A O 1
ATOM 2630 N N . THR A 1 334 ? 1.549 15.741 7.798 1.00 89.31 334 THR A N 1
ATOM 2631 C CA . THR A 1 334 ? 1.568 16.499 9.067 1.00 89.31 334 THR A CA 1
ATOM 2632 C C . THR A 1 334 ? 0.183 16.714 9.656 1.00 89.31 334 THR A C 1
ATOM 2634 O O . THR A 1 334 ? 0.051 17.094 10.821 1.00 89.31 334 THR A O 1
ATOM 2637 N N . LYS A 1 335 ? -0.870 16.472 8.870 1.00 92.50 335 LYS A N 1
ATOM 2638 C CA . LYS A 1 335 ? -2.253 16.739 9.271 1.00 92.50 335 LYS A CA 1
ATOM 2639 C C . LYS A 1 335 ? -3.098 15.483 9.183 1.00 92.50 335 LYS A C 1
ATOM 2641 O O . LYS A 1 335 ? -3.036 14.740 8.209 1.00 92.50 335 LYS A O 1
ATOM 2646 N N . TRP A 1 336 ? -4.013 15.329 10.138 1.00 94.50 336 TRP A N 1
ATOM 2647 C CA . TRP A 1 336 ? -5.014 14.260 10.105 1.00 94.50 336 TRP A CA 1
ATOM 2648 C C . TRP A 1 336 ? -5.841 14.265 8.809 1.00 94.50 336 TRP A C 1
ATOM 2650 O O . TRP A 1 336 ? -6.153 13.212 8.270 1.00 94.50 336 TRP A O 1
ATOM 2660 N N . THR A 1 337 ? -6.146 15.442 8.253 1.00 94.00 337 THR A N 1
ATOM 2661 C CA . THR A 1 337 ? -6.879 15.562 6.981 1.00 94.00 337 THR A CA 1
ATOM 2662 C C . THR A 1 337 ? -6.158 14.896 5.808 1.00 94.00 337 THR A C 1
ATOM 2664 O O . THR A 1 337 ? -6.814 14.355 4.927 1.00 94.00 337 THR A O 1
ATOM 2667 N N . GLU A 1 338 ? -4.824 14.913 5.795 1.00 90.75 338 GLU A N 1
ATOM 2668 C CA . GLU A 1 338 ? -4.012 14.247 4.766 1.00 90.75 338 GLU A CA 1
ATOM 2669 C C . GLU A 1 338 ? -4.059 12.723 4.951 1.00 90.75 338 GLU A C 1
ATOM 2671 O O . GLU A 1 338 ? -4.202 11.987 3.979 1.00 90.75 338 GLU A O 1
ATOM 2676 N N . VAL A 1 339 ? -4.044 12.243 6.200 1.00 92.69 339 VAL A N 1
ATOM 2677 C CA . VAL A 1 339 ? -4.239 10.818 6.517 1.00 92.69 339 VAL A CA 1
ATOM 2678 C C . VAL A 1 339 ? 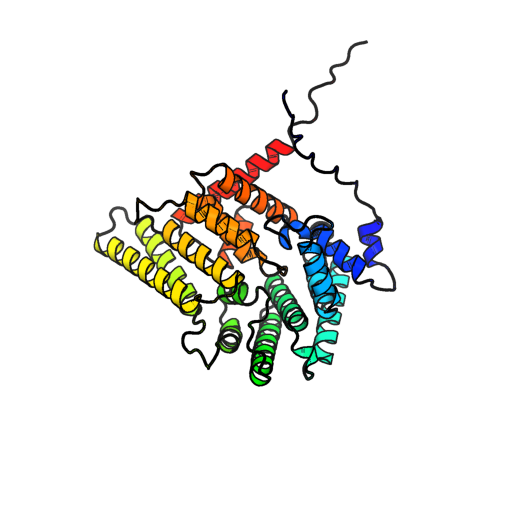-5.614 10.337 6.061 1.00 92.69 339 VAL A C 1
ATOM 2680 O O . VAL A 1 339 ? -5.714 9.303 5.409 1.00 92.69 339 VAL A O 1
ATOM 2683 N N . VAL A 1 340 ? -6.672 11.102 6.338 1.00 93.12 340 VAL A N 1
ATOM 2684 C CA . VAL A 1 340 ? -8.033 10.773 5.887 1.00 93.12 340 VAL A CA 1
ATOM 2685 C C . VAL A 1 340 ? -8.095 10.673 4.361 1.00 93.12 340 VAL A C 1
ATOM 2687 O O . VAL A 1 340 ? -8.701 9.741 3.846 1.00 93.12 340 VAL A O 1
ATOM 2690 N N . GLN A 1 341 ? -7.419 11.558 3.623 1.00 87.88 341 GLN A N 1
ATOM 2691 C CA . GLN A 1 341 ? -7.341 11.461 2.159 1.00 87.88 341 GLN A CA 1
ATOM 2692 C C . GLN A 1 341 ? -6.627 10.184 1.684 1.00 87.88 341 GLN A C 1
ATOM 2694 O O . GLN A 1 341 ? -7.030 9.605 0.678 1.00 87.88 341 GLN A O 1
ATOM 2699 N N . LEU A 1 342 ? -5.592 9.719 2.393 1.00 86.50 342 LEU A N 1
ATOM 2700 C CA . LEU A 1 342 ? -4.923 8.445 2.089 1.00 86.50 342 LEU A CA 1
ATOM 2701 C C . LEU A 1 342 ? -5.842 7.242 2.360 1.00 86.50 342 LEU A C 1
ATOM 2703 O O . LEU A 1 342 ? -5.872 6.295 1.574 1.00 86.50 342 LEU A O 1
ATOM 2707 N N . LEU A 1 343 ? -6.618 7.285 3.447 1.00 89.69 343 LEU A N 1
ATOM 2708 C CA . LEU A 1 343 ? -7.593 6.243 3.785 1.00 89.69 343 LEU A CA 1
ATOM 2709 C C . LEU A 1 343 ? -8.759 6.199 2.785 1.00 89.69 343 LEU A C 1
ATOM 2711 O O . LEU A 1 343 ? -9.199 5.116 2.411 1.00 89.69 343 LEU A O 1
ATOM 2715 N N . ASP A 1 344 ? -9.212 7.355 2.294 1.00 86.12 344 ASP A N 1
ATOM 2716 C CA . ASP A 1 344 ? -10.274 7.454 1.280 1.00 86.12 344 ASP A CA 1
ATOM 2717 C C . ASP A 1 344 ? -9.885 6.808 -0.055 1.00 86.12 344 ASP A C 1
ATOM 2719 O O . ASP A 1 344 ? -10.711 6.203 -0.731 1.00 86.12 344 ASP A O 1
ATOM 2723 N N . ARG A 1 345 ? -8.593 6.862 -0.397 1.00 78.69 345 ARG A N 1
ATOM 2724 C CA . ARG A 1 345 ? -8.020 6.200 -1.581 1.00 78.69 345 ARG A CA 1
ATOM 2725 C C . ARG A 1 345 ? -7.794 4.698 -1.402 1.00 78.69 345 ARG A C 1
ATOM 2727 O O . ARG A 1 345 ? -7.273 4.057 -2.315 1.00 78.69 345 ARG A O 1
ATOM 2734 N N . THR A 1 346 ? -8.118 4.156 -0.228 1.00 82.38 346 THR A N 1
ATOM 2735 C CA . THR A 1 346 ? -7.976 2.737 0.104 1.00 82.38 346 THR A CA 1
ATOM 2736 C C . THR A 1 346 ? -9.288 2.161 0.626 1.00 82.38 346 THR A C 1
ATOM 2738 O O . THR A 1 346 ? -10.245 2.043 -0.133 1.00 82.38 346 THR A O 1
ATOM 2741 N N . PHE A 1 347 ? -9.351 1.798 1.906 1.00 86.94 347 PHE A N 1
ATOM 2742 C CA . PHE A 1 347 ? -10.567 1.335 2.561 1.00 86.94 347 PHE A CA 1
ATOM 2743 C C . PHE A 1 347 ? -10.873 2.263 3.727 1.00 86.94 347 PHE A C 1
ATOM 2745 O O . PHE A 1 347 ? -10.328 2.113 4.824 1.00 86.94 347 PHE A O 1
ATOM 2752 N N . MET A 1 348 ? -11.751 3.235 3.478 1.00 91.00 348 MET A N 1
ATOM 2753 C CA . MET A 1 348 ? -12.196 4.152 4.518 1.00 91.00 348 MET A CA 1
ATOM 2754 C C . MET A 1 348 ? -12.961 3.377 5.609 1.00 91.00 348 MET A C 1
ATOM 2756 O O . MET A 1 348 ? -13.941 2.703 5.275 1.00 91.00 348 MET A O 1
ATOM 2760 N N . PRO A 1 349 ? -12.549 3.463 6.888 1.00 93.25 349 PRO A N 1
ATOM 2761 C CA . PRO A 1 349 ? -13.282 2.858 7.998 1.00 93.25 349 PRO A CA 1
ATOM 2762 C C . PRO A 1 349 ? -14.648 3.521 8.234 1.00 93.25 349 PRO A C 1
ATOM 2764 O O . PRO A 1 349 ? -14.896 4.652 7.808 1.00 93.25 349 PRO A O 1
ATOM 2767 N N . ASP A 1 350 ? -15.522 2.815 8.951 1.00 93.94 350 ASP A N 1
ATOM 2768 C CA . ASP A 1 350 ? -16.688 3.415 9.608 1.00 93.94 350 ASP A CA 1
ATOM 2769 C C . ASP A 1 350 ? -16.254 4.436 10.672 1.00 93.94 350 ASP A C 1
ATOM 2771 O O . ASP A 1 350 ? -15.106 4.438 11.125 1.00 93.94 350 ASP A O 1
ATOM 2775 N N . MET A 1 351 ? -17.168 5.311 11.090 1.00 91.94 351 MET A N 1
ATOM 2776 C CA . MET A 1 351 ? -16.870 6.390 12.038 1.00 91.94 351 MET A CA 1
ATOM 2777 C C . MET A 1 351 ? -16.283 5.891 13.367 1.00 91.94 351 MET A C 1
ATOM 2779 O O . MET A 1 351 ? -15.428 6.564 13.946 1.00 91.94 351 MET A O 1
ATOM 2783 N N . GLY A 1 352 ? -16.701 4.715 13.846 1.00 91.81 352 GLY A N 1
ATOM 2784 C CA . GLY A 1 352 ? -16.199 4.139 15.091 1.00 91.81 352 GLY A CA 1
ATOM 2785 C C . GLY A 1 352 ? -14.742 3.697 14.968 1.00 91.81 352 GLY A C 1
ATOM 2786 O O . GLY A 1 352 ? -13.904 4.048 15.803 1.00 91.81 352 GLY A O 1
ATOM 2787 N N . LEU A 1 353 ? -14.413 2.965 13.902 1.00 95.00 353 LEU A N 1
ATOM 2788 C CA . LEU A 1 353 ? -13.036 2.547 13.632 1.00 95.00 353 LEU A CA 1
ATOM 2789 C C . LEU A 1 353 ? -12.137 3.730 13.217 1.00 95.00 353 LEU A C 1
ATOM 2791 O O . LEU A 1 353 ? -10.958 3.757 13.579 1.00 95.00 353 LEU A O 1
ATOM 2795 N N . LEU A 1 354 ? -12.683 4.747 12.544 1.00 96.00 354 LEU A N 1
ATOM 2796 C CA . LEU A 1 354 ? -11.954 5.965 12.174 1.00 96.00 354 LEU A CA 1
ATOM 2797 C C . LEU A 1 354 ? -11.456 6.739 13.403 1.00 96.00 354 LEU A C 1
ATOM 2799 O O . LEU A 1 354 ? -10.318 7.211 13.408 1.00 96.00 354 LEU A O 1
ATOM 2803 N N . GLU A 1 355 ? -12.257 6.838 14.468 1.00 95.38 355 GLU A N 1
ATOM 2804 C CA . GLU A 1 355 ? -11.807 7.467 15.717 1.00 95.38 355 GLU A CA 1
ATOM 2805 C C . GLU A 1 355 ? -10.686 6.657 16.390 1.00 95.38 355 GLU A C 1
ATOM 2807 O O . GLU A 1 355 ? -9.736 7.243 16.909 1.00 95.38 355 GLU A O 1
ATOM 2812 N N . LYS A 1 356 ? -10.690 5.319 16.292 1.00 96.25 356 LYS A N 1
ATOM 2813 C CA . LYS A 1 356 ? -9.547 4.503 16.750 1.00 96.25 356 LYS A CA 1
ATOM 2814 C C . LYS A 1 356 ? -8.284 4.765 15.925 1.00 96.25 356 LYS A C 1
ATOM 2816 O O . LYS A 1 356 ? -7.191 4.843 16.484 1.00 96.25 356 LYS A O 1
ATOM 2821 N N . PHE A 1 357 ? -8.412 4.950 14.608 1.00 97.12 357 PHE A N 1
ATOM 2822 C CA . PHE A 1 357 ? -7.276 5.316 13.748 1.00 97.12 357 PHE A CA 1
ATOM 2823 C C . PHE A 1 357 ? -6.726 6.696 14.123 1.00 97.12 357 PHE A C 1
ATOM 2825 O O . PHE A 1 357 ? -5.514 6.907 14.137 1.00 97.12 357 PHE A O 1
ATOM 2832 N N . LYS A 1 358 ? -7.602 7.630 14.493 1.00 96.75 358 LYS A N 1
ATOM 2833 C CA . LYS A 1 358 ? -7.212 8.961 14.961 1.00 96.75 358 LYS A CA 1
ATOM 2834 C C . LYS A 1 358 ? -6.434 8.918 16.279 1.00 96.75 358 LYS A C 1
ATOM 2836 O O . LYS A 1 358 ? -5.489 9.687 16.429 1.00 96.75 358 LYS A O 1
ATOM 2841 N N . VAL A 1 359 ? -6.770 8.005 17.195 1.00 96.38 359 VAL A N 1
ATOM 2842 C CA . VAL A 1 359 ? -5.976 7.762 18.417 1.00 96.38 359 VAL A CA 1
ATOM 2843 C C . VAL A 1 359 ? -4.564 7.288 18.058 1.00 96.38 359 VAL A C 1
ATOM 2845 O O . VAL A 1 359 ? -3.588 7.858 18.540 1.00 96.38 359 VAL A O 1
ATOM 2848 N N . VAL A 1 360 ? -4.433 6.327 17.133 1.00 96.94 360 VAL A N 1
ATOM 2849 C CA . VAL A 1 360 ? -3.116 5.893 16.620 1.00 96.94 360 VAL A CA 1
ATOM 2850 C C . VAL A 1 360 ? -2.343 7.074 16.017 1.00 96.94 360 VAL A C 1
ATOM 2852 O O . VAL A 1 360 ? -1.157 7.240 16.286 1.00 96.94 360 VAL A O 1
ATOM 2855 N N . TRP A 1 361 ? -3.007 7.932 15.236 1.00 95.88 361 TRP A N 1
ATOM 2856 C CA . TRP A 1 361 ? -2.388 9.137 14.675 1.00 95.88 361 TRP A CA 1
ATOM 2857 C C . TRP A 1 361 ? -1.884 10.111 15.752 1.00 95.88 361 TRP A C 1
ATOM 2859 O O . TRP A 1 361 ? -0.788 10.656 15.631 1.00 95.88 361 TRP A O 1
ATOM 2869 N N . GLN A 1 362 ? -2.653 10.320 16.820 1.00 94.50 362 GLN A N 1
ATOM 2870 C CA . GLN A 1 362 ? -2.245 11.180 17.933 1.00 94.50 362 GLN A CA 1
ATOM 2871 C C . GLN A 1 362 ? -1.001 10.635 18.645 1.00 94.50 362 GLN A C 1
ATOM 2873 O O . GLN A 1 362 ? -0.095 11.406 18.959 1.00 94.50 362 GLN A O 1
ATOM 2878 N N . GLU A 1 363 ? -0.912 9.316 18.840 1.00 93.75 363 GLU A N 1
ATOM 2879 C CA . GLU A 1 363 ? 0.255 8.665 19.452 1.00 93.75 363 GLU A CA 1
ATOM 2880 C C . GLU A 1 363 ? 1.546 8.903 18.661 1.00 93.75 363 GLU A C 1
ATOM 2882 O O . GLU A 1 363 ? 2.589 9.173 19.258 1.00 93.75 363 GLU A O 1
ATOM 2887 N N . ILE A 1 364 ? 1.478 8.906 17.326 1.00 90.94 364 ILE A N 1
ATOM 2888 C CA . ILE A 1 364 ? 2.625 9.238 16.466 1.00 90.94 364 ILE A CA 1
ATOM 2889 C C . ILE A 1 364 ? 3.159 10.646 16.784 1.00 90.94 364 ILE A C 1
ATOM 2891 O O . ILE A 1 364 ? 4.372 10.844 16.903 1.00 90.94 364 ILE A O 1
ATOM 2895 N N . GLY A 1 365 ? 2.261 11.618 16.983 1.00 75.12 365 GLY A N 1
ATOM 2896 C CA . GLY A 1 365 ? 2.618 12.997 17.330 1.00 75.12 365 GLY A CA 1
ATOM 2897 C C . GLY A 1 365 ? 3.318 13.129 18.688 1.00 75.12 365 GLY A C 1
ATOM 2898 O O . GLY A 1 365 ? 4.285 13.886 18.812 1.00 75.12 365 GLY A O 1
ATOM 2899 N N . TYR A 1 366 ? 2.894 12.353 19.691 1.00 61.75 366 TYR A N 1
ATOM 2900 C CA . TYR A 1 366 ? 3.540 12.325 21.011 1.00 61.75 366 TYR A CA 1
ATOM 2901 C C . TYR A 1 366 ? 4.944 11.701 20.963 1.00 61.75 366 TYR A C 1
ATOM 2903 O O . TYR A 1 366 ? 5.874 12.212 21.594 1.00 61.75 366 TYR A O 1
ATOM 2911 N N . VAL A 1 367 ? 5.139 10.639 20.171 1.00 59.16 367 VAL A N 1
ATOM 2912 C CA . VAL A 1 367 ? 6.454 9.992 19.996 1.00 59.16 367 VAL A CA 1
ATOM 2913 C C . VAL A 1 367 ? 7.451 10.920 19.283 1.00 59.16 367 VAL A C 1
ATOM 2915 O O . VAL A 1 367 ? 8.636 10.938 19.627 1.00 59.16 367 VAL A O 1
ATOM 2918 N N . GLY A 1 368 ? 6.986 11.748 18.340 1.00 51.62 368 GLY A N 1
ATOM 2919 C CA . GLY A 1 368 ? 7.805 12.760 17.658 1.00 51.62 368 GLY A CA 1
ATOM 2920 C C . GLY A 1 368 ? 8.351 13.857 18.581 1.00 51.62 368 GLY A C 1
ATOM 2921 O O . GLY A 1 368 ? 9.511 14.249 18.452 1.00 51.62 368 GLY A O 1
ATOM 2922 N N . GLN A 1 369 ? 7.568 14.306 19.567 1.00 45.12 369 GLN A N 1
ATOM 2923 C CA . GLN A 1 369 ? 8.007 15.320 20.539 1.00 45.12 369 GLN A CA 1
ATOM 2924 C C . GLN A 1 369 ? 9.016 14.766 21.560 1.00 45.12 369 GLN A C 1
ATOM 2926 O O . GLN A 1 369 ? 9.958 15.462 21.941 1.00 45.12 369 GLN A O 1
ATOM 2931 N N . GLY A 1 370 ? 8.892 13.492 21.947 1.00 38.69 370 GLY A N 1
ATOM 2932 C CA . GLY A 1 370 ? 9.808 12.840 22.892 1.00 38.69 370 GLY A CA 1
ATOM 2933 C C . GLY A 1 370 ? 11.244 12.645 22.378 1.00 38.69 370 GLY A C 1
ATOM 2934 O O . GLY A 1 370 ? 12.171 12.565 23.184 1.00 38.69 370 GLY A O 1
ATOM 2935 N N . ARG A 1 371 ? 11.461 12.611 21.052 1.00 39.12 371 ARG A N 1
ATOM 2936 C CA . ARG A 1 371 ? 12.805 12.516 20.441 1.00 39.12 371 ARG A CA 1
ATOM 2937 C C . ARG A 1 371 ? 13.514 13.869 20.283 1.00 39.12 371 ARG A C 1
ATOM 2939 O O . ARG A 1 371 ? 14.738 13.885 20.216 1.00 39.12 371 ARG A O 1
ATOM 2946 N N . HIS A 1 372 ? 12.786 14.988 20.294 1.00 35.56 372 HIS A N 1
ATOM 2947 C CA . HIS A 1 372 ? 13.365 16.339 20.217 1.00 35.56 372 HIS A CA 1
ATOM 2948 C C . HIS A 1 372 ? 13.548 17.029 21.586 1.00 35.56 372 HIS A C 1
ATOM 2950 O O . HIS A 1 372 ? 14.172 18.082 21.653 1.00 35.56 372 HIS A O 1
ATOM 2956 N N . GLY A 1 373 ? 13.068 16.432 22.685 1.00 31.12 373 GLY A N 1
ATOM 2957 C CA . GLY A 1 373 ? 13.070 17.026 24.033 1.00 31.12 373 GLY A CA 1
ATOM 2958 C C . GLY A 1 373 ? 14.235 16.658 24.965 1.00 31.12 373 GLY A C 1
ATOM 2959 O O . GLY A 1 373 ? 14.099 16.814 26.175 1.00 31.12 373 GLY A O 1
ATOM 2960 N N . LYS A 1 374 ? 15.366 16.142 24.463 1.00 30.58 374 LYS A N 1
ATOM 2961 C CA . LYS A 1 374 ? 16.566 15.866 25.287 1.00 30.58 374 LYS A CA 1
ATOM 2962 C C . LYS A 1 374 ? 17.843 16.454 24.689 1.00 30.58 374 LYS A C 1
ATOM 2964 O O . LYS A 1 374 ? 18.825 15.747 24.499 1.00 30.58 374 LYS A O 1
ATOM 2969 N N . VAL A 1 375 ? 17.849 17.755 24.421 1.00 35.44 375 VAL A N 1
ATOM 2970 C CA . VAL A 1 375 ? 19.086 18.546 24.381 1.00 35.44 375 VAL A CA 1
ATOM 2971 C C . VAL A 1 375 ? 18.782 19.902 25.016 1.00 35.44 375 VAL A C 1
ATOM 2973 O O . VAL A 1 375 ? 17.823 20.553 24.621 1.00 35.44 375 VAL A O 1
ATOM 2976 N N . ALA A 1 376 ? 19.635 20.296 25.966 1.00 31.34 376 ALA A N 1
ATOM 2977 C CA . ALA A 1 376 ? 19.691 21.581 26.672 1.00 31.34 376 ALA A CA 1
ATOM 2978 C C . ALA A 1 376 ? 18.833 21.752 27.945 1.00 31.34 376 ALA A C 1
ATOM 2980 O O . ALA A 1 376 ? 17.986 22.629 28.020 1.00 31.34 376 ALA A O 1
ATOM 2981 N N . GLU A 1 377 ? 19.201 21.038 29.011 1.00 30.34 377 GLU A N 1
ATOM 2982 C CA . GLU A 1 377 ? 19.322 21.665 30.337 1.00 30.34 377 GLU A CA 1
ATOM 2983 C C . GLU A 1 377 ? 20.649 21.214 30.951 1.00 30.34 377 GLU A C 1
ATOM 2985 O O . GLU A 1 377 ? 20.795 20.083 31.408 1.00 30.34 377 GLU A O 1
ATOM 2990 N N . GLY A 1 378 ? 21.667 22.070 30.870 1.00 31.34 378 GLY A N 1
ATOM 2991 C CA . GLY A 1 378 ? 22.994 21.724 31.370 1.00 31.34 378 GLY A CA 1
ATOM 2992 C C . GLY A 1 378 ? 24.098 22.692 30.973 1.00 31.34 378 GLY A C 1
ATOM 2993 O O . GLY A 1 378 ? 25.128 22.250 30.486 1.00 31.34 378 GLY A O 1
ATOM 2994 N N . SER A 1 379 ? 23.901 23.996 31.174 1.00 28.78 379 SER A N 1
ATOM 2995 C CA . SER A 1 379 ? 25.019 24.938 31.343 1.00 28.78 379 SER A CA 1
ATOM 2996 C C . SER A 1 379 ? 24.520 26.251 31.949 1.00 28.78 379 SER A C 1
ATOM 2998 O O . SER A 1 379 ? 24.296 27.241 31.253 1.00 28.78 379 SER A O 1
ATOM 3000 N N . GLY A 1 380 ? 24.323 26.247 33.268 1.00 24.38 380 GLY A N 1
ATOM 3001 C CA . GLY A 1 380 ? 24.383 27.468 34.064 1.00 24.38 380 GLY A CA 1
ATOM 3002 C C . GLY A 1 380 ? 25.852 27.810 34.311 1.00 24.38 380 GLY A C 1
ATOM 3003 O O . GLY A 1 380 ? 26.593 26.990 34.847 1.00 24.38 380 GLY A O 1
ATOM 3004 N N . TYR A 1 381 ? 26.271 28.991 33.869 1.00 29.33 381 TYR A N 1
ATOM 3005 C CA . TYR A 1 381 ? 27.587 29.575 34.128 1.00 29.33 381 TYR A CA 1
ATOM 3006 C C . TYR A 1 381 ? 27.808 29.851 35.623 1.00 29.33 381 TYR A C 1
ATOM 3008 O O . TYR A 1 381 ? 26.876 30.307 36.281 1.00 29.33 381 TYR A O 1
ATOM 3016 N N . SER A 1 382 ? 29.051 29.718 36.110 1.00 23.80 382 SER A N 1
ATOM 3017 C CA . SER A 1 382 ? 29.684 30.735 36.972 1.00 23.80 382 SER A CA 1
ATOM 3018 C C . SER A 1 382 ? 31.188 30.467 37.182 1.00 23.80 382 SER A C 1
ATOM 3020 O O . SER A 1 382 ? 31.539 29.438 37.749 1.00 23.80 382 SER A O 1
ATOM 3022 N N . TRP A 1 383 ? 31.990 31.476 36.809 1.00 35.00 383 TRP A N 1
ATOM 3023 C CA . TRP A 1 383 ? 33.436 31.729 37.011 1.00 35.00 383 TRP A CA 1
ATOM 3024 C C . TRP A 1 383 ? 34.463 30.847 36.300 1.00 35.00 383 TRP A C 1
ATOM 3026 O O . TRP A 1 383 ? 34.689 29.693 36.720 1.00 35.00 383 TRP A O 1
#

pLDDT: mean 77.96, std 18.46, range [23.8, 97.44]

Mean predicted aligned error: 10.51 Å

Organism: NCBI:txid2604345

Solvent-accessible surface area (backbone atoms only — not comparable to full-atom values): 21372 Å² total; per-residue (Å²): 141,82,83,82,81,78,78,83,73,81,78,80,77,76,77,87,63,83,49,70,68,54,66,72,67,49,98,67,85,53,67,67,50,54,52,50,50,48,52,67,62,35,35,42,58,48,26,51,69,65,68,48,45,96,89,26,73,44,37,50,56,41,51,52,50,39,72,74,19,64,36,30,44,28,21,49,47,14,45,48,37,58,67,40,78,92,61,71,42,78,61,33,44,51,49,13,54,52,26,39,51,49,18,53,52,53,46,64,77,24,66,93,41,78,78,36,56,37,57,42,47,52,44,16,46,49,43,44,26,45,45,23,55,77,69,67,35,65,68,62,20,43,54,32,40,52,49,50,19,51,45,46,44,53,30,40,77,72,69,48,72,74,74,61,82,48,53,60,62,63,44,60,62,27,51,89,55,77,72,46,52,58,33,42,54,38,68,31,47,83,95,42,85,70,42,47,63,49,65,58,57,51,52,47,51,55,50,49,29,52,52,48,44,54,47,74,71,40,94,76,65,57,72,68,57,57,54,49,51,52,51,52,48,54,52,47,47,52,50,43,48,62,44,36,68,50,92,49,67,65,47,38,40,51,34,52,45,50,47,52,41,52,46,67,72,50,75,82,59,86,85,63,62,38,42,60,55,21,47,53,48,52,54,44,59,57,63,72,69,64,58,52,87,69,42,44,50,62,47,53,50,44,34,45,48,32,28,59,36,8,71,87,28,67,68,58,19,49,54,29,43,56,36,50,44,46,34,28,64,58,68,64,61,84,46,70,70,57,52,51,54,43,31,62,56,37,75,59,65,30,66,72,50,43,53,53,45,48,51,57,54,52,52,40,57,55,58,57,53,65,73,70,71,82,77,88,88,86,79,84,87,83,138

Radius of gyration: 22.64 Å; Cα contacts (8 Å, |Δi|>4): 407; chains: 1; bounding box: 67×53×66 Å

Foldseek 3Di:
DDDDDDDDDDPDDDPDDPCLVVLLVDPDNDLVSLLVNCCVLQVLLWQLLPQPDPPGPLSVLQSVLCVVAVLLSLLQQLCSLCQQPVRDDPVSPVSSVVSLVVSVVSLVVPLPHPVNLALSNLNSLVSNLLVCVVVVVVPSNLVSLLSSLVSLQVCVVVVNLDDRLACLVQLLLLAPDPSSVSVQVSQADPVDNLEAPSVCLQVLLVVLLVLLQVQVPDPDDDPVSLVVSVVSLVVSLVNLCSHLVDPRLSSVLLSLLSNLLSCLLRVPDVPDQLQVSLVVSSVSSNPRSTYDSSNRLSVLSSLLSSLLSNPVPPVSNVSSLVSNLVNCVSSVPDDPVVNQVSCSSGRNHHPVSSVSSVVSVVVSVVVVVVVVPPDDDDDDDDD

Secondary structure (DSSP, 8-state):
-----PPPPPPPPPP--THHHHTTS-SS--HHHHHHHHHHHHHHHHSTTS---TT-HHHHHHHHHHHH-HHHHHHHHHHHHHH-GGG--HHHHHHHHHHHHHHHHHHHTTTTSGGGGSHHHHHHHHHHHHHHHHTT-HHHHHHHHHHHHHHHHHHHHTT--SPPSSTHHHHHHH--SGGGHHHHHHHS-TTSTT---HHHHHHHHHHHHHHHHHHHH-SS--HHHHHHHHHHHHHHHHHHHHHT--S-HHHHHHHHHHHHHHHHH----TT--HHHHHHHHHHHHH--S---GGGHHHHHHHHHHHHHHGGG-HHHHHHHHHHHHHHHHHHT--SHHHHHHHHHTS-PPPHHHHHHHHHHHHHHHHHHHHHHS-S--------

Sequence (383 aa):
MSGNEATPQPPNLPPLDPGSEMLLSTHIRDPHNSISYLLYEFRPIVFPAGYGYPGSDRETVWVDQLLAEPALIEASMAIGLKYTPRHRSPWTSREADIRKCMAISMINKRLNTAAGLSDGMLGAVFTLAFAERLASDERALDVHIQGLAQMIRLRRAAGITQVPSCDSIGQAITSTNGSHEKLMQALRNENNPTSMDVSRIINGISQLRKALDEFNTTKIPPRRDFLSIEHQVDCLQLEVEVVLGSDDQYIRTLRFALQLFLLLSWLSKPDTDFGILAEELRYSLSKPRVRLCSSVEPTIWQFFVGAVAAEKSIETRTWYIDRLQRVFDSMQVTKWTEVVQLLDRTFMPDMGLLEKFKVVWQEIGYVGQGRHGKVAEGSGYSW

Nearest PDB structures (foldseek):
  6swu-assembly2_D  TM=3.116E-01  e=6.296E-01  Mus musculus
  7nmx-assembly1_A-2  TM=3.708E-01  e=1.818E+00  Homo sapiens
  3jaj-assembly1_6  TM=3.186E-01  e=3.218E+00  Oryctolagus cuniculus
  7dkh-assembly2_E  TM=2.471E-01  e=2.733E+00  Saccharomyces cerevisiae S288C